Protein AF-0000000069994478 (afdb_homodimer)

Organism: NCBI:txid53407

Sequence (756 aa):
MLKRLWLRLGAFLGKSLLLLVGLGLLGWALATGWYAWRHSGPVPTVEQVPSDETARTQDIIQTAVRIVDQHREGTRYLRDAHAKAHGCVNAEVQVLEGLGSELRQGVFAEPGKTWQALIRLSNGNAYPQFDSIRDARGMAIKLLDVPGRQLLAGQQGRHEQDFVMFNHPNFFVSDVAEYQQNIAAQADGKKVLAFFPSWNPTGWQIRHLFIALATLAPAPKTPLQTTYFSVSPYKFGSANAKFRVAPDPQSCPEYELPKQNEDLPNFLRSALVQQLSTDRVPACFVLQIQRQNANRYMPIEDTSIEWKESDAPFETVAHIRIPAQDFDTLEQNIACDNQSFSPWHGLEAHRPIGGINRLRKAVYDAVSDYRHSRNAERMLKRLWLRLGAFLGKSLLLLVGLGLLGWALATGWYAWRHSGPVPTVEQVPSDETARTQDIIQTAVRIVDQHREGTRYLRDAHAKAHGCVNAEVQVLEGLGSELRQGVFAEPGKTWQALIRLSNGNAYPQFDSIRDARGMAIKLLDVPGRQLLAGQQGRHEQDFVMFNHPNFFVSDVAEYQQNIAAQADGKKVLAFFPSWNPTGWQIRHLFIALATLAPAPKTPLQTTYFSVSPYKFGSANAKFRVAPDPQSCPEYELPKQNEDLPNFLRSALVQQLSTDRVPACFVLQIQRQNANRYMPIEDTSIEWKESDAPFETVAHIRIPAQDFDTLEQNIACDNQSFSPWHGLEAHRPIGGINRLRKAVYDAVSDYRHSRNAER

InterPro domains:
  IPR011614 Catalase core domain [PF00199] (79-320)
  IPR020835 Catalase superfamily [SSF56634] (22-376)

Nearest PDB structures (foldseek):
  3e4y-assembly1_A  TM=7.390E-01  e=2.730E-16  Mycobacterium avium subsp. paratuberculosis
  2xq1-assembly1_N  TM=7.221E-01  e=1.059E-13  Ogataea angusta
  3dy5-assembly2_C  TM=6.351E-01  e=3.489E-14  Plexaura homomalla
  3e4y-assembly1_A  TM=7.173E-01  e=1.400E-15  Mycobacterium avium subsp. paratuberculosis
  3dy5-assembly2_C  TM=6.750E-01  e=2.834E-14  Plexaura homomalla

Solvent-accessible surface area (backbone atoms only — not comparable to full-atom values): 38820 Å² total; per-residue (Å²): 110,66,66,61,50,50,50,49,49,48,50,50,51,48,50,49,48,51,50,49,50,47,51,48,50,48,49,48,50,50,50,51,50,48,51,50,59,71,62,51,45,62,35,67,90,64,82,80,79,62,90,58,50,66,64,49,44,56,54,40,40,55,50,48,50,49,40,23,65,54,40,38,52,59,70,42,59,42,42,63,50,43,38,32,56,53,42,45,42,60,33,37,39,30,22,38,70,82,58,52,78,91,65,40,37,61,95,38,48,49,54,54,42,70,35,50,27,44,33,39,37,26,36,37,43,36,51,61,61,49,44,58,49,61,34,36,40,30,41,35,38,34,36,50,78,35,85,70,69,38,61,42,79,96,48,55,83,66,29,35,39,34,47,56,29,25,58,39,62,43,40,49,42,42,32,53,70,51,39,44,52,32,52,56,26,41,68,70,42,39,64,76,56,32,36,45,79,54,92,52,70,88,64,45,36,62,70,32,45,53,43,42,54,60,39,42,24,74,53,69,86,32,77,74,71,46,50,30,17,37,39,49,35,22,30,47,51,93,44,43,26,36,45,35,37,35,55,30,62,86,80,30,71,88,78,80,82,74,89,68,60,61,66,38,47,44,32,48,32,48,39,49,42,44,38,21,45,71,64,52,43,47,47,26,31,32,36,27,39,27,55,63,49,50,74,35,56,43,56,53,60,32,24,48,54,56,66,51,53,88,82,36,54,72,41,80,51,27,41,32,40,30,59,52,47,84,47,90,43,54,69,48,28,41,54,43,68,68,57,84,84,42,55,57,39,17,41,68,30,48,34,55,38,29,48,55,42,57,43,45,52,56,39,52,51,51,48,51,50,50,31,28,59,74,59,72,46,133,109,67,66,58,49,51,51,50,50,48,48,50,52,48,50,50,47,51,48,48,49,48,51,48,50,49,50,47,49,51,51,50,51,49,50,51,60,73,62,51,46,63,35,65,91,62,81,80,80,64,90,59,50,67,65,49,42,57,54,41,40,56,49,47,49,49,39,22,66,55,39,37,53,57,70,42,58,41,42,63,50,42,37,31,58,55,40,43,42,61,32,37,40,31,24,36,70,82,59,53,79,90,65,39,37,62,93,39,47,50,56,53,42,70,33,49,28,43,33,39,36,26,36,37,43,36,50,62,60,47,45,59,50,61,34,36,40,31,44,34,37,36,35,51,78,36,84,69,67,38,60,42,80,96,46,55,84,67,29,36,38,34,47,54,28,26,57,40,62,42,40,50,42,40,32,52,70,51,39,43,53,33,51,55,28,42,68,70,43,39,64,77,55,34,35,44,80,55,92,53,69,89,64,43,34,62,71,31,46,52,44,43,55,60,39,41,24,73,55,70,86,31,78,77,71,46,52,30,18,38,40,48,35,21,30,47,51,94,44,44,25,35,44,35,38,35,56,27,62,87,80,30,72,87,79,80,82,73,88,68,61,61,67,37,47,44,31,48,32,50,41,50,42,44,37,20,45,70,66,52,43,47,47,26,31,32,36,26,39,27,54,64,49,49,75,36,56,45,56,54,61,32,24,48,54,56,65,52,53,89,81,35,55,70,41,79,50,27,40,32,39,32,57,53,45,84,49,90,44,55,70,48,28,42,54,43,67,69,56,83,84,42,55,57,39,18,42,66,30,47,34,55,38,30,50,56,43,57,44,45,52,56,38,51,50,52,48,51,50,51,30,27,59,73,60,72,46,133

Foldseek 3Di:
DVVVVVVVVVVVVVVVVVVVVVVVVVVVVVVVVVVDVVQKWFADQDADDDPCLVVLLVLVLVLQQLLQVVQQDPQAGAHSWQRFWLFKFKKKKAFAQPDDCLQLFAVLVDHGDIFIKIKIKGWTHSHQWALQFFTKIKIKIKTQQADDAALDPVPRPRNIAMQIWIQAQFALFFFSVLVSQQSVCVSVVHDLCSQVSDPDCVSGSVLSSVSVVVNRHGHDQEPLQTKIWSLAWWAQAPWIKIKMKHWDCVVWDDDDQPRFDSVDRNRRSVSVCVAQPVVFTKTKIFMWIWTDDRRTSDYNATSRDGDDCVVTNIDTGIMMMGGRDDTPDPVNVVVVRLDQGANRTGDNNTHTGYRVNVSRVVNSVSSSVSRCVVSVHD/DVVVVVVVVVVVVVVVVVVVVVVVVVVVVVVVVVVDVVQKWFEDQDADDDPCLVVLLVLVLVLQQLLQVVQQDPQAGAHSWQRFWLFKFKKKKAFAQPDDCLQLFAVLVHHGDIFIKIKIKGWTHSHQWALQFFTKIKIKIKTAQADDAALDPVPRPRNIAMQIWIQAQFALFFFSVLVSQQSVCVSVVHDLCSQVSDPDCVSGSVLSSVSVVVNRHGHDQEPLQTKIWSLAWWAQAPWIKIKMKHWDCVVWDDDDQPRFDSVDRNRRSVSVCVA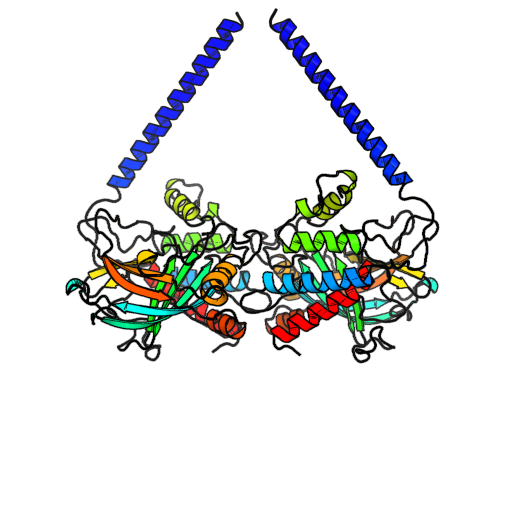QPVVFTKTKIFMWIWTDDSRTSDYNATSRDGDDCVVTNIDTGIMMMGGRDDTDDPVNVVVVSLDQGANRTGHNNTHTGYRVNVSRVVNSVSSSVSRCVVSVHD

Structure (mmCIF, N/CA/C/O backbone):
data_AF-0000000069994478-model_v1
#
loop_
_entity.id
_entity.type
_entity.pdbx_description
1 polymer Catalase
#
loop_
_atom_site.group_PDB
_atom_site.id
_atom_site.type_symbol
_atom_site.label_atom_id
_atom_site.label_alt_id
_atom_site.label_comp_id
_atom_site.label_asym_id
_atom_site.label_entity_id
_atom_site.label_seq_id
_atom_site.pdbx_PDB_ins_code
_atom_site.Cartn_x
_atom_site.Cartn_y
_atom_site.Cartn_z
_atom_site.occupancy
_atom_site.B_iso_or_equiv
_atom_site.auth_seq_id
_atom_site.auth_comp_id
_atom_site.auth_asym_id
_atom_site.auth_atom_id
_atom_site.pdbx_PDB_model_num
ATOM 1 N N . MET A 1 1 ? -6.109 31.125 -54.812 1 66 1 MET A N 1
ATOM 2 C CA . MET A 1 1 ? -7.406 30.891 -54.188 1 66 1 MET A CA 1
ATOM 3 C C . MET A 1 1 ? -7.25 30.094 -52.906 1 66 1 MET A C 1
ATOM 5 O O . MET A 1 1 ? -7.781 30.469 -51.844 1 66 1 MET A O 1
ATOM 9 N N . LEU A 1 2 ? -6.5 29.109 -52.875 1 77.12 2 LEU A N 1
ATOM 10 C CA . LEU A 1 2 ? -6.285 28.266 -51.688 1 77.12 2 LEU A CA 1
ATOM 11 C C . LEU A 1 2 ? -5.469 29 -50.625 1 77.12 2 LEU A C 1
ATOM 13 O O . LEU A 1 2 ? -5.738 28.875 -49.438 1 77.12 2 LEU A O 1
ATOM 17 N N . LYS A 1 3 ? -4.574 29.766 -51.031 1 71.31 3 LYS A N 1
ATOM 18 C CA . LYS A 1 3 ? -3.74 30.547 -50.156 1 71.31 3 LYS A CA 1
ATOM 19 C C . LYS A 1 3 ? -4.57 31.578 -49.375 1 71.31 3 LYS A C 1
ATOM 21 O O . LYS A 1 3 ? -4.379 31.781 -48.188 1 71.31 3 LYS A O 1
ATOM 26 N N . ARG A 1 4 ? -5.469 32.188 -50.125 1 75.81 4 ARG A N 1
ATOM 27 C CA . ARG A 1 4 ? -6.32 33.219 -49.531 1 75.81 4 ARG A CA 1
ATOM 28 C C . ARG A 1 4 ? -7.289 32.562 -48.531 1 75.81 4 ARG A C 1
ATOM 30 O O . ARG A 1 4 ? -7.551 33.156 -47.469 1 75.81 4 ARG A O 1
ATOM 37 N N . LEU A 1 5 ? -7.734 31.422 -48.875 1 80.31 5 LEU A N 1
ATOM 38 C CA . LEU A 1 5 ? -8.625 30.688 -48 1 80.31 5 LEU A CA 1
ATOM 39 C C . LEU A 1 5 ? -7.898 30.25 -46.719 1 80.31 5 LEU A C 1
ATOM 41 O O . LEU A 1 5 ? -8.438 30.344 -45.625 1 80.31 5 LEU A O 1
ATOM 45 N N . TRP A 1 6 ? -6.703 29.828 -46.938 1 80.69 6 TRP A N 1
ATOM 46 C CA . TRP A 1 6 ? -5.887 29.391 -45.812 1 80.69 6 TRP A CA 1
ATOM 47 C C . TRP A 1 6 ? -5.582 30.562 -44.875 1 80.69 6 TRP A C 1
ATOM 49 O O . TRP A 1 6 ? -5.641 30.406 -43.656 1 80.69 6 TRP A O 1
ATOM 59 N N . LEU A 1 7 ? -5.387 31.641 -45.375 1 79.62 7 LEU A N 1
ATOM 60 C CA . LEU A 1 7 ? -5.09 32.812 -44.594 1 79.62 7 LEU A CA 1
ATOM 61 C C . LEU A 1 7 ? -6.332 33.312 -43.844 1 79.62 7 LEU A C 1
ATOM 63 O O . LEU A 1 7 ? -6.238 33.719 -42.688 1 79.62 7 LEU A O 1
ATOM 67 N N . ARG A 1 8 ? -7.414 33.188 -44.438 1 85.06 8 ARG A N 1
ATOM 68 C CA . ARG A 1 8 ? -8.664 33.562 -43.812 1 85.06 8 ARG A CA 1
ATOM 69 C C . ARG A 1 8 ? -9.039 32.594 -42.688 1 85.06 8 ARG A C 1
ATOM 71 O O . ARG A 1 8 ? -9.531 33.031 -41.625 1 85.06 8 ARG A O 1
ATOM 78 N N . LEU A 1 9 ? -8.766 31.391 -42.875 1 86.38 9 LEU A N 1
ATOM 79 C CA . LEU A 1 9 ? -9.016 30.391 -41.875 1 86.38 9 LEU A CA 1
ATOM 80 C C . LEU A 1 9 ? -8.094 30.594 -40.656 1 86.38 9 LEU A C 1
ATOM 82 O O . LEU A 1 9 ? -8.523 30.484 -39.5 1 86.38 9 LEU A O 1
ATOM 86 N N . GLY A 1 10 ? -6.941 30.891 -40.938 1 82.75 10 GLY A N 1
ATOM 87 C CA . GLY A 1 10 ? -5.996 31.203 -39.875 1 82.75 10 GLY A CA 1
ATOM 88 C C . GLY A 1 10 ? -6.387 32.406 -39.062 1 82.75 10 GLY A C 1
ATOM 89 O O . GLY A 1 10 ? -6.305 32.406 -37.844 1 82.75 10 GLY A O 1
ATOM 90 N N . ALA A 1 11 ? -6.797 33.344 -39.812 1 84.56 11 ALA A N 1
ATOM 91 C CA . ALA A 1 11 ? -7.246 34.562 -39.156 1 84.56 11 ALA A CA 1
ATOM 92 C C . ALA A 1 11 ? -8.484 34.312 -38.312 1 84.56 11 ALA A C 1
ATOM 94 O O . ALA A 1 11 ? -8.609 34.812 -37.188 1 84.56 11 ALA A O 1
ATOM 95 N N . PHE A 1 12 ? -9.328 33.531 -38.812 1 89.06 12 PHE A N 1
ATOM 96 C CA . PHE A 1 12 ? -10.531 33.156 -38.094 1 89.06 12 PHE A CA 1
ATOM 97 C C . PHE A 1 12 ? -10.188 32.375 -36.844 1 89.06 12 PHE A C 1
ATOM 99 O O . PHE A 1 12 ? -10.695 32.656 -35.75 1 89.06 12 PHE A O 1
ATOM 106 N N . LEU A 1 13 ? -9.305 31.422 -36.906 1 89.06 13 LEU A N 1
ATOM 107 C CA . LEU A 1 13 ? -8.906 30.609 -35.781 1 89.06 13 LEU A CA 1
ATOM 108 C C . LEU A 1 13 ? -8.148 31.453 -34.75 1 89.06 13 LEU A C 1
ATOM 110 O O . LEU A 1 13 ? -8.344 31.281 -33.531 1 89.06 13 LEU A O 1
ATOM 114 N N . GLY A 1 14 ? -7.395 32.281 -35.281 1 88 14 GLY A N 1
ATOM 115 C CA . GLY A 1 14 ? -6.66 33.156 -34.375 1 88 14 GLY A CA 1
ATOM 116 C C . GLY A 1 14 ? -7.555 34.094 -33.625 1 88 14 GLY A C 1
ATOM 117 O O . GLY A 1 14 ? -7.402 34.25 -32.406 1 88 14 GLY A O 1
ATOM 118 N N . LYS A 1 15 ? -8.445 34.656 -34.312 1 89.62 15 LYS A N 1
ATOM 119 C CA . LYS A 1 15 ? -9.391 35.531 -33.688 1 89.62 15 LYS A CA 1
ATOM 120 C C . LYS A 1 15 ? -10.273 34.781 -32.688 1 89.62 15 LYS A C 1
ATOM 122 O O . LYS A 1 15 ? -10.586 35.312 -31.609 1 89.62 15 LYS A O 1
ATOM 127 N N . SER A 1 16 ? -10.641 33.688 -33.031 1 91.75 16 SER A N 1
ATOM 128 C CA . SER A 1 16 ? -11.453 32.875 -32.156 1 91.75 16 SER A CA 1
ATOM 129 C C . SER A 1 16 ? -10.688 32.5 -30.891 1 91.75 16 SER A C 1
ATOM 131 O O . SER A 1 16 ? -11.242 32.5 -29.781 1 91.75 16 SER A O 1
ATOM 133 N N . LEU A 1 17 ? -9.461 32.188 -31.125 1 90.81 17 LEU A N 1
ATOM 134 C CA . LEU A 1 17 ? -8.633 31.859 -29.984 1 90.81 17 LEU A CA 1
ATOM 135 C C . LEU A 1 17 ? -8.453 33.062 -29.062 1 90.81 17 LEU A C 1
ATOM 137 O O . LEU A 1 17 ? -8.516 32.938 -27.844 1 90.81 17 LEU A O 1
ATOM 141 N N . LEU A 1 18 ? -8.234 34.125 -29.688 1 90.56 18 LEU A N 1
ATOM 142 C CA . LEU A 1 18 ? -8.078 35.344 -28.906 1 90.56 18 LEU A CA 1
ATOM 143 C C . LEU A 1 18 ? -9.359 35.688 -28.156 1 90.56 18 LEU A C 1
ATOM 145 O O . LEU A 1 18 ? -9.312 36.125 -27 1 90.56 18 LEU A O 1
ATOM 149 N N . LEU A 1 19 ? -10.406 35.5 -28.828 1 91.38 19 LEU A N 1
ATOM 150 C CA . LEU A 1 19 ? -11.695 35.719 -28.172 1 91.38 19 LEU A CA 1
ATOM 151 C C . LEU A 1 19 ? -11.898 34.75 -27.016 1 91.38 19 LEU A C 1
ATOM 153 O O . LEU A 1 19 ? -12.391 35.156 -25.953 1 91.38 19 LEU A O 1
ATOM 157 N N . LEU A 1 20 ? -11.508 33.594 -27.203 1 91.81 20 LEU A N 1
ATOM 158 C CA . LEU A 1 20 ? -11.641 32.562 -26.156 1 91.81 20 LEU A CA 1
ATOM 159 C C . LEU A 1 20 ? -10.727 32.906 -24.984 1 91.81 20 LEU A C 1
ATOM 161 O O . LEU A 1 20 ? -11.133 32.781 -23.828 1 91.81 20 LEU A O 1
ATOM 165 N N . VAL A 1 21 ? -9.609 33.281 -25.281 1 91.31 21 VAL A N 1
ATOM 166 C CA . VAL A 1 21 ? -8.672 33.656 -24.219 1 91.31 21 VAL A CA 1
ATOM 167 C C . VAL A 1 21 ? -9.203 34.875 -23.484 1 91.31 21 VAL A C 1
ATOM 169 O O . VAL A 1 21 ? -9.125 34.969 -22.266 1 91.31 21 VAL A O 1
ATOM 172 N N . GLY A 1 22 ? -9.68 35.75 -24.234 1 91.12 22 GLY A N 1
ATOM 173 C CA . GLY A 1 22 ? -10.273 36.938 -23.625 1 91.12 22 GLY A CA 1
ATOM 174 C C . GLY A 1 22 ? -11.445 36.625 -22.719 1 91.12 22 GLY A C 1
ATOM 175 O O . GLY A 1 22 ? -11.539 37.125 -21.609 1 91.12 22 GLY A O 1
ATOM 176 N N . LEU A 1 23 ? -12.266 35.812 -23.219 1 91.56 23 LEU A N 1
ATOM 177 C CA . LEU A 1 23 ? -13.398 35.375 -22.422 1 91.56 23 LEU A CA 1
ATOM 178 C C . LEU A 1 23 ? -12.938 34.594 -21.188 1 91.56 23 LEU A C 1
ATOM 180 O O . LEU A 1 23 ? -13.523 34.719 -20.109 1 91.56 23 LEU A O 1
ATOM 184 N N . GLY A 1 24 ? -11.977 33.844 -21.375 1 90.12 24 GLY A N 1
ATOM 185 C CA . GLY A 1 24 ? -11.391 33.156 -20.25 1 90.12 24 GLY A CA 1
ATOM 186 C C . GLY A 1 24 ? -10.82 34.062 -19.188 1 90.12 24 GLY A C 1
ATOM 187 O O . GLY A 1 24 ? -11.055 33.875 -18 1 90.12 24 GLY A O 1
ATOM 188 N N . LEU A 1 25 ? -10.148 35 -19.672 1 91.25 25 LEU A N 1
ATOM 189 C CA . LEU A 1 25 ? -9.555 35.969 -18.75 1 91.25 25 LEU A CA 1
ATOM 190 C C . LEU A 1 25 ? -10.633 36.781 -18.047 1 91.25 25 LEU A C 1
ATOM 192 O O . LEU A 1 25 ? -10.508 37.094 -16.844 1 91.25 25 LEU A O 1
ATOM 196 N N . LEU A 1 26 ? -11.57 37.125 -18.766 1 91.44 26 LEU A N 1
ATOM 197 C CA . LEU A 1 26 ? -12.68 37.875 -18.172 1 91.44 26 LEU A CA 1
ATOM 198 C C . LEU A 1 26 ? -13.398 37 -17.141 1 91.44 26 LEU A C 1
ATOM 200 O O . LEU A 1 26 ? -13.758 37.5 -16.062 1 91.44 26 LEU A O 1
ATOM 204 N N . GLY A 1 27 ? -13.625 35.875 -17.531 1 89.69 27 GLY A N 1
ATOM 205 C CA . GLY A 1 27 ? -14.211 34.938 -16.578 1 89.69 27 GLY A CA 1
ATOM 206 C C . GLY A 1 27 ? -13.391 34.781 -15.32 1 89.69 27 GLY A C 1
ATOM 207 O O . GLY A 1 27 ? -13.93 34.75 -14.211 1 89.69 27 GLY A O 1
ATOM 208 N N . TRP A 1 28 ? -12.195 34.625 -15.547 1 89.56 28 TRP A N 1
ATOM 209 C CA . TRP A 1 28 ? -11.273 34.5 -14.422 1 89.56 28 TRP A CA 1
ATOM 210 C C . TRP A 1 28 ? -11.312 35.719 -13.539 1 89.56 28 TRP A C 1
ATOM 212 O O . TRP A 1 28 ? -11.367 35.625 -12.312 1 89.56 28 TRP A O 1
ATOM 222 N N . ALA A 1 29 ? -11.281 36.812 -14.086 1 90.94 29 ALA A N 1
ATOM 223 C CA . ALA A 1 29 ? -11.32 38.062 -13.344 1 90.94 29 ALA A CA 1
ATOM 224 C C . ALA A 1 29 ? -12.625 38.188 -12.562 1 90.94 29 ALA A C 1
ATOM 226 O O . ALA A 1 29 ? -12.625 38.625 -11.406 1 90.94 29 ALA A O 1
ATOM 227 N N . LEU A 1 30 ? -13.648 37.844 -13.156 1 91 30 LEU A N 1
ATOM 228 C CA . LEU A 1 30 ? -14.945 37.938 -12.492 1 91 30 LEU A CA 1
ATOM 229 C C . LEU A 1 30 ? -15.031 36.938 -11.336 1 91 30 LEU A C 1
ATOM 231 O O . LEU A 1 30 ? -15.562 37.281 -10.273 1 91 30 LEU A O 1
ATOM 235 N N . ALA A 1 31 ? -14.539 35.844 -11.602 1 87.5 31 ALA A N 1
ATOM 236 C CA . ALA A 1 31 ? -14.539 34.844 -10.547 1 87.5 31 ALA A CA 1
ATOM 237 C C . ALA A 1 31 ? -13.672 35.281 -9.367 1 87.5 31 ALA A C 1
ATOM 239 O O . ALA A 1 31 ? -14.055 35.094 -8.211 1 87.5 31 ALA A O 1
ATOM 240 N N . THR A 1 32 ? -12.57 35.781 -9.719 1 88.44 32 THR A N 1
ATOM 241 C CA . THR A 1 32 ? -11.656 36.25 -8.688 1 88.44 32 THR A CA 1
ATOM 242 C C . THR A 1 32 ? -12.281 37.375 -7.891 1 88.44 32 THR A C 1
ATOM 244 O O . THR A 1 32 ? -12.156 37.438 -6.668 1 88.44 32 THR A O 1
ATOM 247 N N . GLY A 1 33 ? -12.836 38.281 -8.57 1 89.12 33 GLY A N 1
ATOM 248 C CA . GLY A 1 33 ? -13.508 39.375 -7.902 1 89.12 33 GLY A CA 1
ATOM 249 C C . GLY A 1 33 ? -14.656 38.938 -7.016 1 89.12 33 GLY A C 1
ATOM 250 O O . GLY A 1 33 ? -14.812 39.406 -5.895 1 89.12 33 GLY A O 1
ATOM 251 N N . TRP A 1 34 ? -15.398 38.094 -7.543 1 89.5 34 TRP A N 1
ATOM 252 C CA . TRP A 1 34 ? -16.5 37.562 -6.77 1 89.5 34 TRP A CA 1
ATOM 253 C C . TRP A 1 34 ? -16 36.844 -5.512 1 89.5 34 TRP A C 1
ATOM 255 O O . TRP A 1 34 ? -16.547 37.031 -4.426 1 89.5 34 TRP A O 1
ATOM 265 N N . TYR A 1 35 ? -15.039 36.062 -5.637 1 87.5 35 TYR A N 1
ATOM 266 C CA . TYR A 1 35 ? -14.438 35.344 -4.508 1 87.5 35 TYR A CA 1
ATOM 267 C C . TYR A 1 35 ? -13.945 36.344 -3.455 1 87.5 35 TYR A C 1
ATOM 269 O O . TYR A 1 35 ? -14.188 36.156 -2.26 1 87.5 35 TYR A O 1
ATOM 277 N N . ALA A 1 36 ? -13.32 37.344 -3.891 1 88.5 36 ALA A N 1
ATOM 278 C CA . ALA A 1 36 ? -12.797 38.344 -2.973 1 88.5 36 ALA A CA 1
ATOM 279 C C . ALA A 1 36 ? -13.922 39.062 -2.238 1 88.5 36 ALA A C 1
ATOM 281 O O . ALA A 1 36 ? -13.797 39.375 -1.058 1 88.5 36 ALA A O 1
ATOM 282 N N . TRP A 1 37 ? -14.891 39.25 -2.98 1 89.88 37 TRP A N 1
ATOM 283 C CA . TRP A 1 37 ? -16.031 39.938 -2.395 1 89.88 37 TRP A CA 1
ATOM 284 C C . TRP A 1 37 ? -16.766 39.031 -1.399 1 89.88 37 TRP A C 1
ATOM 286 O O . TRP A 1 37 ? -17.094 39.469 -0.295 1 89.88 37 TRP A O 1
ATOM 296 N N . ARG A 1 38 ? -16.938 37.875 -1.759 1 89.62 38 ARG A N 1
ATOM 297 C CA . ARG A 1 38 ? -17.688 36.938 -0.936 1 89.62 38 ARG A CA 1
ATOM 298 C C . ARG A 1 38 ? -16.922 36.594 0.338 1 89.62 38 ARG A C 1
ATOM 300 O O . ARG A 1 38 ? -17.516 36.344 1.385 1 89.62 38 ARG A O 1
ATOM 307 N N . HIS A 1 39 ? -15.695 36.594 0.279 1 90.81 39 HIS A N 1
ATOM 308 C CA . HIS A 1 39 ? -14.852 36.219 1.404 1 90.81 39 HIS A CA 1
ATOM 309 C C . HIS A 1 39 ? -14.094 37.406 1.955 1 90.81 39 HIS A C 1
ATOM 311 O O . HIS A 1 39 ? -12.859 37.406 1.967 1 90.81 39 HIS A O 1
ATOM 317 N N . SER A 1 40 ? -14.875 38.344 2.338 1 91 40 SER A N 1
ATOM 318 C CA . SER A 1 40 ? -14.328 39.594 2.9 1 91 40 SER A CA 1
ATOM 319 C C . SER A 1 40 ? -15.141 40.031 4.105 1 91 40 SER A C 1
ATOM 321 O O . SER A 1 40 ? -16.25 39.562 4.34 1 91 40 SER A O 1
ATOM 323 N N . GLY A 1 41 ? -14.461 40.875 4.902 1 91.56 41 GLY A N 1
ATOM 324 C CA . GLY A 1 41 ? -15.156 41.5 6.008 1 91.56 41 GLY A CA 1
ATOM 325 C C . GLY A 1 41 ? -14.914 40.812 7.34 1 91.56 41 GLY A C 1
ATOM 326 O O . GLY A 1 41 ? -14.141 39.875 7.422 1 91.56 41 GLY A O 1
ATOM 327 N N . PRO A 1 42 ? -15.516 41.375 8.312 1 94.69 42 PRO A N 1
ATOM 328 C CA . PRO A 1 42 ? -15.32 40.844 9.664 1 94.69 42 PRO A CA 1
ATOM 329 C C . PRO A 1 42 ? -16 39.469 9.867 1 94.69 42 PRO A C 1
ATOM 331 O O . PRO A 1 42 ? -16.953 39.156 9.156 1 94.69 42 PRO A O 1
ATOM 334 N N . VAL A 1 43 ? -15.469 38.75 10.766 1 96.62 43 VAL A N 1
ATOM 335 C CA . VAL A 1 43 ? -15.984 37.406 11.039 1 96.62 43 VAL A CA 1
ATOM 336 C C . VAL A 1 43 ? -16.188 37.25 12.547 1 96.62 43 VAL A C 1
ATOM 338 O O . VAL A 1 43 ? -15.555 37.938 13.344 1 96.62 43 VAL A O 1
ATOM 341 N N . PRO A 1 44 ? -17.016 36.344 12.945 1 96.12 44 PRO A N 1
ATOM 342 C CA . PRO A 1 44 ? -17.219 36.094 14.375 1 96.12 44 PRO A CA 1
ATOM 343 C C . PRO A 1 44 ? -15.984 35.469 15.039 1 96.12 44 PRO A C 1
ATOM 345 O O . PRO A 1 44 ? -15.234 34.75 14.398 1 96.12 44 PRO A O 1
ATOM 348 N N . THR A 1 45 ? -15.898 35.75 16.391 1 97.38 45 THR A N 1
ATOM 349 C CA . THR A 1 45 ? -14.812 35.188 17.172 1 97.38 45 THR A CA 1
ATOM 350 C C . THR A 1 45 ? -15.312 34.062 18.062 1 97.38 45 THR A C 1
ATOM 352 O O . THR A 1 45 ? -14.547 33.469 18.828 1 97.38 45 THR A O 1
ATOM 355 N N . VAL A 1 46 ? -16.578 33.812 17.922 1 97.5 46 VAL A N 1
ATOM 356 C CA . VAL A 1 46 ? -17.188 32.719 18.703 1 97.5 46 VAL A CA 1
ATOM 357 C C . VAL A 1 46 ? -17.734 31.656 17.75 1 97.5 46 VAL A C 1
ATOM 359 O O . VAL A 1 46 ? -18.094 31.953 16.609 1 97.5 46 VAL A O 1
ATOM 362 N N . GLU A 1 47 ? -17.781 30.5 18.234 1 97.88 47 GLU A N 1
ATOM 363 C CA . GLU A 1 47 ? -18.234 29.375 17.406 1 97.88 47 GLU A CA 1
ATOM 364 C C . GLU A 1 47 ? -19.719 29.5 17.094 1 97.88 47 GLU A C 1
ATOM 366 O O . GLU A 1 47 ? -20.5 29.969 17.906 1 97.88 47 GLU A O 1
ATOM 371 N N . GLN A 1 48 ? -20.016 29.109 15.969 1 97 48 GLN A N 1
ATOM 372 C CA . GLN A 1 48 ? -21.406 28.969 15.516 1 97 48 GLN A CA 1
ATOM 373 C C . GLN A 1 48 ? -21.719 27.516 15.172 1 97 48 GLN A C 1
ATOM 375 O O . GLN A 1 48 ? -21.312 27 14.133 1 97 48 GLN A O 1
ATOM 380 N N . VAL A 1 49 ? -22.562 26.922 15.953 1 97.38 49 VAL A N 1
ATOM 381 C CA . VAL A 1 49 ? -22.812 25.484 15.812 1 97.38 49 VAL A CA 1
ATOM 382 C C . VAL A 1 49 ? -24.141 25.266 15.102 1 97.38 49 VAL A C 1
ATOM 384 O O . VAL A 1 49 ? -25.203 25.594 15.625 1 97.38 49 VAL A O 1
ATOM 387 N N . PRO A 1 50 ? -24.047 24.688 13.961 1 97.12 50 PRO A N 1
ATOM 388 C CA . PRO A 1 50 ? -25.297 24.344 13.289 1 97.12 50 PRO A CA 1
ATOM 389 C C . PRO A 1 50 ? -26.125 23.328 14.078 1 97.12 50 PRO A C 1
ATOM 391 O O . PRO A 1 50 ? -25.562 22.422 14.711 1 97.12 50 PRO A O 1
ATOM 394 N N . SER A 1 51 ? -27.453 23.391 13.883 1 96.81 51 SER A N 1
ATOM 395 C CA . SER A 1 51 ? -28.359 22.562 14.672 1 96.81 51 SER A CA 1
ATOM 396 C C . SER A 1 51 ? -28.266 21.094 14.266 1 96.81 51 SER A C 1
ATOM 398 O O . SER A 1 51 ? -28.531 20.203 15.078 1 96.81 51 SER A O 1
ATOM 400 N N . ASP A 1 52 ? -27.828 20.812 13.062 1 97 52 ASP A N 1
ATOM 401 C CA . ASP A 1 52 ? -27.828 19.438 12.578 1 97 52 ASP A CA 1
ATOM 402 C C . ASP A 1 52 ? -26.438 18.828 12.656 1 97 52 ASP A C 1
ATOM 404 O O . ASP A 1 52 ? -26.203 17.734 12.148 1 97 52 ASP A O 1
ATOM 408 N N . GLU A 1 53 ? -25.5 19.516 13.25 1 97.69 53 GLU A N 1
ATOM 409 C CA . GLU A 1 53 ? -24.109 19.062 13.25 1 97.69 53 GLU A CA 1
ATOM 410 C C . GLU A 1 53 ? -23.953 17.75 14.008 1 97.69 53 GLU A C 1
ATOM 412 O O . GLU A 1 53 ? -23.203 16.875 13.578 1 97.69 53 GLU A O 1
ATOM 417 N N . THR A 1 54 ? -24.688 17.578 15.078 1 96.31 54 THR A N 1
ATOM 418 C CA . THR A 1 54 ? -24.594 16.359 15.883 1 96.31 54 THR A CA 1
ATOM 419 C C . THR A 1 54 ? -25.062 15.148 15.094 1 96.31 54 THR A C 1
ATOM 421 O O . THR A 1 54 ? -24.406 14.102 15.117 1 96.31 54 THR A O 1
ATOM 424 N N . ALA A 1 55 ? -26.172 15.258 14.445 1 96.81 55 ALA A N 1
ATOM 425 C CA . ALA A 1 55 ? -26.688 14.156 13.648 1 96.81 55 ALA A CA 1
ATOM 426 C C . ALA A 1 55 ? -25.734 13.797 12.516 1 96.81 55 ALA A C 1
ATOM 428 O O . ALA A 1 55 ? -25.516 12.625 12.227 1 96.81 55 ALA A O 1
ATOM 429 N N . ARG A 1 56 ? -25.219 14.797 11.906 1 97.12 56 ARG A N 1
ATOM 430 C CA . ARG A 1 56 ? -24.266 14.562 10.82 1 97.12 56 ARG A CA 1
ATOM 431 C C . ARG A 1 56 ? -23.016 13.859 11.336 1 97.12 56 ARG A C 1
ATOM 433 O O . ARG A 1 56 ? -22.469 12.984 10.664 1 97.12 56 ARG A O 1
ATOM 440 N N . THR A 1 57 ? -22.578 14.266 12.461 1 97.69 57 THR A N 1
ATOM 441 C CA . THR A 1 57 ? -21.391 13.695 13.062 1 97.69 57 THR A CA 1
ATOM 442 C C . THR A 1 57 ? -21.562 12.195 13.312 1 97.69 57 THR A C 1
ATOM 444 O O . THR A 1 57 ? -20.656 11.406 13.055 1 97.69 57 THR A O 1
ATOM 447 N N . GLN A 1 58 ? -22.719 11.766 13.742 1 96.12 58 GLN A N 1
ATOM 448 C CA . GLN A 1 58 ? -22.984 10.352 13.992 1 96.12 58 GLN A CA 1
ATOM 449 C C . GLN A 1 58 ? -22.891 9.539 12.711 1 96.12 58 GLN A C 1
ATOM 451 O O . GLN A 1 58 ? -22.328 8.438 12.711 1 96.12 58 GLN A O 1
ATOM 456 N N . ASP A 1 59 ? -23.375 10.094 11.688 1 96.19 59 ASP A N 1
ATOM 457 C CA . ASP A 1 59 ? -23.281 9.43 10.391 1 96.19 59 ASP A CA 1
ATOM 458 C C . ASP A 1 59 ? -21.828 9.297 9.938 1 96.19 59 ASP A C 1
ATOM 460 O O . ASP A 1 59 ? -21.438 8.273 9.383 1 96.19 59 ASP A O 1
ATOM 464 N N . ILE A 1 60 ? -21.125 10.305 10.164 1 97.06 60 ILE A N 1
ATOM 465 C CA . ILE A 1 60 ? -19.734 10.359 9.734 1 97.06 60 ILE A CA 1
ATOM 466 C C . ILE A 1 60 ? -18.922 9.328 10.516 1 97.06 60 ILE A C 1
ATOM 468 O O . ILE A 1 60 ? -18.016 8.688 9.953 1 97.06 60 ILE A O 1
ATOM 472 N N . ILE A 1 61 ? -19.266 9.133 11.766 1 96.69 61 ILE A N 1
ATOM 473 C CA . ILE A 1 61 ? -18.562 8.148 12.586 1 96.69 61 ILE A CA 1
ATOM 474 C C . ILE A 1 61 ? -18.719 6.762 11.969 1 96.69 61 ILE A C 1
ATOM 476 O O . ILE A 1 61 ? -17.75 6.02 11.836 1 96.69 61 ILE A O 1
ATOM 480 N N . GLN A 1 62 ? -19.875 6.441 11.578 1 95.19 62 GLN A N 1
ATOM 481 C CA . GLN A 1 62 ? -20.141 5.141 10.969 1 95.19 62 GLN A CA 1
ATOM 482 C C . GLN A 1 62 ? -19.344 4.977 9.672 1 95.19 62 GLN A C 1
ATOM 484 O O . GLN A 1 62 ? -18.797 3.904 9.406 1 95.19 62 GLN A O 1
ATOM 489 N N . THR A 1 63 ? -19.312 5.996 8.961 1 94.88 63 THR A N 1
ATOM 490 C CA . THR A 1 63 ? -18.578 5.965 7.707 1 94.88 63 THR A CA 1
ATOM 491 C C . THR A 1 63 ? -17.078 5.797 7.965 1 94.88 63 THR A C 1
ATOM 493 O O . THR A 1 63 ? -16.406 5.055 7.258 1 94.88 63 THR A O 1
ATOM 496 N N . ALA A 1 64 ? -16.562 6.496 8.961 1 95.25 64 ALA A N 1
ATOM 497 C CA . ALA A 1 64 ? -15.148 6.406 9.305 1 95.25 64 ALA A CA 1
ATOM 498 C C . ALA A 1 64 ? -14.773 4.984 9.711 1 95.25 64 ALA A C 1
ATOM 500 O O . ALA A 1 64 ? -13.727 4.473 9.305 1 95.25 64 ALA A O 1
ATOM 501 N N . VAL A 1 65 ? -15.586 4.34 10.453 1 94.44 65 VAL A N 1
ATOM 502 C CA . VAL A 1 65 ? -15.352 2.965 10.883 1 94.44 65 VAL A CA 1
ATOM 503 C C . VAL A 1 65 ? -15.367 2.029 9.68 1 94.44 65 VAL A C 1
ATOM 505 O O . VAL A 1 65 ? -14.555 1.106 9.586 1 94.44 65 VAL A O 1
ATOM 508 N N . ARG A 1 66 ? -16.25 2.307 8.789 1 93.44 66 ARG A N 1
ATOM 509 C CA . ARG A 1 66 ? -16.312 1.533 7.555 1 93.44 66 ARG A CA 1
ATOM 510 C C . ARG A 1 66 ? -15.016 1.669 6.762 1 93.44 66 ARG A C 1
ATOM 512 O O . ARG A 1 66 ? -14.516 0.691 6.195 1 93.44 66 ARG A O 1
ATOM 519 N N . ILE A 1 67 ? -14.5 2.83 6.73 1 93.31 67 ILE A N 1
ATOM 520 C CA . ILE A 1 67 ? -13.25 3.082 6.027 1 93.31 67 ILE A CA 1
ATOM 521 C C . ILE A 1 67 ? -12.125 2.273 6.676 1 93.31 67 ILE A C 1
ATOM 523 O O . ILE A 1 67 ? -11.312 1.659 5.98 1 93.31 67 ILE A O 1
ATOM 527 N N . VAL A 1 68 ? -12.125 2.244 7.984 1 95.44 68 VAL A N 1
ATOM 528 C CA . VAL A 1 68 ? -11.117 1.467 8.703 1 95.44 68 VAL A CA 1
ATOM 529 C C . VAL A 1 68 ? -11.234 -0.006 8.32 1 95.44 68 VAL A C 1
ATOM 531 O O . VAL A 1 68 ? -10.227 -0.659 8.031 1 95.44 68 VAL A O 1
ATOM 534 N N . ASP A 1 69 ? -12.406 -0.475 8.195 1 94.12 69 ASP A N 1
ATOM 535 C CA . ASP A 1 69 ? -12.648 -1.874 7.859 1 94.12 69 ASP A CA 1
ATOM 536 C C . ASP A 1 69 ? -12.227 -2.17 6.422 1 94.12 69 ASP A C 1
ATOM 538 O O . ASP A 1 69 ? -11.641 -3.217 6.141 1 94.12 69 ASP A O 1
ATOM 542 N N . GLN A 1 70 ? -12.531 -1.264 5.594 1 93.81 70 GLN A N 1
ATOM 543 C CA . GLN A 1 70 ? -12.336 -1.483 4.164 1 93.81 70 GLN A CA 1
ATOM 544 C C . GLN A 1 70 ? -10.867 -1.318 3.781 1 93.81 70 GLN A C 1
ATOM 546 O O . GLN A 1 70 ? -10.422 -1.841 2.758 1 93.81 70 GLN A O 1
ATOM 551 N N . HIS A 1 71 ? -10.125 -0.572 4.609 1 95.38 71 HIS A N 1
ATOM 552 C CA . HIS A 1 71 ? -8.75 -0.239 4.258 1 95.38 71 HIS A CA 1
ATOM 553 C C . HIS A 1 71 ? -7.758 -0.913 5.203 1 95.38 71 HIS A C 1
ATOM 555 O O . HIS A 1 71 ? -6.613 -0.469 5.328 1 95.38 71 HIS A O 1
ATOM 561 N N . ARG A 1 72 ? -8.195 -1.937 5.832 1 95.31 72 ARG A N 1
ATOM 562 C CA . ARG A 1 72 ? -7.309 -2.639 6.754 1 95.31 72 ARG A CA 1
ATOM 563 C C . ARG A 1 72 ? -6.277 -3.471 5.996 1 95.31 72 ARG A C 1
ATOM 565 O O . ARG A 1 72 ? -6.48 -3.805 4.828 1 95.31 72 ARG A O 1
ATOM 572 N N . GLU A 1 73 ? -5.207 -3.752 6.676 1 94.5 73 GLU A N 1
ATOM 573 C CA . GLU A 1 73 ? -4.305 -4.82 6.258 1 94.5 73 GLU A CA 1
ATOM 574 C C . GLU A 1 73 ? -4.797 -6.18 6.742 1 94.5 73 GLU A C 1
ATOM 576 O O . GLU A 1 73 ? -5.691 -6.258 7.586 1 94.5 73 GLU A O 1
ATOM 581 N N . GLY A 1 74 ? -4.215 -7.156 6.168 1 92.62 74 GLY A N 1
ATOM 582 C CA . GLY A 1 74 ? -4.57 -8.484 6.645 1 92.62 74 GLY A CA 1
ATOM 583 C C . GLY A 1 74 ? -4.266 -8.695 8.117 1 92.62 74 GLY A C 1
ATOM 584 O O . GLY A 1 74 ? -5.047 -9.328 8.836 1 92.62 74 GLY A O 1
ATOM 585 N N . THR A 1 75 ? -3.213 -8.039 8.547 1 94.44 75 THR A N 1
ATOM 586 C CA . THR A 1 75 ? -2.697 -8.398 9.867 1 94.44 75 THR A CA 1
ATOM 587 C C . THR A 1 75 ? -2.91 -7.254 10.859 1 94.44 75 THR A C 1
ATOM 589 O O . THR A 1 75 ? -2.494 -7.344 12.016 1 94.44 75 THR A O 1
ATOM 592 N N . ARG A 1 76 ? -3.551 -6.172 10.453 1 95.62 76 ARG A N 1
ATOM 593 C CA . ARG A 1 76 ? -3.705 -5.043 11.367 1 95.62 76 ARG A CA 1
ATOM 594 C C . ARG A 1 76 ? -4.758 -4.066 10.852 1 95.62 76 ARG A C 1
ATOM 596 O O . ARG A 1 76 ? -4.832 -3.793 9.656 1 95.62 76 ARG A O 1
ATOM 603 N N . TYR A 1 77 ? -5.578 -3.564 11.797 1 96.56 77 TYR A N 1
ATOM 604 C CA . TYR A 1 77 ? -6.457 -2.438 11.5 1 96.56 77 TYR A CA 1
ATOM 605 C C . TYR A 1 77 ? -5.703 -1.117 11.594 1 96.56 77 TYR A C 1
ATOM 607 O O . TYR A 1 77 ? -4.934 -0.898 12.531 1 96.56 77 TYR A O 1
ATOM 615 N N . LEU A 1 78 ? -5.891 -0.31 10.594 1 96.12 78 LEU A N 1
ATOM 616 C CA . LEU A 1 78 ? -5.117 0.921 10.469 1 96.12 78 LEU A CA 1
ATOM 617 C C . LEU A 1 78 ? -5.98 2.141 10.773 1 96.12 78 LEU A C 1
ATOM 619 O O . LEU A 1 78 ? -7.195 2.016 10.969 1 96.12 78 LEU A O 1
ATOM 623 N N . ARG A 1 79 ? -5.352 3.275 10.828 1 95.56 79 ARG A N 1
ATOM 624 C CA . ARG A 1 79 ? -6.055 4.547 10.969 1 95.56 79 ARG A CA 1
ATOM 625 C C . ARG A 1 79 ? -6.785 4.91 9.68 1 95.56 79 ARG A C 1
ATOM 627 O O . ARG A 1 79 ? -6.359 4.531 8.594 1 95.56 79 ARG A O 1
ATOM 634 N N . ASP A 1 80 ? -7.898 5.703 9.805 1 93.62 80 ASP A N 1
ATOM 635 C CA . ASP A 1 80 ? -8.703 6.094 8.648 1 93.62 80 ASP A CA 1
ATOM 636 C C . ASP A 1 80 ? -8 7.184 7.844 1 93.62 80 ASP A C 1
ATOM 638 O O . ASP A 1 80 ? -8.383 7.461 6.703 1 93.62 80 ASP A O 1
ATOM 642 N N . ALA A 1 81 ? -7.105 7.766 8.469 1 94.19 81 ALA A N 1
ATOM 643 C CA . ALA A 1 81 ? -6.215 8.742 7.844 1 94.19 81 ALA A CA 1
ATOM 644 C C . ALA A 1 81 ? -4.805 8.648 8.43 1 94.19 81 ALA A C 1
ATOM 646 O O . ALA A 1 81 ? -4.633 8.258 9.586 1 94.19 81 ALA A O 1
ATOM 647 N N . HIS A 1 82 ? -3.842 8.977 7.562 1 97.12 82 HIS A N 1
ATOM 648 C CA . HIS A 1 82 ? -2.451 8.93 7.996 1 97.12 82 HIS A CA 1
ATOM 649 C C . HIS A 1 82 ? -2.062 7.531 8.453 1 97.12 82 HIS A C 1
ATOM 651 O O . HIS A 1 82 ? -1.448 7.367 9.508 1 97.12 82 HIS A O 1
ATOM 657 N N . ALA A 1 83 ? -2.447 6.551 7.656 1 96.69 83 ALA A N 1
ATOM 658 C CA . ALA A 1 83 ? -2.26 5.152 8.031 1 96.69 83 ALA A CA 1
ATOM 659 C C . ALA A 1 83 ? -0.785 4.766 7.996 1 96.69 83 ALA A C 1
ATOM 661 O O . ALA A 1 83 ? -0.347 3.891 8.742 1 96.69 83 ALA A O 1
ATOM 662 N N . LYS A 1 84 ? -0.04 5.383 7.129 1 97.19 84 LYS A N 1
ATOM 663 C CA . LYS A 1 84 ? 1.368 5.031 6.965 1 97.19 84 LYS A CA 1
ATOM 664 C C . LYS A 1 84 ? 2.27 6.016 7.707 1 97.19 84 LYS A C 1
ATOM 666 O O . LYS A 1 84 ? 2.543 7.109 7.211 1 97.19 84 LYS A O 1
ATOM 671 N N . ALA A 1 85 ? 2.811 5.586 8.805 1 98.31 85 ALA A N 1
ATOM 672 C CA . ALA A 1 85 ? 3.805 6.371 9.531 1 98.31 85 ALA A CA 1
ATOM 673 C C . ALA A 1 85 ? 5.207 6.137 8.969 1 98.31 85 ALA A C 1
ATOM 675 O O . ALA A 1 85 ? 5.586 5 8.688 1 98.31 85 ALA A O 1
ATOM 676 N N . HIS A 1 86 ? 5.914 7.18 8.789 1 98.25 86 HIS A N 1
ATOM 677 C CA . HIS A 1 86 ? 7.324 7.055 8.445 1 98.25 86 HIS A CA 1
ATOM 678 C C . HIS A 1 86 ? 8.172 6.766 9.68 1 98.25 86 HIS A C 1
ATOM 680 O O . HIS A 1 86 ? 9.273 6.223 9.57 1 98.25 86 HIS A O 1
ATOM 686 N N . GLY A 1 87 ? 7.625 7.16 10.805 1 97 87 GLY A N 1
ATOM 687 C CA . GLY A 1 87 ? 8.234 6.906 12.102 1 97 87 GLY A CA 1
ATOM 688 C C . GLY A 1 87 ? 7.805 7.895 13.172 1 97 87 GLY A C 1
ATOM 689 O O . GLY A 1 87 ? 7.23 8.938 12.859 1 97 87 GLY A O 1
ATOM 690 N N . CYS A 1 88 ? 7.977 7.48 14.438 1 98.69 88 CYS A N 1
ATOM 691 C CA . CYS A 1 88 ? 7.871 8.375 15.586 1 98.69 88 CYS A CA 1
ATOM 692 C C . CYS A 1 88 ? 9.25 8.695 16.156 1 98.69 88 CYS A C 1
ATOM 694 O O . CYS A 1 88 ? 10.07 7.801 16.359 1 98.69 88 CYS A O 1
ATOM 696 N N . VAL A 1 89 ? 9.484 9.961 16.297 1 98.88 89 VAL A N 1
ATOM 697 C CA . VAL A 1 89 ? 10.789 10.391 16.781 1 98.88 89 VAL A CA 1
ATOM 698 C C . VAL A 1 89 ? 10.617 11.25 18.031 1 98.88 89 VAL A C 1
ATOM 700 O O . VAL A 1 89 ? 9.617 11.945 18.172 1 98.88 89 VAL A O 1
ATOM 703 N N . ASN A 1 90 ? 11.594 11.18 18.875 1 98.81 90 ASN A N 1
ATOM 704 C CA . ASN A 1 90 ? 11.633 12.062 20.031 1 98.81 90 ASN A CA 1
ATOM 705 C C . ASN A 1 90 ? 12.094 13.469 19.656 1 98.81 90 ASN A C 1
ATOM 707 O O . ASN A 1 90 ? 12.93 13.633 18.766 1 98.81 90 ASN A O 1
ATOM 711 N N . ALA A 1 91 ? 11.523 14.414 20.375 1 98.94 91 ALA A N 1
ATOM 712 C CA . ALA A 1 91 ? 11.883 15.805 20.094 1 98.94 91 ALA A CA 1
ATOM 713 C C . ALA A 1 91 ? 11.836 16.641 21.375 1 98.94 91 ALA A C 1
ATOM 715 O O . ALA A 1 91 ? 11.398 16.172 22.422 1 98.94 91 ALA A O 1
ATOM 716 N N . GLU A 1 92 ? 12.43 17.812 21.203 1 98.88 92 GLU A N 1
ATOM 717 C CA . GLU A 1 92 ? 12.344 18.875 22.219 1 98.88 92 GLU A CA 1
ATOM 718 C C . GLU A 1 92 ? 11.688 20.125 21.641 1 98.88 92 GLU A C 1
ATOM 720 O O . GLU A 1 92 ? 12.039 20.578 20.562 1 98.88 92 GLU A O 1
ATOM 725 N N . VAL A 1 93 ? 10.742 20.562 22.406 1 98.94 93 VAL A N 1
ATOM 726 C CA . VAL A 1 93 ? 10.078 21.812 22.047 1 98.94 93 VAL A CA 1
ATOM 727 C C . VAL A 1 93 ? 10.367 22.891 23.094 1 98.94 93 VAL A C 1
ATOM 729 O O . VAL A 1 93 ? 9.859 22.828 24.219 1 98.94 93 VAL A O 1
ATOM 732 N N . GLN A 1 94 ? 11.094 23.859 22.656 1 98.81 94 GLN A N 1
ATOM 733 C CA . GLN A 1 94 ? 11.531 24.891 23.594 1 98.81 94 GLN A CA 1
ATOM 734 C C . GLN A 1 94 ? 10.797 26.219 23.344 1 98.81 94 GLN A C 1
ATOM 736 O O . GLN A 1 94 ? 10.93 26.797 22.266 1 98.81 94 GLN A O 1
ATOM 741 N N . VAL A 1 95 ? 10.086 26.656 24.375 1 98.88 95 VAL A N 1
ATOM 742 C CA . VAL A 1 95 ? 9.414 27.953 24.297 1 98.88 95 VAL A CA 1
ATOM 743 C C . VAL A 1 95 ? 10.453 29.062 24.219 1 98.88 95 VAL A C 1
ATOM 745 O O . VAL A 1 95 ? 11.445 29.047 24.953 1 98.88 95 VAL A O 1
ATOM 748 N N . LEU A 1 96 ? 10.188 30 23.375 1 98.31 96 LEU A N 1
ATOM 749 C CA . LEU A 1 96 ? 11.125 31.094 23.219 1 98.31 96 LEU A CA 1
ATOM 750 C C . LEU A 1 96 ? 11.32 31.859 24.516 1 98.31 96 LEU A C 1
ATOM 752 O O . LEU A 1 96 ? 10.344 32.125 25.234 1 98.31 96 LEU A O 1
ATOM 756 N N . GLU A 1 97 ? 12.555 32.312 24.922 1 96.94 97 GLU A N 1
ATOM 757 C CA . GLU A 1 97 ? 12.875 33.062 26.141 1 96.94 97 GLU A CA 1
ATOM 758 C C . GLU A 1 97 ? 12.273 34.438 26.109 1 96.94 97 GLU A C 1
ATOM 760 O O . GLU A 1 97 ? 11.82 34.969 27.156 1 96.94 97 GLU A O 1
ATOM 765 N N . GLY A 1 98 ? 12.188 35.125 25.047 1 95 98 GLY A N 1
ATOM 766 C CA . GLY A 1 98 ? 11.695 36.5 24.938 1 95 98 GLY A CA 1
ATOM 767 C C . GLY A 1 98 ? 10.297 36.594 24.359 1 95 98 GLY A C 1
ATOM 768 O O . GLY A 1 98 ? 9.969 37.531 23.641 1 95 98 GLY A O 1
ATOM 769 N N . LEU A 1 99 ? 9.547 35.594 24.766 1 97 99 LEU A N 1
ATOM 770 C CA . LEU A 1 99 ? 8.203 35.562 24.203 1 97 99 LEU A CA 1
ATOM 771 C C . LEU A 1 99 ? 7.332 36.656 24.797 1 97 99 LEU A C 1
ATOM 773 O O . LEU A 1 99 ? 7.301 36.844 26.016 1 97 99 LEU A O 1
ATOM 777 N N . GLY A 1 100 ? 6.695 37.375 23.984 1 96.06 100 GLY A N 1
ATOM 778 C CA . GLY A 1 100 ? 5.805 38.438 24.422 1 96.06 100 GLY A CA 1
ATOM 779 C C . GLY A 1 100 ? 4.66 37.938 25.281 1 96.06 100 GLY A C 1
ATOM 780 O O . GLY A 1 100 ? 4.211 36.812 25.125 1 96.06 100 GLY A O 1
ATOM 781 N N . SER A 1 101 ? 4.125 38.781 26.109 1 95.5 101 SER A N 1
ATOM 782 C CA . SER A 1 101 ? 3.102 38.406 27.078 1 95.5 101 SER A CA 1
ATOM 783 C C . SER A 1 101 ? 1.834 37.906 26.391 1 95.5 101 SER A C 1
ATOM 785 O O . SER A 1 101 ? 1.174 37 26.859 1 95.5 101 SER A O 1
ATOM 787 N N . GLU A 1 102 ? 1.543 38.375 25.219 1 95.12 102 GLU A N 1
ATOM 788 C CA . GLU A 1 102 ? 0.322 38.031 24.5 1 95.12 102 GLU A CA 1
ATOM 789 C C . GLU A 1 102 ? 0.4 36.625 23.953 1 95.12 102 GLU A C 1
ATOM 791 O O . GLU A 1 102 ? -0.628 35.969 23.688 1 95.12 102 GLU A O 1
ATOM 796 N N . LEU A 1 103 ? 1.625 36.156 23.859 1 97.88 103 LEU A N 1
ATOM 797 C CA . LEU A 1 103 ? 1.821 34.844 23.266 1 97.88 103 LEU A CA 1
ATOM 798 C C . LEU A 1 103 ? 2.037 33.781 24.344 1 97.88 103 LEU A C 1
ATOM 800 O O . LEU A 1 103 ? 2.166 32.594 24.031 1 97.88 103 LEU A O 1
ATOM 804 N N . ARG A 1 104 ? 2.025 34.188 25.562 1 98.25 104 ARG A N 1
ATOM 805 C CA . ARG A 1 104 ? 2.262 33.281 26.672 1 98.25 104 ARG A CA 1
ATOM 806 C C . ARG A 1 104 ? 0.964 32.594 27.109 1 98.25 104 ARG A C 1
ATOM 808 O O . ARG A 1 104 ? 0.394 32.938 28.141 1 98.25 104 ARG A O 1
ATOM 815 N N . GLN A 1 105 ? 0.548 31.578 26.391 1 97.94 105 GLN A N 1
ATOM 816 C CA . GLN A 1 105 ? -0.706 30.875 26.641 1 97.94 105 GLN A CA 1
ATOM 817 C C . GLN A 1 105 ? -0.481 29.359 26.75 1 97.94 105 GLN A C 1
ATOM 819 O O . GLN A 1 105 ? 0.223 28.781 25.922 1 97.94 105 GLN A O 1
ATOM 824 N N . GLY A 1 106 ? -1.098 28.703 27.734 1 98.06 106 GLY A N 1
ATOM 825 C CA . GLY A 1 106 ? -1.047 27.266 27.844 1 98.06 106 GLY A CA 1
ATOM 826 C C . GLY A 1 106 ? 0.366 26.719 27.969 1 98.06 106 GLY A C 1
ATOM 827 O O . GLY A 1 106 ? 1.122 27.141 28.844 1 98.06 106 GLY A O 1
ATOM 828 N N . VAL A 1 107 ? 0.756 25.906 27.031 1 98.75 107 VAL A N 1
ATOM 829 C CA . VAL A 1 107 ? 2.057 25.25 27.109 1 98.75 107 VAL A CA 1
ATOM 830 C C . VAL A 1 107 ? 3.16 26.234 26.766 1 98.75 107 VAL A C 1
ATOM 832 O O . VAL A 1 107 ? 4.344 25.953 26.938 1 98.75 107 VAL A O 1
ATOM 835 N N . PHE A 1 108 ? 2.789 27.438 26.328 1 98.69 108 PHE A N 1
ATOM 836 C CA . PHE A 1 108 ? 3.766 28.469 26 1 98.69 108 PHE A CA 1
ATOM 837 C C . PHE A 1 108 ? 3.836 29.516 27.094 1 98.69 108 PHE A C 1
ATOM 839 O O . PHE A 1 108 ? 4.445 30.578 26.906 1 98.69 108 PHE A O 1
ATOM 846 N N . ALA A 1 109 ? 3.227 29.297 28.172 1 97.94 109 ALA A N 1
ATOM 847 C CA . ALA A 1 109 ? 3.068 30.297 29.234 1 97.94 109 ALA A CA 1
ATOM 848 C C . ALA A 1 109 ? 4.41 30.641 29.875 1 97.94 109 ALA A C 1
ATOM 850 O O . ALA A 1 109 ? 4.609 31.75 30.359 1 97.94 109 ALA A O 1
ATOM 851 N N . GLU A 1 110 ? 5.32 29.688 29.938 1 97.88 110 GLU A N 1
ATOM 852 C CA . GLU A 1 110 ? 6.605 29.891 30.594 1 97.88 110 GLU A CA 1
ATOM 853 C C . GLU A 1 110 ? 7.742 29.984 29.578 1 97.88 110 GLU A C 1
ATOM 855 O O . GLU A 1 110 ? 8.281 28.969 29.141 1 97.88 110 GLU A O 1
ATOM 860 N N . PRO A 1 111 ? 8.18 31.25 29.359 1 98 111 PRO A N 1
ATOM 861 C CA . PRO A 1 111 ? 9.32 31.391 28.453 1 98 111 PRO A CA 1
ATOM 862 C C . PRO A 1 111 ? 10.531 30.562 28.875 1 98 111 PRO A C 1
ATOM 864 O O . PRO A 1 111 ? 10.836 30.484 30.078 1 98 111 PRO A O 1
ATOM 867 N N . GLY A 1 112 ? 11.141 29.875 27.906 1 97.81 112 GLY A N 1
ATOM 868 C CA . GLY A 1 112 ? 12.344 29.094 28.203 1 97.81 112 GLY A CA 1
ATOM 869 C C . GLY A 1 112 ? 12.047 27.656 28.562 1 97.81 112 GLY A C 1
ATOM 870 O O . GLY A 1 112 ? 12.945 26.812 28.562 1 97.81 112 GLY A O 1
ATOM 871 N N . LYS A 1 113 ? 10.82 27.375 28.812 1 98.44 113 LYS A N 1
ATOM 872 C CA . LYS A 1 113 ? 10.438 26.016 29.141 1 98.44 113 LYS A CA 1
ATOM 873 C C . LYS A 1 113 ? 10.711 25.062 27.984 1 98.44 113 LYS A C 1
ATOM 875 O O . LYS A 1 113 ? 10.461 25.406 26.828 1 98.44 113 LYS A O 1
ATOM 880 N N . THR A 1 114 ? 11.273 23.859 28.328 1 98.75 114 THR A N 1
ATOM 881 C CA . THR A 1 114 ? 11.477 22.828 27.312 1 98.75 114 THR A CA 1
ATOM 882 C C . THR A 1 114 ? 10.562 21.625 27.562 1 98.75 114 THR A C 1
ATOM 884 O O . THR A 1 114 ? 10.578 21.047 28.641 1 98.75 114 THR A O 1
ATOM 887 N N . TRP A 1 115 ? 9.758 21.281 26.594 1 98.88 115 TRP A N 1
ATOM 888 C CA . TRP A 1 115 ? 8.914 20.094 26.625 1 98.88 115 TRP A CA 1
ATOM 889 C C . TRP A 1 115 ? 9.57 18.938 25.891 1 98.88 115 TRP A C 1
ATOM 891 O O . TRP A 1 115 ? 10.094 19.109 24.781 1 98.88 115 TRP A O 1
ATOM 901 N N . GLN A 1 116 ? 9.586 17.75 26.516 1 98.81 116 GLN A N 1
ATOM 902 C CA . GLN A 1 116 ? 9.828 16.547 25.734 1 98.81 116 GLN A CA 1
ATOM 903 C C . GLN A 1 116 ? 8.617 16.188 24.875 1 98.81 116 GLN A C 1
ATOM 905 O O . GLN A 1 116 ? 7.477 16.375 25.281 1 98.81 116 GLN A O 1
ATOM 910 N N . ALA A 1 117 ? 8.953 15.711 23.672 1 98.94 117 ALA A N 1
ATOM 911 C CA . ALA A 1 117 ? 7.84 15.492 22.75 1 98.94 117 ALA A CA 1
ATOM 912 C C . ALA A 1 117 ? 8.078 14.25 21.891 1 98.94 117 ALA A C 1
ATOM 914 O O . ALA A 1 117 ? 9.211 13.789 21.766 1 98.94 117 ALA A O 1
ATOM 915 N N . LEU A 1 118 ? 7.004 13.688 21.453 1 98.88 118 LEU A N 1
ATOM 916 C CA . LEU A 1 118 ? 6.961 12.656 20.422 1 98.88 118 LEU A CA 1
ATOM 917 C C . LEU A 1 118 ? 6.332 13.195 19.141 1 98.88 118 LEU A C 1
ATOM 919 O O . LEU A 1 118 ? 5.289 13.852 19.188 1 98.88 118 LEU A O 1
ATOM 923 N N . ILE A 1 119 ? 7.008 12.969 18.016 1 98.94 119 ILE A N 1
ATOM 924 C CA . ILE A 1 119 ? 6.5 13.445 16.734 1 98.94 119 ILE A CA 1
ATOM 925 C C . ILE A 1 119 ? 6.285 12.266 15.781 1 98.94 119 ILE A C 1
ATOM 927 O O . ILE A 1 119 ? 7.184 11.438 15.602 1 98.94 119 ILE A O 1
ATOM 931 N N . ARG A 1 120 ? 5.113 12.172 15.219 1 98.88 120 ARG A N 1
ATOM 932 C CA . ARG A 1 120 ? 4.852 11.219 14.148 1 98.88 120 ARG A CA 1
ATOM 933 C C . ARG A 1 120 ? 4.805 11.914 12.789 1 98.88 120 ARG A C 1
ATOM 935 O O . ARG A 1 120 ? 4.082 12.898 12.617 1 98.88 120 ARG A O 1
ATOM 942 N N . LEU A 1 121 ? 5.566 11.422 11.867 1 98.88 121 LEU A N 1
ATOM 943 C CA . LEU A 1 121 ? 5.516 11.836 10.469 1 98.88 121 LEU A CA 1
ATOM 944 C C . LEU A 1 121 ? 4.855 10.766 9.602 1 98.88 121 LEU A C 1
ATOM 946 O O . LEU A 1 121 ? 5.129 9.578 9.773 1 98.88 121 LEU A O 1
ATOM 950 N N . SER A 1 122 ? 3.918 11.203 8.68 1 98.62 122 SER A N 1
ATOM 951 C CA . SER A 1 122 ? 3.109 10.18 8.023 1 98.62 122 SER A CA 1
ATOM 952 C C . SER A 1 122 ? 2.635 10.641 6.652 1 98.62 122 SER A C 1
ATOM 954 O O . SER A 1 122 ? 2.742 11.828 6.32 1 98.62 122 SER A O 1
ATOM 956 N N . ASN A 1 123 ? 2.188 9.664 5.855 1 98.06 123 ASN A N 1
ATOM 957 C CA . ASN A 1 123 ? 1.372 9.945 4.68 1 98.06 123 ASN A CA 1
ATOM 958 C C . ASN A 1 123 ? -0.095 10.148 5.047 1 98.06 123 ASN A C 1
ATOM 960 O O . ASN A 1 123 ? -0.561 9.625 6.062 1 98.06 123 ASN A O 1
ATOM 964 N N . GLY A 1 124 ? -0.837 10.82 4.195 1 97.19 124 GLY A N 1
ATOM 965 C CA . GLY A 1 124 ? -2.195 11.219 4.535 1 97.19 124 GLY A CA 1
ATOM 966 C C . GLY A 1 124 ? -3.225 10.148 4.219 1 97.19 124 GLY A C 1
ATOM 967 O O . GLY A 1 124 ? -4.281 10.094 4.852 1 97.19 124 GLY A O 1
ATOM 968 N N . ASN A 1 125 ? -2.949 9.25 3.342 1 94.38 125 ASN A N 1
ATOM 969 C CA . ASN A 1 125 ? -3.922 8.289 2.828 1 94.38 125 ASN A CA 1
ATOM 970 C C . ASN A 1 125 ? -4.305 7.258 3.885 1 94.38 125 ASN A C 1
ATOM 972 O O . ASN A 1 125 ? -3.529 6.988 4.805 1 94.38 125 ASN A O 1
ATOM 976 N N . ALA A 1 126 ? -5.543 6.734 3.689 1 94.25 126 ALA A N 1
ATOM 977 C CA . ALA A 1 126 ? -6.074 5.73 4.609 1 94.25 126 ALA A CA 1
ATOM 978 C C . ALA A 1 126 ? -5.453 4.363 4.348 1 94.25 126 ALA A C 1
ATOM 980 O O . ALA A 1 126 ? -5.59 3.443 5.16 1 94.25 126 ALA A O 1
ATOM 981 N N . TYR A 1 127 ? -4.77 4.223 3.262 1 94.62 127 TYR A N 1
ATOM 982 C CA . TYR A 1 127 ? -4.094 2.98 2.908 1 94.62 127 TYR A CA 1
ATOM 983 C C . TYR A 1 127 ? -2.625 3.23 2.588 1 94.62 127 TYR A C 1
ATOM 985 O O . TYR A 1 127 ? -2.295 4.164 1.853 1 94.62 127 TYR A O 1
ATOM 993 N N . PRO A 1 128 ? -1.714 2.322 3.15 1 95.44 128 PRO A N 1
ATOM 994 C CA . PRO A 1 128 ? -0.292 2.51 2.852 1 95.44 128 PRO A CA 1
ATOM 995 C C . PRO A 1 128 ? 0.028 2.33 1.37 1 95.44 128 PRO A C 1
ATOM 997 O O . PRO A 1 128 ? -0.411 1.356 0.753 1 95.44 128 PRO A O 1
ATOM 1000 N N . GLN A 1 129 ? 0.705 3.328 0.817 1 93.31 129 GLN A N 1
ATOM 1001 C CA . GLN A 1 129 ? 1.122 3.309 -0.581 1 93.31 129 GLN A CA 1
ATOM 1002 C C . GLN A 1 129 ? 2.582 3.732 -0.725 1 93.31 129 GLN A C 1
ATOM 1004 O O . GLN A 1 129 ? 3.217 4.129 0.253 1 93.31 129 GLN A O 1
ATOM 1009 N N . PHE A 1 130 ? 3.102 3.572 -1.982 1 94.94 130 PHE A N 1
ATOM 1010 C CA . PHE A 1 130 ? 4.434 4.09 -2.26 1 94.94 130 PHE A CA 1
ATOM 1011 C C . PHE A 1 130 ? 4.512 5.582 -1.946 1 94.94 130 PHE A C 1
ATOM 1013 O O . PHE A 1 130 ? 3.594 6.336 -2.271 1 94.94 130 PHE A O 1
ATOM 1020 N N . ASP A 1 131 ? 5.617 6.004 -1.366 1 97.44 131 ASP A N 1
ATOM 1021 C CA . ASP A 1 131 ? 5.777 7.391 -0.937 1 97.44 131 ASP A CA 1
ATOM 1022 C C . ASP A 1 131 ? 5.742 8.344 -2.129 1 97.44 131 ASP A C 1
ATOM 1024 O O . ASP A 1 131 ? 5.379 9.516 -1.985 1 97.44 131 ASP A O 1
ATOM 1028 N N . SER A 1 132 ? 6.051 7.84 -3.26 1 96.56 132 SER A N 1
ATOM 1029 C CA . SER A 1 132 ? 6.152 8.695 -4.438 1 96.56 132 SER A CA 1
ATOM 1030 C C . SER A 1 132 ? 4.773 9.07 -4.969 1 96.56 132 SER A C 1
ATOM 1032 O O . SER A 1 132 ? 4.645 9.984 -5.789 1 96.56 132 SER A O 1
ATOM 1034 N N . ILE A 1 133 ? 3.793 8.352 -4.559 1 95.19 133 ILE A N 1
ATOM 1035 C CA . ILE A 1 133 ? 2.43 8.664 -4.973 1 95.19 133 ILE A CA 1
ATOM 1036 C C . ILE A 1 133 ? 1.979 9.969 -4.328 1 95.19 133 ILE A C 1
ATOM 1038 O O . ILE A 1 133 ? 2.246 10.211 -3.146 1 95.19 133 ILE A O 1
ATOM 1042 N N . ARG A 1 134 ? 1.311 10.789 -5.133 1 96.38 134 ARG A N 1
ATOM 1043 C CA . ARG A 1 134 ? 0.807 12.055 -4.617 1 96.38 134 ARG A CA 1
ATOM 1044 C C . ARG A 1 134 ? -0.081 11.836 -3.396 1 96.38 134 ARG A C 1
ATOM 1046 O O . ARG A 1 134 ? -0.939 10.953 -3.398 1 96.38 134 ARG A O 1
ATOM 1053 N N . ASP A 1 135 ? 0.176 12.648 -2.391 1 97.19 135 ASP A N 1
ATOM 1054 C CA . ASP A 1 135 ? -0.496 12.461 -1.107 1 97.19 135 ASP A CA 1
ATOM 1055 C C . ASP A 1 135 ? -0.316 13.688 -0.216 1 97.19 135 ASP A C 1
ATOM 1057 O O . ASP A 1 135 ? 0.501 14.562 -0.512 1 97.19 135 ASP A O 1
ATOM 1061 N N . ALA A 1 136 ? -1.193 13.766 0.804 1 97.69 136 ALA A N 1
ATOM 1062 C CA . ALA A 1 136 ? -0.905 14.672 1.909 1 97.69 136 ALA A CA 1
ATOM 1063 C C . ALA A 1 136 ? 0.152 14.086 2.84 1 97.69 136 ALA A C 1
ATOM 1065 O O . ALA A 1 136 ? 0.345 12.867 2.883 1 97.69 136 ALA A O 1
ATOM 1066 N N . ARG A 1 137 ? 0.882 14.961 3.482 1 98.62 137 ARG A N 1
ATOM 1067 C CA . ARG A 1 137 ? 1.872 14.555 4.477 1 98.62 137 ARG A CA 1
ATOM 1068 C C . ARG A 1 137 ? 1.555 15.156 5.84 1 98.62 137 ARG A C 1
ATOM 1070 O O . ARG A 1 137 ? 1.237 16.344 5.941 1 98.62 137 ARG A O 1
ATOM 1077 N N . GLY A 1 138 ? 1.664 14.344 6.875 1 98.5 138 GLY A N 1
ATOM 1078 C CA . GLY A 1 138 ? 1.229 14.789 8.188 1 98.5 138 GLY A CA 1
ATOM 1079 C C . GLY A 1 138 ? 2.359 14.859 9.195 1 98.5 138 GLY A C 1
ATOM 1080 O O . GLY A 1 138 ? 3.34 14.125 9.094 1 98.5 138 GLY A O 1
ATOM 1081 N N . MET A 1 139 ? 2.221 15.734 10.148 1 98.88 139 MET A N 1
ATOM 1082 C CA . MET A 1 139 ? 3.018 15.812 11.367 1 98.88 139 MET A CA 1
ATOM 1083 C C . MET A 1 139 ? 2.119 15.922 12.602 1 98.88 139 MET A C 1
ATOM 1085 O O . MET A 1 139 ? 1.259 16.797 12.664 1 98.88 139 MET A O 1
ATOM 1089 N N . ALA A 1 140 ? 2.273 15.047 13.492 1 98.88 140 ALA A N 1
ATOM 1090 C CA . ALA A 1 140 ? 1.617 15.117 14.789 1 98.88 140 ALA A CA 1
ATOM 1091 C C . ALA A 1 140 ? 2.641 15.234 15.922 1 98.88 140 ALA A C 1
ATOM 1093 O O . ALA A 1 140 ? 3.602 14.461 15.969 1 98.88 140 ALA A O 1
ATOM 1094 N N . ILE A 1 141 ? 2.465 16.188 16.781 1 98.94 141 ILE A N 1
ATOM 1095 C CA . ILE A 1 141 ? 3.357 16.422 17.906 1 98.94 141 ILE A CA 1
ATOM 1096 C C . ILE A 1 141 ? 2.609 16.172 19.219 1 98.94 141 ILE A C 1
ATOM 1098 O O . ILE A 1 141 ? 1.487 16.656 19.391 1 98.94 141 ILE A O 1
ATOM 1102 N N . LYS A 1 142 ? 3.195 15.438 20.062 1 98.88 142 LYS A N 1
ATOM 1103 C CA . LYS A 1 142 ? 2.695 15.195 21.406 1 98.88 142 LYS A CA 1
ATOM 1104 C C . LYS A 1 142 ? 3.674 15.719 22.453 1 98.88 142 LYS A C 1
ATOM 1106 O O . LYS A 1 142 ? 4.762 15.164 22.625 1 98.88 142 LYS A O 1
ATOM 1111 N N . LEU A 1 143 ? 3.352 16.812 23.125 1 98.94 143 LEU A N 1
ATOM 1112 C CA . LEU A 1 143 ? 4.117 17.219 24.297 1 98.94 143 LEU A CA 1
ATOM 1113 C C . LEU A 1 143 ? 3.811 16.328 25.484 1 98.94 143 LEU A C 1
ATOM 1115 O O . LEU A 1 143 ? 2.646 16.016 25.766 1 98.94 143 LEU A O 1
ATOM 1119 N N . LEU A 1 144 ? 4.836 15.961 26.172 1 98.62 144 LEU A N 1
ATOM 1120 C CA . LEU A 1 144 ? 4.699 15 27.266 1 98.62 144 LEU A CA 1
ATOM 1121 C C . LEU A 1 144 ? 4.703 15.703 28.625 1 98.62 144 LEU A C 1
ATOM 1123 O O . LEU A 1 144 ? 5.293 16.781 28.766 1 98.62 144 LEU A O 1
ATOM 1127 N N . ASP A 1 145 ? 3.992 15.125 29.562 1 98.06 145 ASP A N 1
ATOM 1128 C CA . ASP A 1 145 ? 3.965 15.531 30.969 1 98.06 145 ASP A CA 1
ATOM 1129 C C . ASP A 1 145 ? 3.523 16.984 31.109 1 98.06 145 ASP A C 1
ATOM 1131 O O . ASP A 1 145 ? 4.168 17.766 31.812 1 98.06 145 ASP A O 1
ATOM 1135 N N . VAL A 1 146 ? 2.547 17.312 30.422 1 98.31 146 VAL A N 1
ATOM 1136 C CA . VAL A 1 146 ? 1.979 18.656 30.484 1 98.31 146 VAL A CA 1
ATOM 1137 C C . VAL A 1 146 ? 1.028 18.766 31.672 1 98.31 146 VAL A C 1
ATOM 1139 O O . VAL A 1 146 ? 0.009 18.062 31.734 1 98.31 146 VAL A O 1
ATOM 1142 N N . PRO A 1 147 ? 1.3 19.562 32.625 1 96.69 147 PRO A N 1
ATOM 1143 C CA . PRO A 1 147 ? 0.394 19.703 33.781 1 96.69 147 PRO A CA 1
ATOM 1144 C C . PRO A 1 147 ? -0.896 20.438 33.406 1 96.69 147 PRO A C 1
ATOM 1146 O O . PRO A 1 147 ? -0.924 21.203 32.438 1 96.69 147 PRO A O 1
ATOM 1149 N N . GLY A 1 148 ? -1.942 20.156 34.219 1 94.94 148 GLY A N 1
ATOM 1150 C CA . GLY A 1 148 ? -3.217 20.844 34.062 1 94.94 148 GLY A CA 1
ATOM 1151 C C . GLY A 1 148 ? -4.355 19.891 33.719 1 94.94 148 GLY A C 1
ATOM 1152 O O . GLY A 1 148 ? -4.129 18.719 33.406 1 94.94 148 GLY A O 1
ATOM 1153 N N . ARG A 1 149 ? -5.566 20.469 33.75 1 95.38 149 ARG A N 1
ATOM 1154 C CA . ARG A 1 149 ? -6.762 19.688 33.438 1 95.38 149 ARG A CA 1
ATOM 1155 C C . ARG A 1 149 ? -6.883 19.469 31.938 1 95.38 149 ARG A C 1
ATOM 1157 O O . ARG A 1 149 ? -6.746 20.406 31.141 1 95.38 149 ARG A O 1
ATOM 1164 N N . GLN A 1 150 ? -7.129 18.266 31.609 1 96.75 150 GLN A N 1
ATOM 1165 C CA . GLN A 1 150 ? -7.266 17.906 30.203 1 96.75 150 GLN A CA 1
ATOM 1166 C C . GLN A 1 150 ? -8.68 18.172 29.703 1 96.75 150 GLN A C 1
ATOM 1168 O O . GLN A 1 150 ? -9.633 18.188 30.484 1 96.75 150 GLN A O 1
ATOM 1173 N N . LEU A 1 151 ? -8.781 18.344 28.438 1 97.5 151 LEU A N 1
ATOM 1174 C CA . LEU A 1 151 ? -10.039 18.734 27.812 1 97.5 151 LEU A CA 1
ATOM 1175 C C . LEU A 1 151 ? -11.078 17.625 27.938 1 97.5 151 LEU A C 1
ATOM 1177 O O . LEU A 1 151 ? -12.258 17.906 28.172 1 97.5 151 LEU A O 1
ATOM 1181 N N . LEU A 1 152 ? -10.641 16.422 27.719 1 94.62 152 LEU A N 1
ATOM 1182 C CA . LEU A 1 152 ? -11.578 15.305 27.766 1 94.62 152 LEU A CA 1
ATOM 1183 C C . LEU A 1 152 ? -11.719 14.773 29.188 1 94.62 152 LEU A C 1
ATOM 1185 O O . LEU A 1 152 ? -10.75 14.273 29.766 1 94.62 152 LEU A O 1
ATOM 1189 N N . ALA A 1 153 ? -12.859 14.75 29.703 1 90.5 153 ALA A N 1
ATOM 1190 C CA . ALA A 1 153 ? -13.133 14.438 31.109 1 90.5 153 ALA A CA 1
ATOM 1191 C C . ALA A 1 153 ? -12.75 12.992 31.422 1 90.5 153 ALA A C 1
ATOM 1193 O O . ALA A 1 153 ? -12.281 12.703 32.531 1 90.5 153 ALA A O 1
ATOM 1194 N N . GLY A 1 154 ? -12.945 12.07 30.578 1 89.5 154 GLY A N 1
ATOM 1195 C CA . GLY A 1 154 ? -12.648 10.664 30.812 1 89.5 154 GLY A CA 1
ATOM 1196 C C . GLY A 1 154 ? -11.18 10.328 30.625 1 89.5 154 GLY A C 1
ATOM 1197 O O . GLY A 1 154 ? -10.781 9.172 30.797 1 89.5 154 GLY A O 1
ATOM 1198 N N . GLN A 1 155 ? -10.367 11.453 30.375 1 92.38 155 GLN A N 1
ATOM 1199 C CA . GLN A 1 155 ? -8.961 11.203 30.062 1 92.38 155 GLN A CA 1
ATOM 1200 C C . GLN A 1 155 ? -8.055 12.18 30.797 1 92.38 155 GLN A C 1
ATOM 1202 O O . GLN A 1 155 ? -7.145 12.758 30.203 1 92.38 155 GLN A O 1
ATOM 1207 N N . GLN A 1 156 ? -8.289 12.375 32.031 1 91.31 156 GLN A N 1
ATOM 1208 C CA . GLN A 1 156 ? -7.578 13.375 32.812 1 91.31 156 GLN A CA 1
ATOM 1209 C C . GLN A 1 156 ? -6.152 12.93 33.094 1 91.31 156 GLN A C 1
ATOM 1211 O O . GLN A 1 156 ? -5.297 13.75 33.438 1 91.31 156 GLN A O 1
ATOM 1216 N N . GLY A 1 157 ? -5.844 11.641 32.969 1 91.94 157 GLY A N 1
ATOM 1217 C CA . GLY A 1 157 ? -4.52 11.109 33.25 1 91.94 157 GLY A CA 1
ATOM 1218 C C . GLY A 1 157 ? -3.551 11.258 32.094 1 91.94 157 GLY A C 1
ATOM 1219 O O . GLY A 1 157 ? -2.359 10.977 32.219 1 91.94 157 GLY A O 1
ATOM 1220 N N . ARG A 1 158 ? -3.865 11.758 30.938 1 91.88 158 ARG A N 1
ATOM 1221 C CA . ARG A 1 158 ? -3.039 11.836 29.734 1 91.88 158 ARG A CA 1
ATOM 1222 C C . ARG A 1 158 ? -1.897 12.828 29.922 1 91.88 158 ARG A C 1
ATOM 1224 O O . ARG A 1 158 ? -0.775 12.586 29.469 1 91.88 158 ARG A O 1
ATOM 1231 N N . HIS A 1 159 ? -2.076 14.062 30.484 1 96.75 159 HIS A N 1
ATOM 1232 C CA . HIS A 1 159 ? -1.082 15.109 30.688 1 96.75 159 HIS A CA 1
ATOM 1233 C C . HIS A 1 159 ? -0.306 15.391 29.406 1 96.75 159 HIS A C 1
ATOM 1235 O O . HIS A 1 159 ? 0.926 15.352 29.406 1 96.75 159 HIS A O 1
ATOM 1241 N N . GLU A 1 160 ? -0.972 15.633 28.344 1 98.25 160 GLU A N 1
ATOM 1242 C CA . GLU A 1 160 ? -0.357 15.859 27.031 1 98.25 160 GLU A CA 1
ATOM 1243 C C . GLU A 1 160 ? -0.964 17.078 26.328 1 98.25 160 GLU A C 1
ATOM 1245 O O . GLU A 1 160 ? -2.002 17.594 26.766 1 98.25 160 GLU A O 1
ATOM 1250 N N . GLN A 1 161 ? -0.298 17.578 25.375 1 98.75 161 GLN A N 1
ATOM 1251 C CA . GLN A 1 161 ? -0.792 18.531 24.375 1 98.75 161 GLN A CA 1
ATOM 1252 C C . GLN A 1 161 ? -0.412 18.094 22.969 1 98.75 161 GLN A C 1
ATOM 1254 O O . GLN A 1 161 ? 0.772 18 22.641 1 98.75 161 GLN A O 1
ATOM 1259 N N . ASP A 1 162 ? -1.419 17.875 22.188 1 98.81 162 ASP A N 1
ATOM 1260 C CA . ASP A 1 162 ? -1.167 17.422 20.828 1 98.81 162 ASP A CA 1
ATOM 1261 C C . ASP A 1 162 ? -1.348 18.562 19.828 1 98.81 162 ASP A C 1
ATOM 1263 O O . ASP A 1 162 ? -2.215 19.422 20 1 98.81 162 ASP A O 1
ATOM 1267 N N . PHE A 1 163 ? -0.538 18.578 18.844 1 98.81 163 PHE A N 1
ATOM 1268 C CA . PHE A 1 163 ? -0.686 19.359 17.625 1 98.81 163 PHE A CA 1
ATOM 1269 C C . PHE A 1 163 ? -0.73 18.469 16.391 1 98.81 163 PHE A C 1
ATOM 1271 O O . PHE A 1 163 ? 0.244 17.781 16.094 1 98.81 163 PHE A O 1
ATOM 1278 N N . VAL A 1 164 ? -1.809 18.453 15.727 1 98.56 164 VAL A N 1
ATOM 1279 C CA . VAL A 1 164 ? -2.004 17.594 14.555 1 98.56 164 VAL A CA 1
ATOM 1280 C C . VAL A 1 164 ? -2.1 18.453 13.297 1 98.56 164 VAL A C 1
ATOM 1282 O O . VAL A 1 164 ? -2.949 19.344 13.211 1 98.56 164 VAL A O 1
ATOM 1285 N N . MET A 1 165 ? -1.246 18.141 12.289 1 98.69 165 MET A N 1
ATOM 1286 C CA . MET A 1 165 ? -1.102 19.031 11.156 1 98.69 165 MET A CA 1
ATOM 1287 C C . MET A 1 165 ? -0.841 18.266 9.867 1 98.69 165 MET A C 1
ATOM 1289 O O . MET A 1 165 ? -0.568 17.062 9.914 1 98.69 165 MET A O 1
ATOM 1293 N N . PHE A 1 166 ? -0.99 18.922 8.734 1 97.88 166 PHE A N 1
ATOM 1294 C CA . PHE A 1 166 ? -0.54 18.359 7.469 1 97.88 166 PHE A CA 1
ATOM 1295 C C . PHE A 1 166 ? -0.014 19.453 6.547 1 97.88 166 PHE A C 1
ATOM 1297 O O . PHE A 1 166 ? -0.009 20.625 6.914 1 97.88 166 PHE A O 1
ATOM 1304 N N . ASN A 1 167 ? 0.419 19.094 5.383 1 98.12 167 ASN A N 1
ATOM 1305 C CA . ASN A 1 167 ? 1.328 19.953 4.633 1 98.12 167 ASN A CA 1
ATOM 1306 C C . ASN A 1 167 ? 0.576 20.828 3.627 1 98.12 167 ASN A C 1
ATOM 1308 O O . ASN A 1 167 ? 1.029 21.016 2.496 1 98.12 167 ASN A O 1
ATOM 1312 N N . HIS A 1 168 ? -0.556 21.312 4.016 1 97.25 168 HIS A N 1
ATOM 1313 C CA . HIS A 1 168 ? -1.316 22.297 3.238 1 97.25 168 HIS A CA 1
ATOM 1314 C C . HIS A 1 168 ? -2.059 23.266 4.148 1 97.25 168 HIS A C 1
ATOM 1316 O O . HIS A 1 168 ? -2.584 22.875 5.191 1 97.25 168 HIS A O 1
ATOM 1322 N N . PRO A 1 169 ? -2.238 24.5 3.721 1 97 169 PRO A N 1
ATOM 1323 C CA . PRO A 1 169 ? -2.713 25.531 4.648 1 97 169 PRO A CA 1
ATOM 1324 C C . PRO A 1 169 ? -4.23 25.531 4.801 1 97 169 PRO A C 1
ATOM 1326 O O . PRO A 1 169 ? -4.762 26.156 5.715 1 97 169 PRO A O 1
ATOM 1329 N N . ASN A 1 170 ? -4.898 24.938 3.906 1 96.38 170 ASN A N 1
ATOM 1330 C CA . ASN A 1 170 ? -6.352 24.844 4.023 1 96.38 170 ASN A CA 1
ATOM 1331 C C . ASN A 1 170 ? -6.855 23.453 3.674 1 96.38 170 ASN A C 1
ATOM 1333 O O . ASN A 1 170 ? -6.105 22.625 3.148 1 96.38 170 ASN A O 1
ATOM 1337 N N . PHE A 1 171 ? -8.07 23.219 4.062 1 96.5 171 PHE A N 1
ATOM 1338 C CA . PHE A 1 171 ? -8.703 21.922 3.898 1 96.5 171 PHE A CA 1
ATOM 1339 C C . PHE A 1 171 ? -9.656 21.922 2.713 1 96.5 171 PHE A C 1
ATOM 1341 O O . PHE A 1 171 ? -10.133 22.984 2.293 1 96.5 171 PHE A O 1
ATOM 1348 N N . PHE A 1 172 ? -9.977 20.844 2.229 1 95.12 172 PHE A N 1
ATOM 1349 C CA . PHE A 1 172 ? -10.766 20.75 1.009 1 95.12 172 PHE A CA 1
ATOM 1350 C C . PHE A 1 172 ? -12.258 20.75 1.331 1 95.12 172 PHE A C 1
ATOM 1352 O O . PHE A 1 172 ? -13.094 20.672 0.427 1 95.12 172 PHE A O 1
ATOM 1359 N N . VAL A 1 173 ? -12.602 20.781 2.578 1 95.44 173 VAL A N 1
ATOM 1360 C CA . VAL A 1 173 ? -13.984 20.953 2.996 1 95.44 173 VAL A CA 1
ATOM 1361 C C . VAL A 1 173 ? -14.102 22.125 3.961 1 95.44 173 VAL A C 1
ATOM 1363 O O . VAL A 1 173 ? -13.18 22.391 4.738 1 95.44 173 VAL A O 1
ATOM 1366 N N . SER A 1 174 ? -15.297 22.719 3.949 1 95.19 174 SER A N 1
ATOM 1367 C CA . SER A 1 174 ? -15.484 23.906 4.77 1 95.19 174 SER A CA 1
ATOM 1368 C C . SER A 1 174 ? -15.969 23.531 6.168 1 95.19 174 SER A C 1
ATOM 1370 O O . SER A 1 174 ? -15.547 24.141 7.156 1 95.19 174 SER A O 1
ATOM 1372 N N . ASP A 1 175 ? -16.938 22.594 6.168 1 96.44 175 ASP A N 1
ATOM 1373 C CA . ASP A 1 175 ? -17.656 22.312 7.41 1 96.44 175 ASP A CA 1
ATOM 1374 C C . ASP A 1 175 ? -18.109 20.859 7.473 1 96.44 175 ASP A C 1
ATOM 1376 O O . ASP A 1 175 ? -17.734 20.047 6.629 1 96.44 175 ASP A O 1
ATOM 1380 N N . VAL A 1 176 ? -18.828 20.578 8.461 1 97.69 176 VAL A N 1
ATOM 1381 C CA . VAL A 1 176 ? -19.203 19.203 8.742 1 97.69 176 VAL A CA 1
ATOM 1382 C C . VAL A 1 176 ? -20.125 18.672 7.652 1 97.69 176 VAL A C 1
ATOM 1384 O O . VAL A 1 176 ? -20.047 17.516 7.254 1 97.69 176 VAL A O 1
ATOM 1387 N N . ALA A 1 177 ? -21 19.5 7.211 1 95 177 ALA A N 1
ATOM 1388 C CA . ALA A 1 177 ? -21.938 19.094 6.16 1 95 177 ALA A CA 1
ATOM 1389 C C . ALA A 1 177 ? -21.188 18.672 4.898 1 95 177 ALA A C 1
ATOM 1391 O O . ALA A 1 177 ? -21.484 17.625 4.312 1 95 177 ALA A O 1
ATOM 1392 N N . GLU A 1 178 ? -20.266 19.484 4.512 1 93.62 178 GLU A N 1
ATOM 1393 C CA . GLU A 1 178 ? -19.453 19.156 3.336 1 93.62 178 GLU A CA 1
ATOM 1394 C C . GLU A 1 178 ? -18.594 17.922 3.584 1 93.62 178 GLU A C 1
ATOM 1396 O O . GLU A 1 178 ? -18.406 17.109 2.682 1 93.62 178 GLU A O 1
ATOM 1401 N N . TYR A 1 179 ? -18.109 17.812 4.766 1 95.88 179 TYR A N 1
ATOM 1402 C CA . TYR A 1 179 ? -17.312 16.641 5.102 1 95.88 179 TYR A CA 1
ATOM 1403 C C . TYR A 1 179 ? -18.141 15.359 4.969 1 95.88 179 TYR A C 1
ATOM 1405 O O . TYR A 1 179 ? -17.656 14.359 4.438 1 95.88 179 TYR A O 1
ATOM 1413 N N . GLN A 1 180 ? -19.297 15.422 5.473 1 95.19 180 GLN A N 1
ATOM 1414 C CA . GLN A 1 180 ? -20.172 14.258 5.402 1 95.19 180 GLN A CA 1
ATOM 1415 C C . GLN A 1 180 ? -20.375 13.805 3.959 1 95.19 180 GLN A C 1
ATOM 1417 O O . GLN A 1 180 ? -20.281 12.609 3.66 1 95.19 180 GLN A O 1
ATOM 1422 N N . GLN A 1 181 ? -20.609 14.773 3.154 1 91 181 GLN A N 1
ATOM 1423 C CA . GLN A 1 181 ? -20.828 14.477 1.742 1 91 181 GLN A CA 1
ATOM 1424 C C . GLN A 1 181 ? -19.578 13.883 1.109 1 91 181 GLN A C 1
ATOM 1426 O O . GLN A 1 181 ? -19.641 12.883 0.388 1 91 181 GLN A O 1
ATOM 1431 N N . ASN A 1 182 ? -18.5 14.445 1.371 1 91 182 ASN A N 1
ATOM 1432 C CA . ASN A 1 182 ? -17.234 14.039 0.772 1 91 182 ASN A CA 1
ATOM 1433 C C . ASN A 1 182 ? -16.812 12.656 1.256 1 91 182 ASN A C 1
ATOM 1435 O O . ASN A 1 182 ? -16.438 11.805 0.452 1 91 182 ASN A O 1
ATOM 1439 N N . ILE A 1 183 ? -16.859 12.43 2.531 1 91.5 183 ILE A N 1
ATOM 1440 C CA . ILE A 1 183 ? -16.375 11.188 3.113 1 91.5 183 ILE A CA 1
ATOM 1441 C C . ILE A 1 183 ? -17.266 10.023 2.672 1 91.5 183 ILE A C 1
ATOM 1443 O O . ILE A 1 183 ? -16.781 8.898 2.494 1 91.5 183 ILE A O 1
ATOM 1447 N N . ALA A 1 184 ? -18.531 10.258 2.525 1 89.56 184 ALA A N 1
ATOM 1448 C CA . ALA A 1 184 ? -19.438 9.227 2.016 1 89.56 184 ALA A CA 1
ATOM 1449 C C . ALA A 1 184 ? -19.031 8.797 0.608 1 89.56 184 ALA A C 1
ATOM 1451 O O . ALA A 1 184 ? -19.016 7.602 0.301 1 89.56 184 ALA A O 1
ATOM 1452 N N . ALA A 1 185 ? -18.703 9.773 -0.144 1 87.5 185 ALA A N 1
ATOM 1453 C CA . ALA A 1 185 ? -18.25 9.477 -1.499 1 87.5 185 ALA A CA 1
ATOM 1454 C C . ALA A 1 185 ? -16.922 8.719 -1.478 1 87.5 185 ALA A C 1
ATOM 1456 O O . ALA A 1 185 ? -16.734 7.77 -2.244 1 87.5 185 ALA A O 1
ATOM 1457 N N . GLN A 1 186 ? -16.078 9.078 -0.614 1 83.56 186 GLN A N 1
ATOM 1458 C CA . GLN A 1 186 ? -14.781 8.43 -0.5 1 83.56 186 GLN A CA 1
ATOM 1459 C C . GLN A 1 186 ? -14.93 6.98 -0.039 1 83.56 186 GLN A C 1
ATOM 1461 O O . GLN A 1 186 ? -14.18 6.105 -0.479 1 83.56 186 GLN A O 1
ATOM 1466 N N . ALA A 1 187 ? -15.836 6.781 0.813 1 86.69 187 ALA A N 1
ATOM 1467 C CA . ALA A 1 187 ? -16.094 5.426 1.297 1 86.69 187 ALA A CA 1
ATOM 1468 C C . ALA A 1 187 ? -16.547 4.516 0.159 1 86.69 187 ALA A C 1
ATOM 1470 O O . ALA A 1 187 ? -16.344 3.301 0.209 1 86.69 187 ALA A O 1
ATOM 1471 N N . ASP A 1 188 ? -17.047 5.188 -0.866 1 86.75 188 ASP A N 1
ATOM 1472 C CA . ASP A 1 188 ? -17.484 4.434 -2.037 1 86.75 188 ASP A CA 1
ATOM 1473 C C . ASP A 1 188 ? -16.375 4.375 -3.092 1 86.75 188 ASP A C 1
ATOM 1475 O O . ASP A 1 188 ? -16.594 3.854 -4.188 1 86.75 188 ASP A O 1
ATOM 1479 N N . GLY A 1 189 ? -15.344 4.914 -2.754 1 85.19 189 GLY A N 1
ATOM 1480 C CA . GLY A 1 189 ? -14.195 4.852 -3.65 1 85.19 189 GLY A CA 1
ATOM 1481 C C . GLY A 1 189 ? -14.18 5.98 -4.664 1 85.19 189 GLY A C 1
ATOM 1482 O O . GLY A 1 189 ? -13.344 5.988 -5.574 1 85.19 189 GLY A O 1
ATOM 1483 N N . LYS A 1 190 ? -15.102 6.938 -4.516 1 85.75 190 LYS A N 1
ATOM 1484 C CA . LYS A 1 190 ? -15.156 8.078 -5.426 1 85.75 190 LYS A CA 1
ATOM 1485 C C . LYS A 1 190 ? -14.125 9.133 -5.051 1 85.75 190 LYS A C 1
ATOM 1487 O O . LYS A 1 190 ? -13.891 9.391 -3.867 1 85.75 190 LYS A O 1
ATOM 1492 N N . LYS A 1 191 ? -13.492 9.766 -6.055 1 86.94 191 LYS A N 1
ATOM 1493 C CA . LYS A 1 191 ? -12.5 10.805 -5.809 1 86.94 191 LYS A CA 1
ATOM 1494 C C . LYS A 1 191 ? -12.992 12.164 -6.305 1 86.94 191 LYS A C 1
ATOM 1496 O O . LYS A 1 191 ? -13.656 12.891 -5.57 1 86.94 191 LYS A O 1
ATOM 1501 N N . VAL A 1 192 ? -12.859 12.391 -7.516 1 82.69 192 VAL A N 1
ATOM 1502 C CA . VAL A 1 192 ? -13.242 13.664 -8.117 1 82.69 192 VAL A CA 1
ATOM 1503 C C . VAL A 1 192 ? -14.75 13.859 -8 1 82.69 192 VAL A C 1
ATOM 1505 O O . VAL A 1 192 ? -15.227 14.969 -7.75 1 82.69 192 VAL A O 1
ATOM 1508 N N . LEU A 1 193 ? -15.461 12.812 -8.039 1 84.62 193 LEU A N 1
ATOM 1509 C CA . LEU A 1 193 ? -16.922 12.875 -8.07 1 84.62 193 LEU A CA 1
ATOM 1510 C C . LEU A 1 193 ? -17.469 13.289 -6.711 1 84.62 193 LEU A C 1
ATOM 1512 O O . LEU A 1 193 ? -18.625 13.695 -6.605 1 84.62 193 LEU A O 1
ATOM 1516 N N . ALA A 1 194 ? -16.625 13.156 -5.719 1 84.81 194 ALA A N 1
ATOM 1517 C CA . ALA A 1 194 ? -17.062 13.578 -4.387 1 84.81 194 ALA A CA 1
ATOM 1518 C C . ALA A 1 194 ? -17.344 15.078 -4.355 1 84.81 194 ALA A C 1
ATOM 1520 O O . ALA A 1 194 ? -18.078 15.555 -3.48 1 84.81 194 ALA A O 1
ATOM 1521 N N . PHE A 1 195 ? -16.891 15.844 -5.367 1 90.06 195 PHE A N 1
ATOM 1522 C CA . PHE A 1 195 ? -17.031 17.297 -5.387 1 90.06 195 PHE A CA 1
ATOM 1523 C C . PHE A 1 195 ? -18.156 17.703 -6.332 1 90.06 195 PHE A C 1
ATOM 1525 O O . PHE A 1 195 ? -18.422 18.906 -6.492 1 90.06 195 PHE A O 1
ATOM 1532 N N . PHE A 1 196 ? -18.766 16.703 -6.949 1 89.94 196 PHE A N 1
ATOM 1533 C CA . PHE A 1 196 ? -19.922 16.891 -7.82 1 89.94 196 PHE A CA 1
ATOM 1534 C C . PHE A 1 196 ? -21.094 16.031 -7.367 1 89.94 196 PHE A C 1
ATOM 1536 O O . PHE A 1 196 ? -21.484 15.086 -8.055 1 89.94 196 PHE A O 1
ATOM 1543 N N . PRO A 1 197 ? -21.719 16.391 -6.34 1 81.88 197 PRO A N 1
ATOM 1544 C CA . PRO A 1 197 ? -22.703 15.523 -5.68 1 81.88 197 PRO A CA 1
ATOM 1545 C C . PRO A 1 197 ? -23.969 15.32 -6.512 1 81.88 197 PRO A C 1
ATOM 1547 O O . PRO A 1 197 ? -24.688 14.336 -6.32 1 81.88 197 PRO A O 1
ATOM 1550 N N . SER A 1 198 ? -24.297 16.359 -7.359 1 82.75 198 SER A N 1
ATOM 1551 C CA . SER A 1 198 ? -25.469 16.219 -8.227 1 82.75 198 SER A CA 1
ATOM 1552 C C . SER A 1 198 ? -25.219 16.875 -9.586 1 82.75 198 SER A C 1
ATOM 1554 O O . SER A 1 198 ? -24.172 17.469 -9.812 1 82.75 198 SER A O 1
ATOM 1556 N N . TRP A 1 199 ? -26.172 16.734 -10.375 1 88.25 199 TRP A N 1
ATOM 1557 C CA . TRP A 1 199 ? -26.094 17.328 -11.695 1 88.25 199 TRP A CA 1
ATOM 1558 C C . TRP A 1 199 ? -26.328 18.828 -11.633 1 88.25 199 TRP A C 1
ATOM 1560 O O . TRP A 1 199 ? -26.078 19.562 -12.602 1 88.25 199 TRP A O 1
ATOM 1570 N N . ASN A 1 200 ? -26.734 19.25 -10.469 1 88.56 200 ASN A N 1
ATOM 1571 C CA . ASN A 1 200 ? -26.953 20.688 -10.266 1 88.56 200 ASN A CA 1
ATOM 1572 C C . ASN A 1 200 ? -25.656 21.422 -10.016 1 88.56 200 ASN A C 1
ATOM 1574 O O . ASN A 1 200 ? -25.016 21.234 -8.984 1 88.56 200 ASN A O 1
ATOM 1578 N N . PRO A 1 201 ? -25.25 22.297 -10.82 1 86.56 201 PRO A N 1
ATOM 1579 C CA . PRO A 1 201 ? -23.938 22.969 -10.742 1 86.56 201 PRO A CA 1
ATOM 1580 C C . PRO A 1 201 ? -23.828 23.875 -9.523 1 86.56 201 PRO A C 1
ATOM 1582 O O . PRO A 1 201 ? -22.719 24.219 -9.102 1 86.56 201 PRO A O 1
ATOM 1585 N N . THR A 1 202 ? -24.938 24.266 -8.992 1 83.06 202 THR A N 1
ATOM 1586 C CA . THR A 1 202 ? -24.906 25.141 -7.836 1 83.06 202 THR A CA 1
ATOM 1587 C C . THR A 1 202 ? -24.297 24.438 -6.629 1 83.06 202 THR A C 1
ATOM 1589 O O . THR A 1 202 ? -23.797 25.094 -5.715 1 83.06 202 THR A O 1
ATOM 1592 N N . GLY A 1 203 ? -24.25 23.188 -6.695 1 83.62 203 GLY A N 1
ATOM 1593 C CA . GLY A 1 203 ? -23.703 22.406 -5.586 1 83.62 203 GLY A CA 1
ATOM 1594 C C . GLY A 1 203 ? -22.281 21.938 -5.82 1 83.62 203 GLY A C 1
ATOM 1595 O O . GLY A 1 203 ? -21.688 21.297 -4.953 1 83.62 203 GLY A O 1
ATOM 1596 N N . TRP A 1 204 ? -21.844 22.328 -6.98 1 87.5 204 TRP A N 1
ATOM 1597 C CA . TRP A 1 204 ? -20.5 21.891 -7.309 1 87.5 204 TRP A CA 1
ATOM 1598 C C . TRP A 1 204 ? -19.469 22.625 -6.453 1 87.5 204 TRP A C 1
ATOM 1600 O O . TRP A 1 204 ? -19.578 23.828 -6.238 1 87.5 204 TRP A O 1
ATOM 1610 N N . GLN A 1 205 ? -18.562 21.812 -5.961 1 89.12 205 GLN A N 1
ATOM 1611 C CA . GLN A 1 205 ? -17.516 22.375 -5.109 1 89.12 205 GLN A CA 1
ATOM 1612 C C . GLN A 1 205 ? -16.172 22.422 -5.844 1 89.12 205 GLN A C 1
ATOM 1614 O O . GLN A 1 205 ? -15.203 21.797 -5.414 1 89.12 205 GLN A O 1
ATOM 1619 N N . ILE A 1 206 ? -16.125 23.266 -6.816 1 88.06 206 ILE A N 1
ATOM 1620 C CA . ILE A 1 206 ? -14.992 23.328 -7.727 1 88.06 206 ILE A CA 1
ATOM 1621 C C . ILE A 1 206 ? -13.758 23.828 -6.984 1 88.06 206 ILE A C 1
ATOM 1623 O O . ILE A 1 206 ? -12.672 23.266 -7.129 1 88.06 206 ILE A O 1
ATOM 1627 N N . ARG A 1 207 ? -13.93 24.844 -6.23 1 89.81 207 ARG A N 1
ATOM 1628 C CA . ARG A 1 207 ? -12.812 25.375 -5.461 1 89.81 207 ARG A CA 1
ATOM 1629 C C . ARG A 1 207 ? -12.234 24.328 -4.527 1 89.81 207 ARG A C 1
ATOM 1631 O O . ARG A 1 207 ? -11.016 24.188 -4.418 1 89.81 207 ARG A O 1
ATOM 1638 N N . HIS A 1 208 ? -13.078 23.609 -3.938 1 92.81 208 HIS A N 1
ATOM 1639 C CA . HIS A 1 208 ? -12.664 22.578 -3.004 1 92.81 208 HIS A CA 1
ATOM 1640 C C . HIS A 1 208 ? -11.93 21.453 -3.721 1 92.81 208 HIS A C 1
ATOM 1642 O O . HIS A 1 208 ? -10.969 20.891 -3.184 1 92.81 208 HIS A O 1
ATOM 1648 N N . LEU A 1 209 ? -12.398 21.156 -4.914 1 92.5 209 LEU A N 1
ATOM 1649 C CA . LEU A 1 209 ? -11.695 20.172 -5.727 1 92.5 209 LEU A CA 1
ATOM 1650 C C . LEU A 1 209 ? -10.25 20.609 -5.969 1 92.5 209 LEU A C 1
ATOM 1652 O O . LEU A 1 209 ? -9.328 19.781 -5.859 1 92.5 209 LEU A O 1
ATOM 1656 N N . PHE A 1 210 ? -10.062 21.828 -6.254 1 92 210 PHE A N 1
ATOM 1657 C CA . PHE A 1 210 ? -8.719 22.312 -6.527 1 92 210 PHE A CA 1
ATOM 1658 C C . PHE A 1 210 ? -7.859 22.266 -5.27 1 92 210 PHE A C 1
ATOM 1660 O O . PHE A 1 210 ? -6.656 22.016 -5.34 1 92 210 PHE A O 1
ATOM 1667 N N . ILE A 1 211 ? -8.414 22.547 -4.137 1 94 211 ILE A N 1
ATOM 1668 C CA . ILE A 1 211 ? -7.684 22.438 -2.877 1 94 211 ILE A CA 1
ATOM 1669 C C . ILE A 1 211 ? -7.273 20.984 -2.643 1 94 211 ILE A C 1
ATOM 1671 O O . ILE A 1 211 ? -6.133 20.703 -2.262 1 94 211 ILE A O 1
ATOM 1675 N N . ALA A 1 212 ? -8.211 20.109 -2.92 1 93.69 212 ALA A N 1
ATOM 1676 C CA . ALA A 1 212 ? -7.922 18.688 -2.756 1 93.69 212 ALA A CA 1
ATOM 1677 C C . ALA A 1 212 ? -6.766 18.25 -3.65 1 93.69 212 ALA A C 1
ATOM 1679 O O . ALA A 1 212 ? -5.859 17.547 -3.205 1 93.69 212 ALA A O 1
ATOM 1680 N N . LEU A 1 213 ? -6.836 18.688 -4.871 1 93.12 213 LEU A N 1
ATOM 1681 C CA . LEU A 1 213 ? -5.785 18.344 -5.82 1 93.12 213 LEU A CA 1
ATOM 1682 C C . LEU A 1 213 ? -4.445 18.922 -5.391 1 93.12 213 LEU A C 1
ATOM 1684 O O . LEU A 1 213 ? -3.404 18.281 -5.539 1 93.12 213 LEU A O 1
ATOM 1688 N N . ALA A 1 214 ? -4.488 20.047 -4.855 1 93.5 214 ALA A N 1
ATOM 1689 C CA . ALA A 1 214 ? -3.268 20.688 -4.375 1 93.5 214 ALA A CA 1
ATOM 1690 C C . ALA A 1 214 ? -2.729 19.984 -3.137 1 93.5 214 ALA A C 1
ATOM 1692 O O . ALA A 1 214 ? -1.516 19.938 -2.918 1 93.5 214 ALA A O 1
ATOM 1693 N N . THR A 1 215 ? -3.615 19.531 -2.352 1 93.81 215 THR A N 1
ATOM 1694 C CA . THR A 1 215 ? -3.244 18.797 -1.14 1 93.81 215 THR A CA 1
ATOM 1695 C C . THR A 1 215 ? -2.541 17.5 -1.484 1 93.81 215 THR A C 1
ATOM 1697 O O . THR A 1 215 ? -1.588 17.094 -0.81 1 93.81 215 THR A O 1
ATOM 1700 N N . LEU A 1 216 ? -3.074 16.859 -2.539 1 93.88 216 LEU A N 1
ATOM 1701 C CA . LEU A 1 216 ? -2.395 15.68 -3.059 1 93.88 216 LEU A CA 1
ATOM 1702 C C . LEU A 1 216 ? -1.145 16.078 -3.84 1 93.88 216 LEU A C 1
ATOM 1704 O O . LEU A 1 216 ? -1.15 16.062 -5.074 1 93.88 216 LEU A O 1
ATOM 1708 N N . ALA A 1 217 ? -0.117 16.328 -3.115 1 93.56 217 ALA A N 1
ATOM 1709 C CA . ALA A 1 217 ? 1.106 16.906 -3.652 1 93.56 217 ALA A CA 1
ATOM 1710 C C . ALA A 1 217 ? 2.166 15.844 -3.906 1 93.56 217 ALA A C 1
ATOM 1712 O O . ALA A 1 217 ? 2.074 14.734 -3.377 1 93.56 217 ALA A O 1
ATOM 1713 N N . PRO A 1 218 ? 3.131 16.219 -4.848 1 95.88 218 PRO A N 1
ATOM 1714 C CA . PRO A 1 218 ? 4.289 15.328 -4.934 1 95.88 218 PRO A CA 1
ATOM 1715 C C . PRO A 1 218 ? 5.004 15.156 -3.596 1 95.88 218 PRO A C 1
ATOM 1717 O O . PRO A 1 218 ? 4.984 16.062 -2.762 1 95.88 218 PRO A O 1
ATOM 1720 N N . ALA A 1 219 ? 5.582 14.055 -3.436 1 97.06 219 ALA A N 1
ATOM 1721 C CA . ALA A 1 219 ? 6.285 13.781 -2.188 1 97.06 219 ALA A CA 1
ATOM 1722 C C . ALA A 1 219 ? 7.441 14.758 -1.984 1 97.06 219 ALA A C 1
ATOM 1724 O O . ALA A 1 219 ? 8.141 15.109 -2.938 1 97.06 219 ALA A O 1
ATOM 1725 N N . PRO A 1 220 ? 7.633 15.234 -0.758 1 97.19 220 PRO A N 1
ATOM 1726 C CA . PRO A 1 220 ? 8.844 16 -0.451 1 97.19 220 PRO A CA 1
ATOM 1727 C C . PRO A 1 220 ? 10.102 15.133 -0.452 1 97.19 220 PRO A C 1
ATOM 1729 O O . PRO A 1 220 ? 10.008 13.906 -0.461 1 97.19 220 PRO A O 1
ATOM 1732 N N . LYS A 1 221 ? 11.281 15.82 -0.485 1 96.5 221 LYS A N 1
ATOM 1733 C CA . LYS A 1 221 ? 12.531 15.078 -0.368 1 96.5 221 LYS A CA 1
ATOM 1734 C C . LYS A 1 221 ? 12.633 14.375 0.98 1 96.5 221 LYS A C 1
ATOM 1736 O O . LYS A 1 221 ? 13.172 13.266 1.07 1 96.5 221 LYS A O 1
ATOM 1741 N N . THR A 1 222 ? 12.203 14.992 1.963 1 98 222 THR A N 1
ATOM 1742 C CA . THR A 1 222 ? 12.156 14.492 3.33 1 98 222 THR A CA 1
ATOM 1743 C C . THR A 1 222 ? 11.031 15.156 4.117 1 98 222 THR A C 1
ATOM 1745 O O . THR A 1 222 ? 10.695 16.312 3.865 1 98 222 THR A O 1
ATOM 1748 N N . PRO A 1 223 ? 10.461 14.391 5.09 1 98.25 223 PRO A N 1
ATOM 1749 C CA . PRO A 1 223 ? 9.453 15.023 5.949 1 98.25 223 PRO A CA 1
ATOM 1750 C C . PRO A 1 223 ? 10.039 16.141 6.809 1 98.25 223 PRO A C 1
ATOM 1752 O O . PRO A 1 223 ? 9.289 16.953 7.355 1 98.25 223 PRO A O 1
ATOM 1755 N N . LEU A 1 224 ? 11.336 16.25 6.875 1 98.44 224 LEU A N 1
ATOM 1756 C CA . LEU A 1 224 ? 11.992 17.188 7.789 1 98.44 224 LEU A CA 1
ATOM 1757 C C . LEU A 1 224 ? 12.219 18.531 7.117 1 98.44 224 LEU A C 1
ATOM 1759 O O . LEU A 1 224 ? 12.75 19.453 7.734 1 98.44 224 LEU A O 1
ATOM 1763 N N . GLN A 1 225 ? 11.758 18.656 5.902 1 96.38 225 GLN A N 1
ATOM 1764 C CA . GLN A 1 225 ? 11.891 19.922 5.168 1 96.38 225 GLN A CA 1
ATOM 1765 C C . GLN A 1 225 ? 10.539 20.391 4.645 1 96.38 225 GLN A C 1
ATOM 1767 O O . GLN A 1 225 ? 10.477 21.094 3.629 1 96.38 225 GLN A O 1
ATOM 1772 N N . THR A 1 226 ? 9.555 20.016 5.316 1 97.12 226 THR A N 1
ATOM 1773 C CA . THR A 1 226 ? 8.18 20.328 4.922 1 97.12 226 THR A CA 1
ATOM 1774 C C . THR A 1 226 ? 7.504 21.203 5.973 1 97.12 226 THR A C 1
ATOM 1776 O O . THR A 1 226 ? 7.812 21.094 7.164 1 97.12 226 THR A O 1
ATOM 1779 N N . THR A 1 227 ? 6.617 22.078 5.496 1 98.44 227 THR A N 1
ATOM 1780 C CA . THR A 1 227 ? 5.816 22.891 6.406 1 98.44 227 THR A CA 1
ATOM 1781 C C . THR A 1 227 ? 4.469 22.219 6.676 1 98.44 227 THR A C 1
ATOM 1783 O O . THR A 1 227 ? 3.85 21.672 5.762 1 98.44 227 THR A O 1
ATOM 1786 N N . TYR A 1 228 ? 4.035 22.312 7.883 1 98.81 228 TYR A N 1
ATOM 1787 C CA . TYR A 1 228 ? 2.791 21.672 8.312 1 98.81 228 TYR A CA 1
ATOM 1788 C C . TYR A 1 228 ? 1.856 22.688 8.953 1 98.81 228 TYR A C 1
ATOM 1790 O O . TYR A 1 228 ? 2.303 23.578 9.688 1 98.81 228 TYR A O 1
ATOM 1798 N N . PHE A 1 229 ? 0.557 22.516 8.758 1 98.81 229 PHE A N 1
ATOM 1799 C CA . PHE A 1 229 ? -0.442 23.484 9.195 1 98.81 229 PHE A CA 1
ATOM 1800 C C . PHE A 1 229 ? -1.559 22.797 9.977 1 98.81 229 PHE A C 1
ATOM 1802 O O . PHE A 1 229 ? -1.979 21.688 9.617 1 98.81 229 PHE A O 1
ATOM 1809 N N . SER A 1 230 ? -2.078 23.484 10.945 1 98.5 230 SER A N 1
ATOM 1810 C CA . SER A 1 230 ? -3.232 22.969 11.672 1 98.5 230 SER A CA 1
ATOM 1811 C C . SER A 1 230 ? -4.5 23.047 10.828 1 98.5 230 SER A C 1
ATOM 1813 O O . SER A 1 230 ? -5.445 22.281 11.031 1 98.5 230 SER A O 1
ATOM 1815 N N . VAL A 1 231 ? -4.496 24.016 9.945 1 97.5 231 VAL A N 1
ATOM 1816 C CA . VAL A 1 231 ? -5.617 24.266 9.047 1 97.5 231 VAL A CA 1
ATOM 1817 C C . VAL A 1 231 ? -6.828 24.734 9.852 1 97.5 231 VAL A C 1
ATOM 1819 O O . VA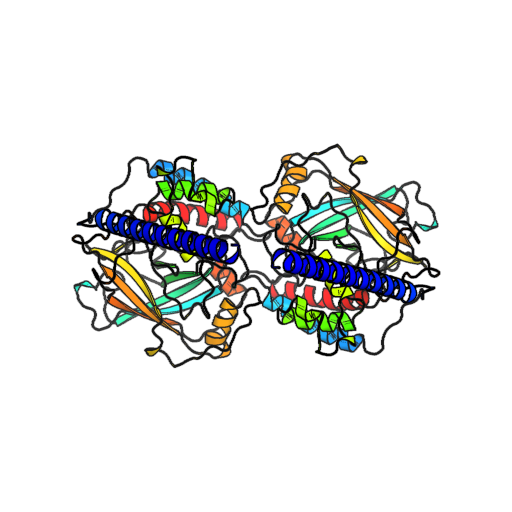L A 1 231 ? -7.387 25.797 9.586 1 97.5 231 VAL A O 1
ATOM 1822 N N . SER A 1 232 ? -7.273 23.969 10.836 1 98.19 232 SER A N 1
ATOM 1823 C CA . SER A 1 232 ? -8.367 24.359 11.727 1 98.19 232 SER A CA 1
ATOM 1824 C C . SER A 1 232 ? -7.867 25.266 12.859 1 98.19 232 SER A C 1
ATOM 1826 O O . SER A 1 232 ? -6.688 25.219 13.211 1 98.19 232 SER A O 1
ATOM 1828 N N . PRO A 1 233 ? -8.789 26.031 13.383 1 98.62 233 PRO A N 1
ATOM 1829 C CA . PRO A 1 233 ? -8.383 26.969 14.43 1 98.62 233 PRO A CA 1
ATOM 1830 C C . PRO A 1 233 ? -8.516 26.391 15.836 1 98.62 233 PRO A C 1
ATOM 1832 O O . PRO A 1 233 ? -9.234 25.406 16.031 1 98.62 233 PRO A O 1
ATOM 1835 N N . TYR A 1 234 ? -7.906 27.047 16.766 1 98.81 234 TYR A N 1
ATOM 1836 C CA . TYR A 1 234 ? -7.852 26.703 18.172 1 98.81 234 TYR A CA 1
ATOM 1837 C C . TYR A 1 234 ? -7.953 27.938 19.047 1 98.81 234 TYR A C 1
ATOM 1839 O O . TYR A 1 234 ? -7.727 29.062 18.578 1 98.81 234 TYR A O 1
ATOM 1847 N N . LYS A 1 235 ? -8.305 27.625 20.266 1 98.62 235 LYS A N 1
ATOM 1848 C CA . LYS A 1 235 ? -8.133 28.672 21.266 1 98.62 235 LYS A CA 1
ATOM 1849 C C . LYS A 1 235 ? -6.652 28.938 21.531 1 98.62 235 LYS A C 1
ATOM 1851 O O . LYS A 1 235 ? -5.836 28.016 21.5 1 98.62 235 LYS A O 1
ATOM 1856 N N . PHE A 1 236 ? -6.375 30.141 21.828 1 98.44 236 PHE A N 1
ATOM 1857 C CA . PHE A 1 236 ? -5.086 30.625 22.312 1 98.44 236 PHE A CA 1
ATOM 1858 C C . PHE A 1 236 ? -5.266 31.625 23.453 1 98.44 236 PHE A C 1
ATOM 1860 O O . PHE A 1 236 ? -5.133 32.812 23.25 1 98.44 236 PHE A O 1
ATOM 1867 N N . GLY A 1 237 ? -5.484 31.031 24.609 1 96.19 237 GLY A N 1
ATOM 1868 C CA . GLY A 1 237 ? -6.035 31.859 25.672 1 96.19 237 GLY A CA 1
ATOM 1869 C C . GLY A 1 237 ? -7.418 32.406 25.344 1 96.19 237 GLY A C 1
ATOM 1870 O O . GLY A 1 237 ? -8.344 31.641 25.094 1 96.19 237 GLY A O 1
ATOM 1871 N N . SER A 1 238 ? -7.559 33.656 25.328 1 95.56 238 SER A N 1
ATOM 1872 C CA . SER A 1 238 ? -8.836 34.281 25 1 95.56 238 SER A CA 1
ATOM 1873 C C . SER A 1 238 ? -8.977 34.5 23.5 1 95.56 238 SER A C 1
ATOM 1875 O O . SER A 1 238 ? -10.078 34.719 23 1 95.56 238 SER A O 1
ATOM 1877 N N . ALA A 1 239 ? -7.875 34.375 22.828 1 97.25 239 ALA A N 1
ATOM 1878 C CA . ALA A 1 239 ? -7.875 34.562 21.391 1 97.25 239 ALA A CA 1
ATOM 1879 C C . ALA A 1 239 ? -8.055 33.219 20.656 1 97.25 239 ALA A C 1
ATOM 1881 O O . ALA A 1 239 ? -8.148 32.188 21.281 1 97.25 239 ALA A O 1
ATOM 1882 N N . ASN A 1 240 ? -8.289 33.375 19.391 1 98.62 240 ASN A N 1
ATOM 1883 C CA . ASN A 1 240 ? -8.258 32.219 18.5 1 98.62 240 ASN A CA 1
ATOM 1884 C C . ASN A 1 240 ? -7.008 32.25 17.609 1 98.62 240 ASN A C 1
ATOM 1886 O O . ASN A 1 240 ? -6.477 33.312 17.297 1 98.62 240 ASN A O 1
ATOM 1890 N N . ALA A 1 241 ? -6.539 31.047 17.219 1 98.69 241 ALA A N 1
ATOM 1891 C CA . ALA A 1 241 ? -5.32 31 16.422 1 98.69 241 ALA A CA 1
ATOM 1892 C C . ALA A 1 241 ? -5.246 29.719 15.594 1 98.69 241 ALA A C 1
ATOM 1894 O O . ALA A 1 241 ? -5.973 28.766 15.859 1 98.69 241 ALA A O 1
ATOM 1895 N N . LYS A 1 242 ? -4.449 29.75 14.578 1 98.69 242 LYS A N 1
ATOM 1896 C CA . LYS A 1 242 ? -3.969 28.578 13.859 1 98.69 242 LYS A CA 1
ATOM 1897 C C . LYS A 1 242 ? -2.475 28.359 14.086 1 98.69 242 LYS A C 1
ATOM 1899 O O . LYS A 1 242 ? -1.76 29.297 14.461 1 98.69 242 LYS A O 1
ATOM 1904 N N . PHE A 1 243 ? -2.029 27.109 13.93 1 98.31 243 PHE A N 1
ATOM 1905 C CA . PHE A 1 243 ? -0.631 26.75 14.141 1 98.31 243 PHE A CA 1
ATOM 1906 C C . PHE A 1 243 ? 0.046 26.391 12.828 1 98.31 243 PHE A C 1
ATOM 1908 O O . PHE A 1 243 ? -0.615 25.953 11.883 1 98.31 243 PHE A O 1
ATOM 1915 N N . ARG A 1 244 ? 1.356 26.578 12.812 1 98.81 244 ARG A N 1
ATOM 1916 C CA . ARG A 1 244 ? 2.223 26.125 11.727 1 98.81 244 ARG A CA 1
ATOM 1917 C C . ARG A 1 244 ? 3.576 25.672 12.258 1 98.81 244 ARG A C 1
ATOM 1919 O O . ARG A 1 244 ? 4.105 26.25 13.211 1 98.81 244 ARG A O 1
ATOM 1926 N N . VAL A 1 245 ? 4.039 24.609 11.719 1 98.94 245 VAL A N 1
ATOM 1927 C CA . VAL A 1 245 ? 5.418 24.188 11.938 1 98.94 245 VAL A CA 1
ATOM 1928 C C . VAL A 1 245 ? 6.211 24.297 10.641 1 98.94 245 VAL A C 1
ATOM 1930 O O . VAL A 1 245 ? 5.809 23.766 9.609 1 98.94 245 VAL A O 1
ATOM 1933 N N . ALA A 1 246 ? 7.297 25.016 10.734 1 98.81 246 ALA A N 1
ATOM 1934 C CA . ALA A 1 246 ? 8.117 25.25 9.555 1 98.81 246 ALA A CA 1
ATOM 1935 C C . ALA A 1 246 ? 9.578 24.875 9.82 1 98.81 246 ALA A C 1
ATOM 1937 O O . ALA A 1 246 ? 10.086 25.078 10.922 1 98.81 246 ALA A O 1
ATOM 1938 N N . PRO A 1 247 ? 10.227 24.344 8.742 1 98.38 247 PRO A N 1
ATOM 1939 C CA . PRO A 1 247 ? 11.656 24.062 8.914 1 98.38 247 PRO A CA 1
ATOM 1940 C C . PRO A 1 247 ? 12.469 25.297 9.289 1 98.38 247 PRO A C 1
ATOM 1942 O O . PRO A 1 247 ? 12.172 26.391 8.812 1 98.38 247 PRO A O 1
ATOM 1945 N N . ASP A 1 248 ? 13.422 25.078 10.102 1 97.81 248 ASP A N 1
ATOM 1946 C CA . ASP A 1 248 ? 14.352 26.125 10.516 1 97.81 248 ASP A CA 1
ATOM 1947 C C . ASP A 1 248 ? 15.797 25.656 10.383 1 97.81 248 ASP A C 1
ATOM 1949 O O . ASP A 1 248 ? 16.516 25.547 11.383 1 97.81 248 ASP A O 1
ATOM 1953 N N . PRO A 1 249 ? 16.266 25.547 9.203 1 92.25 249 PRO A N 1
ATOM 1954 C CA . PRO A 1 249 ? 17.578 24.938 9 1 92.25 249 PRO A CA 1
ATOM 1955 C C . PRO A 1 249 ? 18.703 25.781 9.602 1 92.25 249 PRO A C 1
ATOM 1957 O O . PRO A 1 249 ? 19.781 25.25 9.883 1 92.25 249 PRO A O 1
ATOM 1960 N N . GLN A 1 250 ? 18.516 27.016 9.867 1 94.56 250 GLN A N 1
ATOM 1961 C CA . GLN A 1 250 ? 19.562 27.875 10.406 1 94.56 250 GLN A CA 1
ATOM 1962 C C . GLN A 1 250 ? 19.828 27.562 11.875 1 94.56 250 GLN A C 1
ATOM 1964 O O . GLN A 1 250 ? 20.891 27.906 12.406 1 94.56 250 GLN A O 1
ATOM 1969 N N . SER A 1 251 ? 18.891 26.891 12.5 1 96 251 SER A N 1
ATOM 1970 C CA . SER A 1 251 ? 19.031 26.578 13.922 1 96 251 SER A CA 1
ATOM 1971 C C . SER A 1 251 ? 19.688 25.219 14.125 1 96 251 SER A C 1
ATOM 1973 O O . SER A 1 251 ? 19.859 24.781 15.266 1 96 251 SER A O 1
ATOM 1975 N N . CYS A 1 252 ? 20 24.5 13.039 1 95.69 252 CYS A N 1
ATOM 1976 C CA . CYS A 1 252 ? 20.688 23.219 13.062 1 95.69 252 CYS A CA 1
ATOM 1977 C C . CYS A 1 252 ? 21.875 23.219 12.109 1 95.69 252 CYS A C 1
ATOM 1979 O O . CYS A 1 252 ? 22 24.094 11.258 1 95.69 252 CYS A O 1
ATOM 1981 N N . PRO A 1 253 ? 22.734 22.25 12.32 1 96.19 253 PRO A N 1
ATOM 1982 C CA . PRO A 1 253 ? 23.844 22.141 11.367 1 96.19 253 PRO A CA 1
ATOM 1983 C C . PRO A 1 253 ? 23.359 21.938 9.93 1 96.19 253 PRO A C 1
ATOM 1985 O O . PRO A 1 253 ? 22.344 21.281 9.695 1 96.19 253 PRO A O 1
ATOM 1988 N N . GLU A 1 254 ? 24.156 22.516 9.094 1 95.94 254 GLU A N 1
ATOM 1989 C CA . GLU A 1 254 ? 23.844 22.344 7.68 1 95.94 254 GLU A CA 1
ATOM 1990 C C . GLU A 1 254 ? 23.875 20.875 7.285 1 95.94 254 GLU A C 1
ATOM 1992 O O . GLU A 1 254 ? 24.766 20.125 7.711 1 95.94 254 GLU A O 1
ATOM 1997 N N . TYR A 1 255 ? 22.891 20.5 6.57 1 96.81 255 TYR A N 1
ATOM 1998 C CA . TYR A 1 255 ? 22.781 19.109 6.145 1 96.81 255 TYR A CA 1
ATOM 1999 C C . TYR A 1 255 ? 22.156 19 4.758 1 96.81 255 TYR A C 1
ATOM 2001 O O . TYR A 1 255 ? 21.109 19.609 4.5 1 96.81 255 TYR A O 1
ATOM 2009 N N . GLU A 1 256 ? 22.859 18.266 3.873 1 96.25 256 GLU A N 1
ATOM 2010 C CA . GLU A 1 256 ? 22.312 17.922 2.557 1 96.25 256 GLU A CA 1
ATOM 2011 C C . GLU A 1 256 ? 21.984 16.438 2.459 1 96.25 256 GLU A C 1
ATOM 2013 O O . GLU A 1 256 ? 22.875 15.594 2.5 1 96.25 256 GLU A O 1
ATOM 2018 N N . LEU A 1 257 ? 20.766 16.141 2.309 1 97.12 257 LEU A N 1
ATOM 2019 C CA . LEU A 1 257 ? 20.312 14.758 2.225 1 97.12 257 LEU A CA 1
ATOM 2020 C C . LEU A 1 257 ? 20.766 14.109 0.922 1 97.12 257 LEU A C 1
ATOM 2022 O O . LEU A 1 257 ? 20.5 14.633 -0.163 1 97.12 257 LEU A O 1
ATOM 2026 N N . PRO A 1 258 ? 21.453 13 1.043 1 97.12 258 PRO A N 1
ATOM 2027 C CA . PRO A 1 258 ? 21.75 12.258 -0.188 1 97.12 258 PRO A CA 1
ATOM 2028 C C . PRO A 1 258 ? 20.484 11.852 -0.948 1 97.12 258 PRO A C 1
ATOM 2030 O O . PRO A 1 258 ? 19.438 11.625 -0.338 1 97.12 258 PRO A O 1
ATOM 2033 N N . LYS A 1 259 ? 20.672 11.789 -2.254 1 95.44 259 LYS A N 1
ATOM 2034 C CA . LYS A 1 259 ? 19.531 11.391 -3.082 1 95.44 259 LYS A CA 1
ATOM 2035 C C . LYS A 1 259 ? 18.984 10.039 -2.648 1 95.44 259 LYS A C 1
ATOM 2037 O O . LYS A 1 259 ? 19.734 9.078 -2.482 1 95.44 259 LYS A O 1
ATOM 2042 N N . GLN A 1 260 ? 17.719 10.039 -2.391 1 95.81 260 GLN A N 1
ATOM 2043 C CA . GLN A 1 260 ? 17.031 8.812 -2.029 1 95.81 260 GLN A CA 1
ATOM 2044 C C . GLN A 1 260 ? 16.453 8.117 -3.262 1 95.81 260 GLN A C 1
ATOM 2046 O O . GLN A 1 260 ? 16.172 8.766 -4.27 1 95.81 260 GLN A O 1
ATOM 2051 N N . ASN A 1 261 ? 16.312 6.832 -3.189 1 95.06 261 ASN A N 1
ATOM 2052 C CA . ASN A 1 261 ? 15.648 6.094 -4.258 1 95.06 261 ASN A CA 1
ATOM 2053 C C . ASN A 1 261 ? 14.133 6.195 -4.145 1 95.06 261 ASN A C 1
ATOM 2055 O O . ASN A 1 261 ? 13.508 5.43 -3.406 1 95.06 261 ASN A O 1
ATOM 2059 N N . GLU A 1 262 ? 13.539 7.004 -4.949 1 95.94 262 GLU A N 1
ATOM 2060 C CA . GLU A 1 262 ? 12.117 7.316 -4.844 1 95.94 262 GLU A CA 1
ATOM 2061 C C . GLU A 1 262 ? 11.266 6.223 -5.48 1 95.94 262 GLU A C 1
ATOM 2063 O O . GLU A 1 262 ? 10.039 6.25 -5.383 1 95.94 262 GLU A O 1
ATOM 2068 N N . ASP A 1 263 ? 11.906 5.281 -6.09 1 93.38 263 ASP A N 1
ATOM 2069 C CA . ASP A 1 263 ? 11.18 4.172 -6.695 1 93.38 263 ASP A CA 1
ATOM 2070 C C . ASP A 1 263 ? 10.82 3.113 -5.652 1 93.38 263 ASP A C 1
ATOM 2072 O O . ASP A 1 263 ? 10.016 2.223 -5.91 1 93.38 263 ASP A O 1
ATOM 2076 N N . LEU A 1 264 ? 11.383 3.229 -4.52 1 94.38 264 LEU A N 1
ATOM 2077 C CA . LEU A 1 264 ? 11.086 2.309 -3.428 1 94.38 264 LEU A CA 1
ATOM 2078 C C . LEU A 1 264 ? 9.914 2.818 -2.59 1 94.38 264 LEU A C 1
ATOM 2080 O O . LEU A 1 264 ? 9.672 4.027 -2.533 1 94.38 264 LEU A O 1
ATOM 2084 N N . PRO A 1 265 ? 9.242 1.916 -1.89 1 95.88 265 PRO A N 1
ATOM 2085 C CA . PRO A 1 265 ? 7.977 2.295 -1.259 1 95.88 265 PRO A CA 1
ATOM 2086 C C . PRO A 1 265 ? 8.172 3.168 -0.022 1 95.88 265 PRO A C 1
ATOM 2088 O O . PRO A 1 265 ? 7.242 3.861 0.401 1 95.88 265 PRO A O 1
ATOM 2091 N N . ASN A 1 266 ? 9.383 3.197 0.591 1 97.38 266 ASN A N 1
ATOM 2092 C CA . ASN A 1 266 ? 9.547 3.803 1.908 1 97.38 266 ASN A CA 1
ATOM 2093 C C . ASN A 1 266 ? 10.672 4.836 1.91 1 97.38 266 ASN A C 1
ATOM 2095 O O . ASN A 1 266 ? 11.438 4.926 2.873 1 97.38 266 ASN A O 1
ATOM 2099 N N . PHE A 1 267 ? 10.836 5.559 0.891 1 97.81 267 PHE A N 1
ATOM 2100 C CA . PHE A 1 267 ? 12.023 6.406 0.81 1 97.81 267 PHE A CA 1
ATOM 2101 C C . PHE A 1 267 ? 11.93 7.562 1.797 1 97.81 267 PHE A C 1
ATOM 2103 O O . PHE A 1 267 ? 12.953 8.117 2.205 1 97.81 267 PHE A O 1
ATOM 2110 N N . LEU A 1 268 ? 10.742 7.969 2.203 1 98.62 268 LEU A N 1
ATOM 2111 C CA . LEU A 1 268 ? 10.633 9.023 3.207 1 98.62 268 LEU A CA 1
ATOM 2112 C C . LEU A 1 268 ? 11.125 8.531 4.566 1 98.62 268 LEU A C 1
ATOM 2114 O O . LEU A 1 268 ? 11.789 9.273 5.293 1 98.62 268 LEU A O 1
ATOM 2118 N N . ARG A 1 269 ? 10.789 7.324 4.941 1 98.38 269 ARG A N 1
ATOM 2119 C CA . ARG A 1 269 ? 11.383 6.723 6.133 1 98.38 269 ARG A CA 1
ATOM 2120 C C . ARG A 1 269 ? 12.898 6.625 6.008 1 98.38 269 ARG A C 1
ATOM 2122 O O . ARG A 1 269 ? 13.625 6.926 6.953 1 98.38 269 ARG A O 1
ATOM 2129 N N . SER A 1 270 ? 13.336 6.164 4.805 1 97.69 270 SER A N 1
ATOM 2130 C CA . SER A 1 270 ? 14.766 6.043 4.551 1 97.69 270 SER A CA 1
ATOM 2131 C C . SER A 1 270 ? 15.477 7.383 4.715 1 97.69 270 SER A C 1
ATOM 2133 O O . SER A 1 270 ? 16.594 7.441 5.223 1 97.69 270 SER A O 1
ATOM 2135 N N . ALA A 1 271 ? 14.82 8.414 4.281 1 98.5 271 ALA A N 1
ATOM 2136 C CA . ALA A 1 271 ? 15.375 9.758 4.422 1 98.5 271 ALA A CA 1
ATOM 2137 C C . ALA A 1 271 ? 15.531 10.133 5.891 1 98.5 271 ALA A C 1
ATOM 2139 O O . ALA A 1 271 ? 16.547 10.711 6.289 1 98.5 271 ALA A O 1
ATOM 2140 N N . LEU A 1 272 ? 14.562 9.844 6.684 1 98.69 272 LEU A N 1
ATOM 2141 C CA . LEU A 1 272 ? 14.633 10.102 8.117 1 98.69 272 LEU A CA 1
ATOM 2142 C C . LEU A 1 272 ? 15.781 9.328 8.758 1 98.69 272 LEU A C 1
ATOM 2144 O O . LEU A 1 272 ? 16.562 9.898 9.523 1 98.69 272 LEU A O 1
ATOM 2148 N N . VAL A 1 273 ? 15.859 8.062 8.422 1 98.5 273 VAL A N 1
ATOM 2149 C CA . VAL A 1 273 ? 16.891 7.199 8.984 1 98.5 273 VAL A CA 1
ATOM 2150 C C . VAL A 1 273 ? 18.266 7.711 8.57 1 98.5 273 VAL A C 1
ATOM 2152 O O . VAL A 1 273 ? 19.188 7.754 9.391 1 98.5 273 VAL A O 1
ATOM 2155 N N . GLN A 1 274 ? 18.375 8.07 7.293 1 98.56 274 GLN A N 1
ATOM 2156 C CA . GLN A 1 274 ? 19.656 8.562 6.777 1 98.56 274 GLN A CA 1
ATOM 2157 C C . GLN A 1 274 ? 20.125 9.773 7.574 1 98.56 274 GLN A C 1
ATOM 2159 O O . GLN A 1 274 ? 21.281 9.812 8.023 1 98.56 274 GLN A O 1
ATOM 2164 N N . GLN A 1 275 ? 19.281 10.703 7.82 1 98.56 275 GLN A N 1
ATOM 2165 C CA . GLN A 1 275 ? 19.688 11.938 8.492 1 98.56 275 GLN A CA 1
ATOM 2166 C C . GLN A 1 275 ? 19.859 11.711 9.992 1 98.56 275 GLN A C 1
ATOM 2168 O O . GLN A 1 275 ? 20.906 12.023 10.562 1 98.56 275 GLN A O 1
ATOM 2173 N N . LEU A 1 276 ? 18.922 11.133 10.664 1 98.81 276 LEU A N 1
ATOM 2174 C CA . LEU A 1 276 ? 18.859 11.133 12.117 1 98.81 276 LEU A CA 1
ATOM 2175 C C . LEU A 1 276 ? 19.672 9.977 12.695 1 98.81 276 LEU A C 1
ATOM 2177 O O . LEU A 1 276 ? 20.219 10.086 13.789 1 98.81 276 LEU A O 1
ATOM 2181 N N . SER A 1 277 ? 19.703 8.867 12.008 1 98.69 277 SER A N 1
ATOM 2182 C CA . SER A 1 277 ? 20.312 7.664 12.57 1 98.69 277 SER A CA 1
ATOM 2183 C C . SER A 1 277 ? 21.688 7.406 11.961 1 98.69 277 SER A C 1
ATOM 2185 O O . SER A 1 277 ? 22.656 7.152 12.68 1 98.69 277 SER A O 1
ATOM 2187 N N . THR A 1 278 ? 21.734 7.438 10.641 1 98.5 278 THR A N 1
ATOM 2188 C CA . THR A 1 278 ? 22.984 7.098 9.969 1 98.5 278 THR A CA 1
ATOM 2189 C C . THR A 1 278 ? 23.984 8.258 10.047 1 98.5 278 THR A C 1
ATOM 2191 O O . THR A 1 278 ? 25.109 8.086 10.516 1 98.5 278 THR A O 1
ATOM 2194 N N . ASP A 1 279 ? 23.531 9.445 9.625 1 98.62 279 ASP A N 1
ATOM 2195 C CA . ASP A 1 279 ? 24.422 10.602 9.586 1 98.62 279 ASP A CA 1
ATOM 2196 C C . ASP A 1 279 ? 24.422 11.336 10.93 1 98.62 279 ASP A C 1
ATOM 2198 O O . ASP A 1 279 ? 25.281 12.172 11.18 1 98.62 279 ASP A O 1
ATOM 2202 N N . ARG A 1 280 ? 23.5 11.109 11.75 1 98.5 280 ARG A N 1
ATOM 2203 C CA . ARG A 1 280 ? 23.391 11.648 13.102 1 98.5 280 ARG A CA 1
ATOM 2204 C C . ARG A 1 280 ? 23.359 13.172 13.078 1 98.5 280 ARG A C 1
ATOM 2206 O O . ARG A 1 280 ? 24.109 13.828 13.812 1 98.5 280 ARG A O 1
ATOM 2213 N N . VAL A 1 281 ? 22.484 13.695 12.258 1 98.56 281 VAL A N 1
ATOM 2214 C CA . VAL A 1 281 ? 22.281 15.141 12.156 1 98.56 281 VAL A CA 1
ATOM 2215 C C . VAL A 1 281 ? 20.875 15.508 12.586 1 98.56 281 VAL A C 1
ATOM 2217 O O . VAL A 1 281 ? 19.891 14.953 12.078 1 98.56 281 VAL A O 1
ATOM 2220 N N . PRO A 1 282 ? 20.75 16.422 13.555 1 98.69 282 PRO A N 1
ATOM 2221 C CA . PRO A 1 282 ? 19.422 16.844 14.023 1 98.69 282 PRO A CA 1
ATOM 2222 C C . PRO A 1 282 ? 18.656 17.672 12.992 1 98.69 282 PRO A C 1
ATOM 2224 O O . PRO A 1 282 ? 19.266 18.141 12.016 1 98.69 282 PRO A O 1
ATOM 2227 N N . ALA A 1 283 ? 17.406 17.766 13.195 1 98.69 283 ALA A N 1
ATOM 2228 C CA . ALA A 1 283 ? 16.547 18.656 12.422 1 98.69 283 ALA A CA 1
ATOM 2229 C C . ALA A 1 283 ? 15.875 19.688 13.312 1 98.69 283 ALA A C 1
ATOM 2231 O O . ALA A 1 283 ? 15.562 19.422 14.469 1 98.69 283 ALA A O 1
ATOM 2232 N N . CYS A 1 284 ? 15.664 20.859 12.734 1 98.75 284 CYS A N 1
ATOM 2233 C CA . CYS A 1 284 ? 15.109 21.953 13.523 1 98.75 284 CYS A CA 1
ATOM 2234 C C . CYS A 1 284 ? 13.914 22.578 12.812 1 98.75 284 CYS A C 1
ATOM 2236 O O . CYS A 1 284 ? 13.922 22.734 11.594 1 98.75 284 CYS A O 1
ATOM 2238 N N . PHE A 1 285 ? 12.93 22.844 13.594 1 98.88 285 PHE A N 1
ATOM 2239 C CA . PHE A 1 285 ? 11.711 23.516 13.164 1 98.88 285 PHE A CA 1
ATOM 2240 C C . PHE A 1 285 ? 11.383 24.688 14.094 1 98.88 285 PHE A C 1
ATOM 2242 O O . PHE A 1 285 ? 11.992 24.828 15.156 1 98.88 285 PHE A O 1
ATOM 2249 N N . VAL A 1 286 ? 10.469 25.516 13.609 1 98.81 286 VAL A N 1
ATOM 2250 C CA . VAL A 1 286 ? 9.812 26.5 14.477 1 98.81 286 VAL A CA 1
ATOM 2251 C C . VAL A 1 286 ? 8.32 26.188 14.555 1 98.81 286 VAL A C 1
ATOM 2253 O O . VAL A 1 286 ? 7.723 25.734 13.578 1 98.81 286 VAL A O 1
ATOM 2256 N N . LEU A 1 287 ? 7.789 26.344 15.727 1 98.88 287 LEU A N 1
ATOM 2257 C CA . LEU A 1 287 ? 6.344 26.344 15.93 1 98.88 287 LEU A CA 1
ATOM 2258 C C . LEU A 1 287 ? 5.812 27.781 15.984 1 98.88 287 LEU A C 1
ATOM 2260 O O . LEU A 1 287 ? 6.305 28.594 16.766 1 98.88 287 LEU A O 1
ATOM 2264 N N . GLN A 1 288 ? 4.785 28.016 15.141 1 98.88 288 GLN A N 1
ATOM 2265 C CA . GLN A 1 288 ? 4.305 29.375 14.984 1 98.88 288 GLN A CA 1
ATOM 2266 C C . GLN A 1 288 ? 2.793 29.453 15.164 1 98.88 288 GLN A C 1
ATOM 2268 O O . GLN A 1 288 ? 2.09 28.453 14.992 1 98.88 288 GLN A O 1
ATOM 2273 N N . ILE A 1 289 ? 2.365 30.656 15.523 1 98.25 289 ILE A N 1
ATOM 2274 C CA . ILE A 1 289 ? 0.957 30.938 15.781 1 98.25 289 ILE A CA 1
ATOM 2275 C C . ILE A 1 289 ? 0.488 32.094 14.891 1 98.25 289 ILE A C 1
ATOM 2277 O O . ILE A 1 289 ? 1.213 33.062 14.703 1 98.25 289 ILE A O 1
ATOM 2281 N N . GLN A 1 290 ? -0.653 31.906 14.359 1 98.69 290 GLN A N 1
ATOM 2282 C CA . GLN A 1 290 ? -1.357 32.9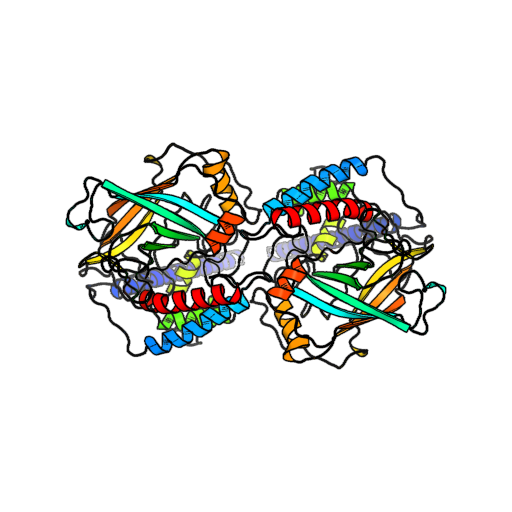69 13.672 1 98.69 290 GLN A CA 1
ATOM 2283 C C . GLN A 1 290 ? -2.66 33.344 14.383 1 98.69 290 GLN A C 1
ATOM 2285 O O . GLN A 1 290 ? -3.623 32.562 14.344 1 98.69 290 GLN A O 1
ATOM 2290 N N . ARG A 1 291 ? -2.748 34.5 15.023 1 98.25 291 ARG A N 1
ATOM 2291 C CA . ARG A 1 291 ? -3.926 34.875 15.789 1 98.25 291 ARG A CA 1
ATOM 2292 C C . ARG A 1 291 ? -5 35.469 14.883 1 98.25 291 ARG A C 1
ATOM 2294 O O . ARG A 1 291 ? -4.691 36.188 13.93 1 98.25 291 ARG A O 1
ATOM 2301 N N . GLN A 1 292 ? -6.168 35.188 15.234 1 98.5 292 GLN A N 1
ATOM 2302 C CA . GLN A 1 292 ? -7.305 35.656 14.453 1 98.5 292 GLN A CA 1
ATOM 2303 C C . GLN A 1 292 ? -7.445 37.188 14.562 1 98.5 292 GLN A C 1
ATOM 2305 O O . GLN A 1 292 ? -7.391 37.719 15.656 1 98.5 292 GLN A O 1
ATOM 2310 N N . ASN A 1 293 ? -7.512 37.812 13.406 1 97.56 293 ASN A N 1
ATOM 2311 C CA . ASN A 1 293 ? -8.008 39.156 13.328 1 97.56 293 ASN A CA 1
ATOM 2312 C C . ASN A 1 293 ? -9.477 39.219 12.906 1 97.56 293 ASN A C 1
ATOM 2314 O O . ASN A 1 293 ? -9.797 39 11.734 1 97.56 293 ASN A O 1
ATOM 2318 N N . ALA A 1 294 ? -10.289 39.531 13.82 1 95.25 294 ALA A N 1
ATOM 2319 C CA . ALA A 1 294 ? -11.734 39.469 13.602 1 95.25 294 ALA A CA 1
ATOM 2320 C C . ALA A 1 294 ? -12.195 40.469 12.578 1 95.25 294 ALA A C 1
ATOM 2322 O O . ALA A 1 294 ? -13.297 40.375 12.039 1 95.25 294 ALA A O 1
ATOM 2323 N N . ASN A 1 295 ? -11.414 41.469 12.328 1 96.62 295 ASN A N 1
ATOM 2324 C CA . ASN A 1 295 ? -11.758 42.5 11.352 1 96.62 295 ASN A CA 1
ATOM 2325 C C . ASN A 1 295 ? -11.375 42.062 9.93 1 96.62 295 ASN A C 1
ATOM 2327 O O . ASN A 1 295 ? -11.656 42.781 8.969 1 96.62 295 ASN A O 1
ATOM 2331 N N . ARG A 1 296 ? -10.758 41 9.828 1 96.56 296 ARG A N 1
ATOM 2332 C CA . ARG A 1 296 ? -10.398 40.406 8.547 1 96.56 296 ARG A CA 1
ATOM 2333 C C . ARG A 1 296 ? -11.141 39.094 8.336 1 96.56 296 ARG A C 1
ATOM 2335 O O . ARG A 1 296 ? -11.719 38.531 9.273 1 96.56 296 ARG A O 1
ATOM 2342 N N . TYR A 1 297 ? -11.125 38.594 7.117 1 96.69 297 TYR A N 1
ATOM 2343 C CA . TYR A 1 297 ? -11.883 37.375 6.824 1 96.69 297 TYR A CA 1
ATOM 2344 C C . TYR A 1 297 ? -11.109 36.125 7.234 1 96.69 297 TYR A C 1
ATOM 2346 O O . TYR A 1 297 ? -10.555 35.438 6.387 1 96.69 297 TYR A O 1
ATOM 2354 N N . MET A 1 298 ? -11.164 35.844 8.453 1 97.88 298 MET A N 1
ATOM 2355 C CA . MET A 1 298 ? -10.523 34.688 9.07 1 97.88 298 MET A CA 1
ATOM 2356 C C . MET A 1 298 ? -11.547 33.844 9.828 1 97.88 298 MET A C 1
ATOM 2358 O O . MET A 1 298 ? -11.5 33.781 11.062 1 97.88 298 MET A O 1
ATOM 2362 N N . PRO A 1 299 ? -12.375 33.156 9.078 1 97.62 299 PRO A N 1
ATOM 2363 C CA . PRO A 1 299 ? -13.5 32.469 9.695 1 97.62 299 PRO A CA 1
ATOM 2364 C C . PRO A 1 299 ? -13.07 31.234 10.508 1 97.62 299 PRO A C 1
ATOM 2366 O O . PRO A 1 299 ? -12.125 30.547 10.117 1 97.62 299 PRO A O 1
ATOM 2369 N N . ILE A 1 300 ? -13.852 30.969 11.539 1 97.25 300 ILE A N 1
ATOM 2370 C CA . ILE A 1 300 ? -13.641 29.828 12.406 1 97.25 300 ILE A CA 1
ATOM 2371 C C . ILE A 1 300 ? -14.312 28.594 11.805 1 97.25 300 ILE A C 1
ATOM 2373 O O . ILE A 1 300 ? -13.789 27.484 11.898 1 97.25 300 ILE A O 1
ATOM 2377 N N . GLU A 1 301 ? -15.383 28.812 11.102 1 97.94 301 GLU A N 1
ATOM 2378 C CA . GLU A 1 301 ? -16.266 27.703 10.742 1 97.94 301 GLU A CA 1
ATOM 2379 C C . GLU A 1 301 ? -16 27.234 9.32 1 97.94 301 GLU A C 1
ATOM 2381 O O . GLU A 1 301 ? -16.75 26.422 8.781 1 97.94 301 GLU A O 1
ATOM 2386 N N . ASP A 1 302 ? -14.961 27.719 8.656 1 97.62 302 ASP A N 1
ATOM 2387 C CA . ASP A 1 302 ? -14.656 27.328 7.281 1 97.62 302 ASP A CA 1
ATOM 2388 C C . ASP A 1 302 ? -13.164 27.047 7.113 1 97.62 302 ASP A C 1
ATOM 2390 O O . ASP A 1 302 ? -12.375 27.953 6.832 1 97.62 302 ASP A O 1
ATOM 2394 N N . THR A 1 303 ? -12.812 25.797 7.102 1 98 303 THR A N 1
ATOM 2395 C CA . THR A 1 303 ? -11.414 25.391 7.059 1 98 303 THR A CA 1
ATOM 2396 C C . THR A 1 303 ? -10.867 25.484 5.637 1 98 303 THR A C 1
ATOM 2398 O O . THR A 1 303 ? -9.656 25.375 5.426 1 98 303 THR A O 1
ATOM 2401 N N . SER A 1 304 ? -11.727 25.719 4.648 1 97 304 SER A N 1
ATOM 2402 C CA . SER A 1 304 ? -11.25 25.844 3.275 1 97 304 SER A CA 1
ATOM 2403 C C . SER A 1 304 ? -10.602 27.203 3.037 1 97 304 SER A C 1
ATOM 2405 O O . SER A 1 304 ? -9.945 27.406 2.014 1 97 304 SER A O 1
ATOM 2407 N N . ILE A 1 305 ? -10.789 28.078 3.969 1 96.81 305 ILE A N 1
ATOM 2408 C CA . ILE A 1 305 ? -10.25 29.422 3.832 1 96.81 305 ILE A CA 1
ATOM 2409 C C . ILE A 1 305 ? -8.898 29.516 4.531 1 96.81 305 ILE A C 1
ATOM 2411 O O . ILE A 1 305 ? -8.789 29.25 5.734 1 96.81 305 ILE A O 1
ATOM 2415 N N . GLU A 1 306 ? -7.906 29.828 3.803 1 96.69 306 GLU A N 1
ATOM 2416 C CA . GLU A 1 306 ? -6.598 30.141 4.371 1 96.69 306 GLU A CA 1
ATOM 2417 C C . GLU A 1 306 ? -6.59 31.547 4.992 1 96.69 306 GLU A C 1
ATOM 2419 O O . GLU A 1 306 ? -7.012 32.5 4.355 1 96.69 306 GLU A O 1
ATOM 2424 N N . TRP A 1 307 ? -6.203 31.594 6.27 1 97.81 307 TRP A N 1
ATOM 2425 C CA . TRP A 1 307 ? -5.969 32.906 6.852 1 97.81 307 TRP A CA 1
ATOM 2426 C C . TRP A 1 307 ? -4.742 33.562 6.23 1 97.81 307 TRP A C 1
ATOM 2428 O O . TRP A 1 307 ? -3.619 33.094 6.414 1 97.81 307 TRP A O 1
ATOM 2438 N N . LYS A 1 308 ? -4.953 34.656 5.613 1 95.94 308 LYS A N 1
ATOM 2439 C CA . LYS A 1 308 ? -3.873 35.281 4.863 1 95.94 308 LYS A CA 1
ATOM 2440 C C . LYS A 1 308 ? -2.793 35.812 5.801 1 95.94 308 LYS A C 1
ATOM 2442 O O . LYS A 1 308 ? -3.096 36.5 6.777 1 95.94 308 LYS A O 1
ATOM 2447 N N . GLU A 1 309 ? -1.583 35.531 5.43 1 96.5 309 GLU A N 1
ATOM 2448 C CA . GLU A 1 309 ? -0.467 36 6.25 1 96.5 309 GLU A CA 1
ATOM 2449 C C . GLU A 1 309 ? -0.322 37.531 6.184 1 96.5 309 GLU A C 1
ATOM 2451 O O . GLU A 1 309 ? 0.184 38.156 7.117 1 96.5 309 GLU A O 1
ATOM 2456 N N . SER A 1 310 ? -0.764 38.094 5.152 1 95.88 310 SER A N 1
ATOM 2457 C CA . SER A 1 310 ? -0.726 39.562 5.02 1 95.88 310 SER A CA 1
ATOM 2458 C C . SER A 1 310 ? -1.65 40.219 6.027 1 95.88 310 SER A C 1
ATOM 2460 O O . SER A 1 310 ? -1.403 41.344 6.449 1 95.88 310 SER A O 1
ATOM 2462 N N . ASP A 1 311 ? -2.668 39.531 6.379 1 96 311 ASP A N 1
ATOM 2463 C CA . ASP A 1 311 ? -3.623 40.094 7.344 1 96 311 ASP A CA 1
ATOM 2464 C C . ASP A 1 311 ? -3.164 39.812 8.773 1 96 311 ASP A C 1
ATOM 2466 O O . ASP A 1 311 ? -3.377 40.656 9.664 1 96 311 ASP A O 1
ATOM 2470 N N . ALA A 1 312 ? -2.627 38.656 8.977 1 97.38 312 ALA A N 1
ATOM 2471 C CA . ALA A 1 312 ? -2.119 38.25 10.281 1 97.38 312 ALA A CA 1
ATOM 2472 C C . ALA A 1 312 ? -0.901 37.344 10.133 1 97.38 312 ALA A C 1
ATOM 2474 O O . ALA A 1 312 ? -1.038 36.156 9.859 1 97.38 312 ALA A O 1
ATOM 2475 N N . PRO A 1 313 ? 0.249 37.844 10.391 1 97.62 313 PRO A N 1
ATOM 2476 C CA . PRO A 1 313 ? 1.461 37.031 10.203 1 97.62 313 PRO A CA 1
ATOM 2477 C C . PRO A 1 313 ? 1.628 35.969 11.273 1 97.62 313 PRO A C 1
ATOM 2479 O O . PRO A 1 313 ? 1.127 36.125 12.391 1 97.62 313 PRO A O 1
ATOM 2482 N N . PHE A 1 314 ? 2.352 34.938 10.914 1 98.31 314 PHE A N 1
ATOM 2483 C CA . PHE A 1 314 ? 2.738 33.938 11.891 1 98.31 314 PHE A CA 1
ATOM 2484 C C . PHE A 1 314 ? 3.828 34.469 12.82 1 98.31 314 PHE A C 1
ATOM 2486 O O . PHE A 1 314 ? 4.738 35.156 12.375 1 98.31 314 PHE A O 1
ATOM 2493 N N . GLU A 1 315 ? 3.676 34.125 14.07 1 98.31 315 GLU A N 1
ATOM 2494 C CA . GLU A 1 315 ? 4.664 34.469 15.086 1 98.31 315 GLU A CA 1
ATOM 2495 C C . GLU A 1 315 ? 5.266 33.25 15.734 1 98.31 315 GLU A C 1
ATOM 2497 O O . GLU A 1 315 ? 4.539 32.344 16.203 1 98.31 315 GLU A O 1
ATOM 2502 N N . THR A 1 316 ? 6.594 33.219 15.812 1 98.5 316 THR A N 1
ATOM 2503 C CA . THR A 1 316 ? 7.262 32.062 16.375 1 98.5 316 THR A CA 1
ATOM 2504 C C . THR A 1 316 ? 7.098 32.031 17.891 1 98.5 316 THR A C 1
ATOM 2506 O O . THR A 1 316 ? 7.344 33.031 18.578 1 98.5 316 THR A O 1
ATOM 2509 N N . VAL A 1 317 ? 6.742 30.875 18.406 1 98.81 317 VAL A N 1
ATOM 2510 C CA . VAL A 1 317 ? 6.535 30.781 19.844 1 98.81 317 VAL A CA 1
ATOM 2511 C C . VAL A 1 317 ? 7.484 29.75 20.438 1 98.81 317 VAL A C 1
ATOM 2513 O O . VAL A 1 317 ? 7.746 29.75 21.641 1 98.81 317 VAL A O 1
ATOM 2516 N N . ALA A 1 318 ? 7.984 28.859 19.594 1 98.88 318 ALA A N 1
ATOM 2517 C CA . ALA A 1 318 ? 8.875 27.828 20.094 1 98.88 318 ALA A CA 1
ATOM 2518 C C . ALA A 1 318 ? 9.797 27.312 19 1 98.88 318 ALA A C 1
ATOM 2520 O O . ALA A 1 318 ? 9.5 27.453 17.812 1 98.88 318 ALA A O 1
ATOM 2521 N N . HIS A 1 319 ? 10.922 26.734 19.453 1 98.69 319 HIS A N 1
ATOM 2522 C CA . HIS A 1 319 ? 11.82 25.969 18.594 1 98.69 319 HIS A CA 1
ATOM 2523 C C . HIS A 1 319 ? 11.648 24.469 18.828 1 98.69 319 HIS A C 1
ATOM 2525 O O . HIS A 1 319 ? 11.484 24.016 19.969 1 98.69 319 HIS A O 1
ATOM 2531 N N . ILE A 1 320 ? 11.656 23.75 17.75 1 98.94 320 ILE A N 1
ATOM 2532 C CA . ILE A 1 320 ? 11.602 22.297 17.828 1 98.94 320 ILE A CA 1
ATOM 2533 C C . ILE A 1 320 ? 12.93 21.703 17.359 1 98.94 320 ILE A C 1
ATOM 2535 O O . ILE A 1 320 ? 13.43 22.031 16.281 1 98.94 320 ILE A O 1
ATOM 2539 N N . ARG A 1 321 ? 13.438 20.875 18.188 1 98.88 321 ARG A N 1
ATOM 2540 C CA . ARG A 1 321 ? 14.648 20.156 17.828 1 98.88 321 ARG A CA 1
ATOM 2541 C C . ARG A 1 321 ? 14.43 18.656 17.875 1 98.88 321 ARG A C 1
ATOM 2543 O O . ARG A 1 321 ? 13.984 18.109 18.891 1 98.88 321 ARG A O 1
ATOM 2550 N N . ILE A 1 322 ? 14.688 18.016 16.75 1 98.88 322 ILE A N 1
ATOM 2551 C CA . ILE A 1 322 ? 14.711 16.562 16.656 1 98.88 322 ILE A CA 1
ATOM 2552 C C . ILE A 1 322 ? 16.156 16.062 16.656 1 98.88 322 ILE A C 1
ATOM 2554 O O . ILE A 1 322 ? 16.859 16.172 15.648 1 98.88 322 ILE A O 1
ATOM 2558 N N . PRO A 1 323 ? 16.578 15.555 17.75 1 98.81 323 PRO A N 1
ATOM 2559 C CA . PRO A 1 323 ? 17.984 15.156 17.844 1 98.81 323 PRO A CA 1
ATOM 2560 C C . PRO A 1 323 ? 18.281 13.875 17.062 1 98.81 323 PRO A C 1
ATOM 2562 O O . PRO A 1 323 ? 17.344 13.164 16.656 1 98.81 323 PRO A O 1
ATOM 2565 N N . ALA A 1 324 ? 19.594 13.656 16.859 1 98.69 324 ALA A N 1
ATOM 2566 C CA . ALA A 1 324 ? 20.016 12.359 16.328 1 98.69 324 ALA A CA 1
ATOM 2567 C C . ALA A 1 324 ? 19.516 11.219 17.203 1 98.69 324 ALA A C 1
ATOM 2569 O O . ALA A 1 324 ? 19.562 11.312 18.438 1 98.69 324 ALA A O 1
ATOM 2570 N N . GLN A 1 325 ? 19.016 10.188 16.547 1 98.75 325 GLN A N 1
ATOM 2571 C CA . GLN A 1 325 ? 18.453 9.078 17.297 1 98.75 325 GLN A CA 1
ATOM 2572 C C . GLN A 1 325 ? 18.203 7.867 16.406 1 98.75 325 GLN A C 1
ATOM 2574 O O . GLN A 1 325 ? 18.125 8 15.18 1 98.75 325 GLN A O 1
ATOM 2579 N N . ASP A 1 326 ? 18.172 6.723 17 1 98.38 326 ASP A N 1
ATOM 2580 C CA . ASP A 1 326 ? 17.656 5.52 16.359 1 98.38 326 ASP A CA 1
ATOM 2581 C C . ASP A 1 326 ? 16.172 5.32 16.688 1 98.38 326 ASP A C 1
ATOM 2583 O O . ASP A 1 326 ? 15.773 5.426 17.844 1 98.38 326 ASP A O 1
ATOM 2587 N N . PHE A 1 327 ? 15.359 5.164 15.633 1 98.06 327 PHE A N 1
ATOM 2588 C CA . PHE A 1 327 ? 13.922 5.145 15.898 1 98.06 327 PHE A CA 1
ATOM 2589 C C . PHE A 1 327 ? 13.234 4.066 15.078 1 98.06 327 PHE A C 1
ATOM 2591 O O . PHE A 1 327 ? 12.023 3.855 15.203 1 98.06 327 PHE A O 1
ATOM 2598 N N . ASP A 1 328 ? 13.945 3.377 14.18 1 97.31 328 ASP A N 1
ATOM 2599 C CA . ASP A 1 328 ? 13.312 2.545 13.156 1 97.31 328 ASP A CA 1
ATOM 2600 C C . ASP A 1 328 ? 13.445 1.062 13.5 1 97.31 328 ASP A C 1
ATOM 2602 O O . ASP A 1 328 ? 13.898 0.266 12.68 1 97.31 328 ASP A O 1
ATOM 2606 N N . THR A 1 329 ? 13.062 0.682 14.703 1 95.62 329 THR A N 1
ATOM 2607 C CA . THR A 1 329 ? 12.93 -0.727 15.062 1 95.62 329 THR A CA 1
ATOM 2608 C C . THR A 1 329 ? 11.469 -1.164 14.992 1 95.62 329 THR A C 1
ATOM 2610 O O . THR A 1 329 ? 10.562 -0.331 15.047 1 95.62 329 THR A O 1
ATOM 2613 N N . LEU A 1 330 ? 11.25 -2.424 14.859 1 94.94 330 LEU A N 1
ATOM 2614 C CA . LEU A 1 330 ? 9.891 -2.959 14.789 1 94.94 330 LEU A CA 1
ATOM 2615 C C . LEU A 1 330 ? 9.102 -2.586 16.047 1 94.94 330 LEU A C 1
ATOM 2617 O O . LEU A 1 330 ? 7.945 -2.168 15.953 1 94.94 330 LEU A O 1
ATOM 2621 N N . GLU A 1 331 ? 9.727 -2.742 17.156 1 95.12 331 GLU A N 1
ATOM 2622 C CA . GLU A 1 331 ? 9.086 -2.438 18.438 1 95.12 331 GLU A CA 1
ATOM 2623 C C . GLU A 1 331 ? 8.672 -0.97 18.5 1 95.12 331 GLU A C 1
ATOM 2625 O O . GLU A 1 331 ? 7.555 -0.65 18.922 1 95.12 331 GLU A O 1
ATOM 2630 N N . GLN A 1 332 ? 9.539 -0.099 18.094 1 96.94 332 GLN A N 1
ATOM 2631 C CA . GLN A 1 332 ? 9.258 1.333 18.125 1 96.94 332 GLN A CA 1
ATOM 2632 C C . GLN A 1 332 ? 8.172 1.699 17.109 1 96.94 332 GLN A C 1
ATOM 2634 O O . GLN A 1 332 ? 7.352 2.586 17.375 1 96.94 332 GLN A O 1
ATOM 2639 N N . ASN A 1 333 ? 8.203 1.033 16.016 1 96.94 333 ASN A N 1
ATOM 2640 C CA . ASN A 1 333 ? 7.195 1.319 15 1 96.94 333 ASN A CA 1
ATOM 2641 C C . ASN A 1 333 ? 5.816 0.814 15.414 1 96.94 333 ASN A C 1
ATOM 2643 O O . ASN A 1 333 ? 4.801 1.431 15.086 1 96.94 333 ASN A O 1
ATOM 2647 N N . ILE A 1 334 ? 5.73 -0.309 16.094 1 95.69 334 ILE A N 1
ATOM 2648 C CA . ILE A 1 334 ? 4.469 -0.789 16.641 1 95.69 334 ILE A CA 1
ATOM 2649 C C . ILE A 1 334 ? 3.963 0.185 17.703 1 95.69 334 ILE A C 1
ATOM 2651 O O . ILE A 1 334 ? 2.781 0.536 17.719 1 95.69 334 ILE A O 1
ATOM 2655 N N . ALA A 1 335 ? 4.852 0.635 18.578 1 96.94 335 ALA A N 1
ATOM 2656 C CA . ALA A 1 335 ? 4.484 1.632 19.578 1 96.94 335 ALA A CA 1
ATOM 2657 C C . ALA A 1 335 ? 3.973 2.91 18.922 1 96.94 335 ALA A C 1
ATOM 2659 O O . ALA A 1 335 ? 3.014 3.52 19.391 1 96.94 335 ALA A O 1
ATOM 2660 N N . CYS A 1 336 ? 4.633 3.305 17.844 1 97.56 336 CYS A N 1
ATOM 2661 C CA . CYS A 1 336 ? 4.219 4.48 17.094 1 97.56 336 CYS A CA 1
ATOM 2662 C C . CYS A 1 336 ? 2.803 4.309 16.562 1 97.56 336 CYS A C 1
ATOM 2664 O O . CYS A 1 336 ? 1.974 5.211 16.688 1 97.56 336 CYS A O 1
ATOM 2666 N N . ASP A 1 337 ? 2.568 3.168 15.969 1 96.25 337 ASP A N 1
ATOM 2667 C CA . ASP A 1 337 ? 1.256 2.898 15.391 1 96.25 337 ASP A CA 1
ATOM 2668 C C . ASP A 1 337 ? 0.172 2.887 16.469 1 96.25 337 ASP A C 1
ATOM 2670 O O . ASP A 1 337 ? -0.977 3.246 16.203 1 96.25 337 ASP A O 1
ATOM 2674 N N . ASN A 1 338 ? 0.506 2.553 17.641 1 96.06 338 ASN A N 1
ATOM 2675 C CA . ASN A 1 338 ? -0.449 2.439 18.734 1 96.06 338 ASN A CA 1
ATOM 2676 C C . ASN A 1 338 ? -0.735 3.797 19.375 1 96.06 338 ASN A C 1
ATOM 2678 O O . ASN A 1 338 ? -1.655 3.926 20.188 1 96.06 338 ASN A O 1
ATOM 2682 N N . GLN A 1 339 ? 0.012 4.781 18.984 1 96.19 339 GLN A N 1
ATOM 2683 C CA . GLN A 1 339 ? -0.232 6.117 19.531 1 96.19 339 GLN A CA 1
ATOM 2684 C C . GLN A 1 339 ? -1.544 6.691 19 1 96.19 339 GLN A C 1
ATOM 2686 O O . GLN A 1 339 ? -1.932 6.426 17.859 1 96.19 339 GLN A O 1
ATOM 2691 N N . SER A 1 340 ? -2.166 7.422 19.875 1 95.81 340 SER A N 1
ATOM 2692 C CA . SER A 1 340 ? -3.316 8.227 19.484 1 95.81 340 SER A CA 1
ATOM 2693 C C . SER A 1 340 ? -3.008 9.719 19.594 1 95.81 340 SER A C 1
ATOM 2695 O O . SER A 1 340 ? -2.672 10.211 20.672 1 95.81 340 SER A O 1
ATOM 2697 N N . PHE A 1 341 ? -3.033 10.375 18.547 1 97.81 341 PHE A N 1
ATOM 2698 C CA . PHE A 1 341 ? -2.932 11.828 18.484 1 97.81 341 PHE A CA 1
ATOM 2699 C C . PHE A 1 341 ? -4.289 12.453 18.203 1 97.81 341 PHE A C 1
ATOM 2701 O O . PHE A 1 341 ? -5.051 11.945 17.375 1 97.81 341 PHE A O 1
ATOM 2708 N N . SER A 1 342 ? -4.566 13.508 18.875 1 97.94 342 SER A N 1
ATOM 2709 C CA . SER A 1 342 ? -5.844 14.188 18.688 1 97.94 342 SER A CA 1
ATOM 2710 C C . SER A 1 342 ? -5.73 15.672 19 1 97.94 342 SER A C 1
ATOM 2712 O O . SER A 1 342 ? -5.059 16.062 19.953 1 97.94 342 SER A O 1
ATOM 2714 N N . PRO A 1 343 ? -6.43 16.453 18.219 1 97.88 343 PRO A N 1
ATOM 2715 C CA . PRO A 1 343 ? -6.477 17.875 18.594 1 97.88 343 PRO A CA 1
ATOM 2716 C C . PRO A 1 343 ? -7.117 18.094 19.953 1 97.88 343 PRO A C 1
ATOM 2718 O O . PRO A 1 343 ? -6.895 19.141 20.578 1 97.88 343 PRO A O 1
ATOM 2721 N N . TRP A 1 344 ? -7.809 17.156 20.453 1 98.31 344 TRP A N 1
ATOM 2722 C CA . TRP A 1 344 ? -8.57 17.328 21.688 1 98.31 344 TRP A CA 1
ATOM 2723 C C . TRP A 1 344 ? -7.793 16.812 22.891 1 98.31 344 TRP A C 1
ATOM 2725 O O . TRP A 1 344 ? -8.297 16.812 24.016 1 98.31 344 TRP A O 1
ATOM 2735 N N . HIS A 1 345 ? -6.668 16.328 22.625 1 98.25 345 HIS A N 1
ATOM 2736 C CA . HIS A 1 345 ? -5.754 16.031 23.719 1 98.25 345 HIS A CA 1
ATOM 2737 C C . HIS A 1 345 ? -4.945 17.266 24.109 1 98.25 345 HIS A C 1
ATOM 2739 O O . HIS A 1 345 ? -3.986 17.625 23.422 1 98.25 345 HIS A O 1
ATOM 2745 N N . GLY A 1 346 ? -5.305 17.859 25.188 1 98.06 346 GLY A N 1
ATOM 2746 C CA . GLY A 1 346 ? -4.566 19.062 25.578 1 98.06 346 GLY A CA 1
ATOM 2747 C C . GLY A 1 346 ? -5.305 19.906 26.594 1 98.06 346 GLY A C 1
ATOM 2748 O O . GLY A 1 346 ? -6.211 19.422 27.281 1 98.06 346 GLY A O 1
ATOM 2749 N N . LEU A 1 347 ? -4.844 21.141 26.703 1 97.81 347 LEU A N 1
ATOM 2750 C CA . LEU A 1 347 ? -5.332 22.094 27.688 1 97.81 347 LEU A CA 1
ATOM 2751 C C . LEU A 1 347 ? -6.441 22.969 27.109 1 97.81 347 LEU A C 1
ATOM 2753 O O . LEU A 1 347 ? -6.516 23.141 25.891 1 97.81 347 LEU A O 1
ATOM 2757 N N . GLU A 1 348 ? -7.234 23.516 28.016 1 97.5 348 GLU A N 1
ATOM 2758 C CA . GLU A 1 348 ? -8.305 24.438 27.625 1 97.5 348 GLU A CA 1
ATOM 2759 C C . GLU A 1 348 ? -7.746 25.625 26.844 1 97.5 348 GLU A C 1
ATOM 2761 O O . GLU A 1 348 ? -8.406 26.141 25.938 1 97.5 348 GLU A O 1
ATOM 2766 N N . ALA A 1 349 ? -6.57 26.047 27.125 1 98.12 349 ALA A N 1
ATOM 2767 C CA . ALA A 1 349 ? -5.953 27.203 26.484 1 98.12 349 ALA A CA 1
ATOM 2768 C C . ALA A 1 349 ? -5.738 26.953 25 1 98.12 349 ALA A C 1
ATOM 2770 O O . ALA A 1 349 ? -5.531 27.891 24.234 1 98.12 349 ALA A O 1
ATOM 2771 N N . HIS A 1 350 ? -5.699 25.703 24.641 1 98.62 350 HIS A N 1
ATOM 2772 C CA . HIS A 1 350 ? -5.488 25.328 23.25 1 98.62 350 HIS A CA 1
ATOM 2773 C C . HIS A 1 350 ? -6.633 24.453 22.75 1 98.62 350 HIS A C 1
ATOM 2775 O O . HIS A 1 350 ? -6.418 23.547 21.938 1 98.62 350 HIS A O 1
ATOM 2781 N N . ARG A 1 351 ? -7.836 24.656 23.203 1 98.62 351 ARG A N 1
ATOM 2782 C CA . ARG A 1 351 ? -9.008 23.891 22.797 1 98.62 351 ARG A CA 1
ATOM 2783 C C . ARG A 1 351 ? -9.281 24.047 21.312 1 98.62 351 ARG A C 1
ATOM 2785 O O . ARG A 1 351 ? -9.344 25.172 20.812 1 98.62 351 ARG A O 1
ATOM 2792 N N . PRO A 1 352 ? -9.438 22.953 20.594 1 98.75 352 PRO A N 1
ATOM 2793 C CA . PRO A 1 352 ? -9.836 23.078 19.188 1 98.75 352 PRO A CA 1
ATOM 2794 C C . PRO A 1 352 ? -11.234 23.688 19.016 1 98.75 352 PRO A C 1
ATOM 2796 O O . PRO A 1 352 ? -12.141 23.359 19.797 1 98.75 352 PRO A O 1
ATOM 2799 N N . ILE A 1 353 ? -11.352 24.562 18.047 1 98.62 353 ILE A N 1
ATOM 2800 C CA . ILE A 1 353 ? -12.648 25.188 17.828 1 98.62 353 ILE A CA 1
ATOM 2801 C C . ILE A 1 353 ? -13.031 25.078 16.359 1 98.62 353 ILE A C 1
ATOM 2803 O O . ILE A 1 353 ? -12.18 24.828 15.5 1 98.62 353 ILE A O 1
ATOM 2807 N N . GLY A 1 354 ? -14.359 25.266 16.078 1 98.25 354 GLY A N 1
ATOM 2808 C CA . GLY A 1 354 ? -14.891 25.094 14.727 1 98.25 354 GLY A CA 1
ATOM 2809 C C . GLY A 1 354 ? -15.508 23.734 14.508 1 98.25 354 GLY A C 1
ATOM 2810 O O . GLY A 1 354 ? -15.148 22.766 15.188 1 98.25 354 GLY A O 1
ATOM 2811 N N . GLY A 1 355 ? -16.375 23.688 13.523 1 98.31 355 GLY A N 1
ATOM 2812 C CA . GLY A 1 355 ? -17.125 22.469 13.25 1 98.31 355 GLY A CA 1
ATOM 2813 C C . GLY A 1 355 ? -16.234 21.281 12.961 1 98.31 355 GLY A C 1
ATOM 2814 O O . GLY A 1 355 ? -16.484 20.188 13.461 1 98.31 355 GLY A O 1
ATOM 2815 N N . ILE A 1 356 ? -15.234 21.469 12.188 1 98.19 356 ILE A N 1
ATOM 2816 C CA . ILE A 1 356 ? -14.352 20.375 11.805 1 98.19 356 ILE A CA 1
ATOM 2817 C C . ILE A 1 356 ? -13.656 19.812 13.039 1 98.19 356 ILE A C 1
ATOM 2819 O O . ILE A 1 356 ? -13.492 18.594 13.172 1 98.19 356 ILE A O 1
ATOM 2823 N N . ASN A 1 357 ? -13.234 20.672 13.953 1 98.44 357 ASN A N 1
ATOM 2824 C CA . ASN A 1 357 ? -12.594 20.188 15.172 1 98.44 357 ASN A CA 1
ATOM 2825 C C . ASN A 1 357 ? -13.594 19.484 16.078 1 98.44 357 ASN A C 1
ATOM 2827 O O . ASN A 1 357 ? -13.258 18.5 16.734 1 98.44 357 ASN A O 1
ATOM 2831 N N . ARG A 1 358 ? -14.836 20.016 16.156 1 98.06 358 ARG A N 1
ATOM 2832 C CA . ARG A 1 358 ? -15.852 19.312 16.922 1 98.06 358 ARG A CA 1
ATOM 2833 C C . ARG A 1 358 ? -16.109 17.922 16.344 1 98.06 358 ARG A C 1
ATOM 2835 O O . ARG A 1 358 ? -16.281 16.953 17.094 1 98.06 358 ARG A O 1
ATOM 2842 N N . LEU A 1 359 ? -16.125 17.859 15.07 1 98.12 359 LEU A N 1
ATOM 2843 C CA . LEU A 1 359 ? -16.25 16.562 14.391 1 98.12 359 LEU A CA 1
ATOM 2844 C C . LEU A 1 359 ? -15.094 15.648 14.758 1 98.12 359 LEU A C 1
ATOM 2846 O O . LEU A 1 359 ? -15.305 14.469 15.055 1 98.12 359 LEU A O 1
ATOM 2850 N N . ARG A 1 360 ? -13.867 16.141 14.75 1 97.75 360 ARG A N 1
ATOM 2851 C CA . ARG A 1 360 ? -12.664 15.359 14.992 1 97.75 360 ARG A CA 1
ATOM 2852 C C . ARG A 1 360 ? -12.648 14.797 16.406 1 97.75 360 ARG A C 1
ATOM 2854 O O . ARG A 1 360 ? -12.086 13.727 16.656 1 97.75 360 ARG A O 1
ATOM 2861 N N . LYS A 1 361 ? -13.289 15.492 17.297 1 96.88 361 LYS A N 1
ATOM 2862 C CA . LYS A 1 361 ? -13.406 14.961 18.656 1 96.88 361 LYS A CA 1
ATOM 2863 C C . LYS A 1 361 ? -14.062 13.586 18.641 1 96.88 361 LYS A C 1
ATOM 2865 O O . LYS A 1 361 ? -13.508 12.625 19.188 1 96.88 361 LYS A O 1
ATOM 2870 N N . ALA A 1 362 ? -15.156 13.508 18 1 95.88 362 ALA A N 1
ATOM 2871 C CA . ALA A 1 362 ? -15.961 12.289 17.984 1 95.88 362 ALA A CA 1
ATOM 2872 C C . ALA A 1 362 ? -15.312 11.219 17.109 1 95.88 362 ALA A C 1
ATOM 2874 O O . ALA A 1 362 ? -15.219 10.055 17.516 1 95.88 362 ALA A O 1
ATOM 2875 N N . VAL A 1 363 ? -14.859 11.586 16 1 95.81 363 VAL A N 1
ATOM 2876 C CA . VAL A 1 363 ? -14.352 10.648 15.008 1 95.81 363 VAL A CA 1
ATOM 2877 C C . VAL A 1 363 ? -13.039 10.031 15.492 1 95.81 363 VAL A C 1
ATOM 2879 O O . VAL A 1 363 ? -12.852 8.82 15.43 1 95.81 363 VAL A O 1
ATOM 2882 N N . TYR A 1 364 ? -12.133 10.875 15.984 1 96.19 364 TYR A N 1
ATOM 2883 C CA . TYR A 1 364 ? -10.844 10.375 16.438 1 96.19 364 TYR A CA 1
ATOM 2884 C C . TYR A 1 364 ? -11.008 9.391 17.594 1 96.19 364 TYR A C 1
ATOM 2886 O O . TYR A 1 364 ? -10.336 8.359 17.641 1 96.19 364 TYR A O 1
ATOM 2894 N N . ASP A 1 365 ? -11.875 9.719 18.438 1 93.44 365 ASP A N 1
ATOM 2895 C CA . ASP A 1 365 ? -12.117 8.836 19.578 1 93.44 365 ASP A CA 1
ATOM 2896 C C . ASP A 1 365 ? -12.703 7.5 19.125 1 93.44 365 ASP A C 1
ATOM 2898 O O . ASP A 1 365 ? -12.234 6.441 19.547 1 93.44 365 ASP A O 1
ATOM 2902 N N . ALA A 1 366 ? -13.633 7.543 18.297 1 94.25 366 ALA A N 1
ATOM 2903 C CA . ALA A 1 366 ? -14.305 6.336 17.828 1 94.25 366 ALA A CA 1
ATOM 2904 C C . ALA A 1 366 ? -13.344 5.449 17.031 1 94.25 366 ALA A C 1
ATOM 2906 O O . ALA A 1 366 ? -13.289 4.238 17.25 1 94.25 366 ALA A O 1
ATOM 2907 N N . VAL A 1 367 ? -12.602 6.027 16.172 1 94.56 367 VAL A N 1
ATOM 2908 C CA . VAL A 1 367 ? -11.688 5.277 15.312 1 94.56 367 VAL A CA 1
ATOM 2909 C C . VAL A 1 367 ? -10.57 4.672 16.156 1 94.56 367 VAL A C 1
ATOM 2911 O O . VAL A 1 367 ? -10.188 3.516 15.953 1 94.56 367 VAL A O 1
ATOM 2914 N N . SER A 1 368 ? -10.031 5.512 17.047 1 93.94 368 SER A N 1
ATOM 2915 C CA . SER A 1 368 ? -8.992 5.008 17.938 1 93.94 368 SER A CA 1
ATOM 2916 C C . SER A 1 368 ? -9.492 3.816 18.75 1 93.94 368 SER A C 1
ATOM 2918 O O . SER A 1 368 ? -8.82 2.785 18.828 1 93.94 368 SER A O 1
ATOM 2920 N N . ASP A 1 369 ? -10.656 3.891 19.281 1 93.81 369 ASP A N 1
ATOM 2921 C CA . ASP A 1 369 ? -11.242 2.809 20.078 1 93.81 369 ASP A CA 1
ATOM 2922 C C . ASP A 1 369 ? -11.461 1.563 19.219 1 93.81 369 ASP A C 1
ATOM 2924 O O . ASP A 1 369 ? -11.164 0.448 19.641 1 93.81 369 ASP A O 1
ATOM 2928 N N . TYR A 1 370 ? -11.992 1.769 18.094 1 95.25 370 TYR A N 1
ATOM 2929 C CA . TYR A 1 370 ? -12.281 0.657 17.203 1 95.25 370 TYR A CA 1
ATOM 2930 C C . TYR A 1 370 ? -11.008 -0.088 16.828 1 95.25 370 TYR A C 1
ATOM 2932 O O . TYR A 1 370 ? -10.938 -1.313 16.953 1 95.25 370 TYR A O 1
ATOM 2940 N N . ARG A 1 371 ? -10.008 0.609 16.391 1 94.31 371 ARG A N 1
ATOM 2941 C CA . ARG A 1 371 ? -8.75 0.013 15.945 1 94.31 371 ARG A CA 1
ATOM 2942 C C . ARG A 1 371 ? -8.062 -0.721 17.094 1 94.31 371 ARG A C 1
ATOM 2944 O O . ARG A 1 371 ? -7.582 -1.844 16.922 1 94.31 371 ARG A O 1
ATOM 2951 N N . HIS A 1 372 ? -7.996 -0.094 18.25 1 94.12 372 HIS A N 1
ATOM 2952 C CA . HIS A 1 372 ? -7.336 -0.714 19.391 1 94.12 372 HIS A CA 1
ATOM 2953 C C . HIS A 1 372 ? -8.07 -1.976 19.828 1 94.12 372 HIS A C 1
ATOM 2955 O O . HIS A 1 372 ? -7.438 -2.969 20.203 1 94.12 372 HIS A O 1
ATOM 2961 N N . SER A 1 373 ? -9.398 -1.867 19.781 1 94.44 373 SER A N 1
ATOM 2962 C CA . SER A 1 373 ? -10.195 -3.037 20.141 1 94.44 373 SER A CA 1
ATOM 2963 C C . SER A 1 373 ? -9.953 -4.188 19.156 1 94.44 373 SER A C 1
ATOM 2965 O O . SER A 1 373 ? -9.766 -5.332 19.578 1 94.44 373 SER A O 1
ATOM 2967 N N . ARG A 1 374 ? -9.898 -3.904 17.922 1 93.69 374 ARG A N 1
ATOM 2968 C CA . ARG A 1 374 ? -9.727 -4.922 16.906 1 93.69 374 ARG A CA 1
ATOM 2969 C C . ARG A 1 374 ? -8.312 -5.496 16.922 1 93.69 374 ARG A C 1
ATOM 2971 O O . ARG A 1 374 ? -8.117 -6.684 16.656 1 93.69 374 ARG A O 1
ATOM 2978 N N . ASN A 1 375 ? -7.312 -4.621 17.203 1 93.5 375 ASN A N 1
ATOM 2979 C CA . ASN A 1 375 ? -5.918 -5.043 17.234 1 93.5 375 ASN A CA 1
ATOM 2980 C C . ASN A 1 375 ? -5.551 -5.645 18.594 1 93.5 375 ASN A C 1
ATOM 2982 O O . ASN A 1 375 ? -4.406 -6.051 18.797 1 93.5 375 ASN A O 1
ATOM 2986 N N . ALA A 1 376 ? -6.473 -5.727 19.547 1 85.31 376 ALA A N 1
ATOM 2987 C CA . ALA A 1 376 ? -6.266 -6.207 20.906 1 85.31 376 ALA A CA 1
ATOM 2988 C C . ALA A 1 376 ? -5.172 -5.406 21.609 1 85.31 376 ALA A C 1
ATOM 2990 O O . ALA A 1 376 ? -4.293 -5.98 22.266 1 85.31 376 ALA A O 1
ATOM 2991 N N . GLU A 1 377 ? -5.168 -4.258 21.266 1 74.12 377 GLU A N 1
ATOM 2992 C CA . GLU A 1 377 ? -4.23 -3.342 21.906 1 74.12 377 GLU A CA 1
ATOM 2993 C C . GLU A 1 377 ? -4.934 -2.494 22.969 1 74.12 377 GLU A C 1
ATOM 2995 O O . GLU A 1 377 ? -6.109 -2.156 22.828 1 74.12 377 GLU A O 1
ATOM 3000 N N . ARG A 1 378 ? -4.324 -2.412 24.188 1 62.47 378 ARG A N 1
ATOM 3001 C CA . ARG A 1 378 ? -4.871 -1.564 25.234 1 62.47 378 ARG A CA 1
ATOM 3002 C C . ARG A 1 378 ? -4.285 -0.158 25.172 1 62.47 378 ARG A C 1
ATOM 3004 O O . ARG A 1 378 ? -3.143 0.025 24.75 1 62.47 378 ARG A O 1
ATOM 3011 N N . MET B 1 1 ? -2.492 23.203 -58.844 1 65.56 1 MET B N 1
ATOM 3012 C CA . MET B 1 1 ? -1.113 22.953 -58.438 1 65.56 1 MET B CA 1
ATOM 3013 C C . MET B 1 1 ? -1.052 22.438 -57.031 1 65.56 1 MET B C 1
ATOM 3015 O O . MET B 1 1 ? -0.418 21.406 -56.75 1 65.56 1 MET B O 1
ATOM 3019 N N . LEU B 1 2 ? -1.723 22.969 -56.125 1 76.94 2 LEU B N 1
ATOM 3020 C CA . LEU B 1 2 ? -1.731 22.562 -54.719 1 76.94 2 LEU B CA 1
ATOM 3021 C C . LEU B 1 2 ? -2.455 21.234 -54.562 1 76.94 2 LEU B C 1
ATOM 3023 O O . LEU B 1 2 ? -2.027 20.391 -53.75 1 76.94 2 LEU B O 1
ATOM 3027 N N . LYS B 1 3 ? -3.459 21.031 -55.281 1 71.31 3 LYS B N 1
ATOM 3028 C CA . LYS B 1 3 ? -4.219 19.781 -55.25 1 71.31 3 LYS B CA 1
ATOM 3029 C C . LYS B 1 3 ? -3.367 18.609 -55.688 1 71.31 3 LYS B C 1
ATOM 3031 O O . LYS B 1 3 ? -3.416 17.531 -55.094 1 71.31 3 LYS B O 1
ATOM 3036 N N . ARG B 1 4 ? -2.613 18.844 -56.719 1 75.31 4 ARG B N 1
ATOM 3037 C CA . ARG B 1 4 ? -1.763 17.781 -57.25 1 75.31 4 ARG B CA 1
ATOM 3038 C C . ARG B 1 4 ? -0.636 17.453 -56.281 1 75.31 4 ARG B C 1
ATOM 3040 O O . ARG B 1 4 ? -0.284 16.281 -56.094 1 75.31 4 ARG B O 1
ATOM 3047 N N . LEU B 1 5 ? -0.185 18.469 -55.656 1 80.25 5 LEU B N 1
ATOM 3048 C CA . LEU B 1 5 ? 0.859 18.297 -54.656 1 80.25 5 LEU B CA 1
ATOM 3049 C C . LEU B 1 5 ? 0.322 17.531 -53.438 1 80.25 5 LEU B C 1
ATOM 3051 O O . LEU B 1 5 ? 0.989 16.641 -52.906 1 80.25 5 LEU B O 1
ATOM 3055 N N . TRP B 1 6 ? -0.845 17.906 -53.062 1 80.38 6 TRP B N 1
ATOM 3056 C CA . TRP B 1 6 ? -1.481 17.25 -51.938 1 80.38 6 TRP B CA 1
ATOM 3057 C C . TRP B 1 6 ? -1.752 15.773 -52.219 1 80.38 6 TRP B C 1
ATOM 3059 O O . TRP B 1 6 ? -1.535 14.906 -51.375 1 80.38 6 TRP B O 1
ATOM 3069 N N . LEU B 1 7 ? -2.092 15.492 -53.344 1 79.56 7 LEU B N 1
ATOM 3070 C CA . LEU B 1 7 ? -2.367 14.117 -53.75 1 79.56 7 LEU B CA 1
ATOM 3071 C C . LEU B 1 7 ? -1.079 13.305 -53.844 1 79.56 7 LEU B C 1
ATOM 3073 O O . LEU B 1 7 ? -1.053 12.141 -53.438 1 79.56 7 LEU B O 1
ATOM 3077 N N . ARG B 1 8 ? -0.068 13.914 -54.25 1 85.06 8 ARG B N 1
ATOM 3078 C CA . ARG B 1 8 ? 1.222 13.234 -54.344 1 85.06 8 ARG B CA 1
ATOM 3079 C C . ARG B 1 8 ? 1.798 12.984 -52.938 1 85.06 8 ARG B C 1
ATOM 3081 O O . ARG B 1 8 ? 2.377 11.93 -52.688 1 85.06 8 ARG B O 1
ATOM 3088 N N . LEU B 1 9 ? 1.591 13.891 -52.062 1 86.44 9 LEU B N 1
ATOM 3089 C CA . LEU B 1 9 ? 2.037 13.719 -50.688 1 86.44 9 LEU B CA 1
ATOM 3090 C C . LEU B 1 9 ? 1.258 12.609 -50 1 86.44 9 LEU B C 1
ATOM 3092 O O . LEU B 1 9 ? 1.836 11.805 -49.281 1 86.44 9 LEU B O 1
ATOM 3096 N N . GLY B 1 10 ? 0.061 12.578 -50.219 1 82.38 10 GLY B N 1
ATOM 3097 C CA . GLY B 1 10 ? -0.766 11.508 -49.719 1 82.38 10 GLY B CA 1
ATOM 3098 C C . GLY B 1 10 ? -0.359 10.141 -50.219 1 82.38 10 GLY B C 1
ATOM 3099 O O . GLY B 1 10 ? -0.289 9.18 -49.438 1 82.38 10 GLY B O 1
ATOM 3100 N N . ALA B 1 11 ? -0.134 10.172 -51.469 1 83.81 11 ALA B N 1
ATOM 3101 C CA . ALA B 1 11 ? 0.306 8.914 -52.062 1 83.81 11 ALA B CA 1
ATOM 3102 C C . ALA B 1 11 ? 1.662 8.492 -51.5 1 83.81 11 ALA B C 1
ATOM 3104 O O . ALA B 1 11 ? 1.885 7.305 -51.25 1 83.81 11 ALA B O 1
ATOM 3105 N N . PHE B 1 12 ? 2.473 9.43 -51.375 1 89.19 12 PHE B N 1
ATOM 3106 C CA . PHE B 1 12 ? 3.785 9.156 -50.812 1 89.19 12 PHE B CA 1
ATOM 3107 C C . PHE B 1 12 ? 3.654 8.664 -49.375 1 89.19 12 PHE B C 1
ATOM 3109 O O . PHE B 1 12 ? 4.277 7.668 -49 1 89.19 12 PHE B O 1
ATOM 3116 N N . LEU B 1 13 ? 2.855 9.227 -48.531 1 88.81 13 LEU B N 1
ATOM 3117 C CA . LEU B 1 13 ? 2.65 8.82 -47.156 1 88.81 13 LEU B CA 1
ATOM 3118 C C . LEU B 1 13 ? 1.979 7.453 -47.094 1 88.81 13 LEU B C 1
ATOM 3120 O O . LEU B 1 13 ? 2.336 6.629 -46.25 1 88.81 13 LEU B O 1
ATOM 3124 N N . GLY B 1 14 ? 1.098 7.312 -47.938 1 88.06 14 GLY B N 1
ATOM 3125 C CA . GLY B 1 14 ? 0.425 6.027 -48 1 88.06 14 GLY B CA 1
ATOM 3126 C C . GLY B 1 14 ? 1.35 4.883 -48.375 1 88.06 14 GLY B C 1
ATOM 3127 O O . GLY B 1 14 ? 1.339 3.832 -47.719 1 88.06 14 GLY B O 1
ATOM 3128 N N . LYS B 1 15 ? 2.107 5.172 -49.344 1 89.31 15 LYS B N 1
ATOM 3129 C CA . LYS B 1 15 ? 3.064 4.156 -49.781 1 89.31 15 LYS B CA 1
ATOM 3130 C C . LYS B 1 15 ? 4.109 3.895 -48.719 1 89.31 15 LYS B C 1
ATOM 3132 O O . LYS B 1 15 ? 4.512 2.748 -48.5 1 89.31 15 LYS B O 1
ATOM 3137 N N . SER B 1 16 ? 4.504 4.895 -48.094 1 91.62 16 SER B N 1
ATOM 3138 C CA . SER B 1 16 ? 5.48 4.746 -47.031 1 91.62 16 SER B CA 1
ATOM 3139 C C . SER B 1 16 ? 4.898 3.951 -45.844 1 91.62 16 SER B C 1
ATOM 3141 O O . SER B 1 16 ? 5.586 3.121 -45.25 1 91.62 16 SER B O 1
ATOM 3143 N N . LEU B 1 17 ? 3.68 4.246 -45.625 1 90.75 17 LEU B N 1
ATOM 3144 C CA . LEU B 1 17 ? 3.021 3.506 -44.562 1 90.75 17 LEU B CA 1
ATOM 3145 C C . LEU B 1 17 ? 2.881 2.031 -44.938 1 90.75 17 LEU B C 1
ATOM 3147 O O . LEU B 1 17 ? 3.107 1.158 -44.094 1 90.75 17 LEU B O 1
ATOM 3151 N N . LEU B 1 18 ? 2.516 1.844 -46.094 1 90.5 18 LEU B N 1
ATOM 3152 C CA . LEU B 1 18 ? 2.381 0.466 -46.531 1 90.5 18 LEU B CA 1
ATOM 3153 C C . LEU B 1 18 ? 3.725 -0.254 -46.5 1 90.5 18 LEU B C 1
ATOM 3155 O O . LEU B 1 18 ? 3.791 -1.434 -46.156 1 90.5 18 LEU B O 1
ATOM 3159 N N . LEU B 1 19 ? 4.68 0.457 -46.906 1 91.25 19 LEU B N 1
ATOM 3160 C CA . LEU B 1 19 ? 6.016 -0.12 -46.844 1 91.25 19 LEU B CA 1
ATOM 3161 C C . LEU B 1 19 ? 6.426 -0.413 -45.406 1 91.25 19 LEU B C 1
ATOM 3163 O O . LEU B 1 19 ? 7.023 -1.455 -45.125 1 91.25 19 LEU B O 1
ATOM 3167 N N . LEU B 1 20 ? 6.102 0.448 -44.562 1 91.56 20 LEU B N 1
ATOM 3168 C CA . LEU B 1 20 ? 6.43 0.257 -43.156 1 91.56 20 LEU B CA 1
ATOM 3169 C C . LEU B 1 20 ? 5.656 -0.922 -42.562 1 91.56 20 LEU B C 1
ATOM 3171 O O . LEU B 1 20 ? 6.211 -1.719 -41.812 1 91.56 20 LEU B O 1
ATOM 3175 N N . VAL B 1 21 ? 4.484 -0.995 -42.906 1 91 21 VAL B N 1
ATOM 3176 C CA . VAL B 1 21 ? 3.668 -2.113 -42.438 1 91 21 VAL B CA 1
ATOM 3177 C C . VAL B 1 21 ? 4.207 -3.418 -43 1 91 21 VAL B C 1
ATOM 3179 O O . VAL B 1 21 ? 4.289 -4.43 -42.312 1 91 21 VAL B O 1
ATOM 3182 N N . GLY B 1 22 ? 4.531 -3.346 -44.219 1 90.75 22 GLY B N 1
ATOM 3183 C CA . GLY B 1 22 ? 5.121 -4.52 -44.844 1 90.75 22 GLY B CA 1
ATOM 3184 C C . GLY B 1 22 ? 6.418 -4.953 -44.188 1 90.75 22 GLY B C 1
ATOM 3185 O O . GLY B 1 22 ? 6.617 -6.141 -43.906 1 90.75 22 GLY B O 1
ATOM 3186 N N . LEU B 1 23 ? 7.199 -4.02 -43.938 1 91.31 23 LEU B N 1
ATOM 3187 C CA . LEU B 1 23 ? 8.461 -4.301 -43.281 1 91.31 23 LEU B CA 1
ATOM 3188 C C . LEU B 1 23 ? 8.203 -4.816 -41.844 1 91.31 23 LEU B C 1
ATOM 3190 O O . LEU B 1 23 ? 8.914 -5.711 -41.375 1 91.31 23 LEU B O 1
ATOM 3194 N N . GLY B 1 24 ? 7.293 -4.27 -41.25 1 89.88 24 GLY B N 1
ATOM 3195 C CA . GLY B 1 24 ? 6.902 -4.75 -39.938 1 89.88 24 GLY B CA 1
ATOM 3196 C C . GLY B 1 24 ? 6.414 -6.184 -39.969 1 89.88 24 GLY B C 1
ATOM 3197 O O . GLY B 1 24 ? 6.816 -6.988 -39.125 1 89.88 24 GLY B O 1
ATOM 3198 N N . LEU B 1 25 ? 5.629 -6.434 -40.875 1 91 25 LEU B N 1
ATOM 3199 C CA . LEU B 1 25 ? 5.094 -7.789 -41 1 91 25 LEU B CA 1
ATOM 3200 C C . LEU B 1 25 ? 6.199 -8.781 -41.344 1 91 25 LEU B C 1
ATOM 3202 O O . LEU B 1 25 ? 6.215 -9.906 -40.844 1 91 25 LEU B O 1
ATOM 3206 N N . LEU B 1 26 ? 7 -8.352 -42.188 1 91.06 26 LEU B N 1
ATOM 3207 C CA . LEU B 1 26 ? 8.133 -9.203 -42.562 1 91.06 26 LEU B CA 1
ATOM 3208 C C . LEU B 1 26 ? 9.039 -9.43 -41.344 1 91.06 26 LEU B C 1
ATOM 3210 O O . LEU B 1 26 ? 9.5 -10.555 -41.094 1 91.06 26 LEU B O 1
ATOM 3214 N N . GLY B 1 27 ? 9.281 -8.422 -40.719 1 89.25 27 GLY B N 1
ATOM 3215 C CA . GLY B 1 27 ? 10.047 -8.547 -39.5 1 89.25 27 GLY B CA 1
ATOM 3216 C C . GLY B 1 27 ? 9.406 -9.477 -38.469 1 89.25 27 GLY B C 1
ATOM 3217 O O . GLY B 1 27 ? 10.094 -10.305 -37.875 1 89.25 27 GLY B O 1
ATOM 3218 N N . TRP B 1 28 ? 8.211 -9.289 -38.344 1 89.38 28 TRP B N 1
ATOM 3219 C CA . TRP B 1 28 ? 7.453 -10.141 -37.438 1 89.38 28 TRP B CA 1
ATOM 3220 C C . TRP B 1 28 ? 7.523 -11.602 -37.875 1 89.38 28 TRP B C 1
ATOM 3222 O O . TRP B 1 28 ? 7.75 -12.492 -37.062 1 89.38 28 TRP B O 1
ATOM 3232 N N . ALA B 1 29 ? 7.352 -11.836 -39.031 1 90.62 29 ALA B N 1
ATOM 3233 C CA . ALA B 1 29 ? 7.406 -13.188 -39.594 1 90.62 29 ALA B CA 1
ATOM 3234 C C . ALA B 1 29 ? 8.789 -13.805 -39.375 1 90.62 29 ALA B C 1
ATOM 3236 O O . ALA B 1 29 ? 8.906 -14.969 -39 1 90.62 29 ALA B O 1
ATOM 3237 N N . LEU B 1 30 ? 9.758 -13.07 -39.625 1 90.62 30 LEU B N 1
ATOM 3238 C CA . LEU B 1 30 ? 11.117 -13.555 -39.438 1 90.62 30 LEU B CA 1
ATOM 3239 C C . LEU B 1 30 ? 11.422 -13.844 -38 1 90.62 30 LEU B C 1
ATOM 3241 O O . LEU B 1 30 ? 12.07 -14.844 -37.656 1 90.62 30 LEU B O 1
ATOM 3245 N N . ALA B 1 31 ? 10.969 -12.977 -37.219 1 87.19 31 ALA B N 1
ATOM 3246 C CA . ALA B 1 31 ? 11.18 -13.172 -35.781 1 87.19 31 ALA B CA 1
ATOM 3247 C C . ALA B 1 31 ? 10.438 -14.414 -35.281 1 87.19 31 ALA B C 1
ATOM 3249 O O . ALA B 1 31 ? 10.984 -15.195 -34.5 1 87.19 31 ALA B O 1
ATOM 3250 N N . THR B 1 32 ? 9.273 -14.516 -35.75 1 88.25 32 THR B N 1
ATOM 3251 C CA . THR B 1 32 ? 8.477 -15.672 -35.344 1 88.25 32 THR B CA 1
ATOM 3252 C C . THR B 1 32 ? 9.117 -16.969 -35.844 1 88.25 32 THR B C 1
ATOM 3254 O O . THR B 1 32 ? 9.164 -17.953 -35.125 1 88.25 32 THR B O 1
ATOM 3257 N N . GLY B 1 33 ? 9.523 -16.969 -37.031 1 88.88 33 GLY B N 1
ATOM 3258 C CA . GLY B 1 33 ? 10.211 -18.125 -37.562 1 88.88 33 GLY B CA 1
ATOM 3259 C C . GLY B 1 33 ? 11.484 -18.469 -36.844 1 88.88 33 GLY B C 1
ATOM 3260 O O . GLY B 1 33 ? 11.75 -19.641 -36.531 1 88.88 33 GLY B O 1
ATOM 3261 N N . TRP B 1 34 ? 12.211 -17.484 -36.625 1 89.12 34 TRP B N 1
ATOM 3262 C CA . TRP B 1 34 ? 13.445 -17.688 -35.875 1 89.12 34 TRP B CA 1
ATOM 3263 C C . TRP B 1 34 ? 13.156 -18.266 -34.5 1 89.12 34 TRP B C 1
ATOM 3265 O O . TRP B 1 34 ? 13.836 -19.188 -34.031 1 89.12 34 TRP B O 1
ATOM 3275 N N . TYR B 1 35 ? 12.234 -17.719 -33.812 1 87.25 35 TYR B N 1
ATOM 3276 C CA . TYR B 1 35 ? 11.828 -18.219 -32.5 1 87.25 35 TYR B CA 1
ATOM 3277 C C . TYR B 1 35 ? 11.422 -19.672 -32.562 1 87.25 35 TYR B C 1
ATOM 3279 O O . TYR B 1 35 ? 11.844 -20.484 -31.719 1 87.25 35 TYR B O 1
ATOM 3287 N N . ALA B 1 36 ? 10.688 -20 -33.5 1 88.25 36 ALA B N 1
ATOM 3288 C CA . ALA B 1 36 ? 10.227 -21.375 -33.656 1 88.25 36 ALA B CA 1
ATOM 3289 C C . ALA B 1 36 ? 11.398 -22.312 -33.938 1 88.25 36 ALA B C 1
ATOM 3291 O O . ALA B 1 36 ? 11.406 -23.453 -33.438 1 88.25 36 ALA B O 1
ATOM 3292 N N . TRP B 1 37 ? 12.25 -21.797 -34.656 1 89.5 37 TRP B N 1
ATOM 3293 C CA . TRP B 1 37 ? 13.414 -22.609 -34.969 1 89.5 37 TRP B CA 1
ATOM 3294 C C . TRP B 1 37 ? 14.32 -22.781 -33.781 1 89.5 37 TRP B C 1
ATOM 3296 O O . TRP B 1 37 ? 14.773 -23.891 -33.469 1 89.5 37 TRP B O 1
ATOM 3306 N N . ARG B 1 38 ? 14.516 -21.766 -33.094 1 89.38 38 ARG B N 1
ATOM 3307 C CA . ARG B 1 38 ? 15.422 -21.781 -31.969 1 89.38 38 ARG B CA 1
ATOM 3308 C C . ARG B 1 38 ? 14.852 -22.609 -30.812 1 89.38 38 ARG B C 1
ATOM 3310 O O . ARG B 1 38 ? 15.594 -23.219 -30.062 1 89.38 38 ARG B O 1
ATOM 3317 N N . HIS B 1 39 ? 13.633 -22.656 -30.703 1 90.56 39 HIS B N 1
ATOM 3318 C CA . HIS B 1 39 ? 12.969 -23.344 -29.609 1 90.56 39 HIS B CA 1
ATOM 3319 C C . HIS B 1 39 ? 12.203 -24.562 -30.094 1 90.56 39 HIS B C 1
ATOM 3321 O O . HIS B 1 39 ? 10.992 -24.656 -29.922 1 90.56 39 HIS B O 1
ATOM 3327 N N . SER B 1 40 ? 12.961 -25.391 -30.703 1 90.88 40 SER B N 1
ATOM 3328 C CA . SER B 1 40 ? 12.422 -26.625 -31.234 1 90.88 40 SER B CA 1
ATOM 3329 C C . SER B 1 40 ? 13.352 -27.797 -30.969 1 90.88 40 SER B C 1
ATOM 3331 O O . SER B 1 40 ? 14.508 -27.609 -30.594 1 90.88 40 SER B O 1
ATOM 3333 N N . GLY B 1 41 ? 12.719 -28.984 -31.031 1 91.5 41 GLY B N 1
ATOM 3334 C CA . GLY B 1 41 ? 13.516 -30.188 -30.938 1 91.5 41 GLY B CA 1
ATOM 3335 C C . GLY B 1 41 ? 13.492 -30.828 -29.562 1 91.5 41 GLY B C 1
ATOM 3336 O O . GLY B 1 41 ? 12.797 -30.344 -28.656 1 91.5 41 GLY B O 1
ATOM 3337 N N . PRO B 1 42 ? 14.18 -31.906 -29.469 1 94.56 42 PRO B N 1
ATOM 3338 C CA . PRO B 1 42 ? 14.203 -32.625 -28.203 1 94.56 42 PRO B CA 1
ATOM 3339 C C . PRO B 1 42 ? 14.984 -31.891 -27.109 1 94.56 42 PRO B C 1
ATOM 3341 O O . PRO B 1 42 ? 15.852 -31.078 -27.422 1 94.56 42 PRO B O 1
ATOM 3344 N N . VAL B 1 43 ? 14.633 -32.188 -25.938 1 96.56 43 VAL B N 1
ATOM 3345 C CA . VAL B 1 43 ? 15.266 -31.531 -24.781 1 96.56 43 VAL B CA 1
ATOM 3346 C C . VAL B 1 43 ? 15.672 -32.562 -23.75 1 96.56 43 VAL B C 1
ATOM 3348 O O . VAL B 1 43 ? 15.109 -33.656 -23.719 1 96.56 43 VAL B O 1
ATOM 3351 N N . PRO B 1 44 ? 16.594 -32.281 -22.906 1 96.12 44 PRO B N 1
ATOM 3352 C CA . PRO B 1 44 ? 17 -33.219 -21.859 1 96.12 44 PRO B CA 1
ATOM 3353 C C . PRO B 1 44 ? 15.898 -33.438 -20.812 1 96.12 44 PRO B C 1
ATOM 3355 O O . PRO B 1 44 ? 15.109 -32.5 -20.547 1 96.12 44 PRO B O 1
ATOM 3358 N N . THR B 1 45 ? 15.961 -34.656 -20.203 1 97.38 45 THR B N 1
ATOM 3359 C CA . THR B 1 45 ? 15.023 -35 -19.141 1 97.38 45 THR B CA 1
ATOM 3360 C C . THR B 1 45 ? 15.703 -34.938 -17.766 1 97.38 45 THR B C 1
ATOM 3362 O O . THR B 1 45 ? 15.078 -35.219 -16.75 1 97.38 45 THR B O 1
ATOM 3365 N N . VAL B 1 46 ? 16.953 -34.594 -17.812 1 97.5 46 VAL B N 1
ATOM 3366 C CA . VAL B 1 46 ? 17.734 -34.469 -16.594 1 97.5 46 VAL B CA 1
ATOM 3367 C C . VAL B 1 46 ? 18.219 -33.031 -16.406 1 97.5 46 VAL B C 1
ATOM 3369 O O . VAL B 1 46 ? 18.422 -32.312 -17.375 1 97.5 46 VAL B O 1
ATOM 3372 N N . GLU B 1 47 ? 18.391 -32.688 -15.219 1 97.88 47 GLU B N 1
ATOM 3373 C CA . GLU B 1 47 ? 18.812 -31.344 -14.906 1 97.88 47 GLU B CA 1
ATOM 3374 C C . GLU B 1 47 ? 20.234 -31.062 -15.383 1 97.88 47 GLU B C 1
ATOM 3376 O O . GLU B 1 47 ? 21.078 -31.953 -15.359 1 97.88 47 GLU B O 1
ATOM 3381 N N . GLN B 1 48 ? 20.406 -29.922 -15.805 1 97 48 GLN B N 1
ATOM 3382 C CA . GLN B 1 48 ? 21.719 -29.391 -16.156 1 97 48 GLN B CA 1
ATOM 3383 C C . GLN B 1 48 ? 22.094 -28.203 -15.273 1 97 48 GLN B C 1
ATOM 3385 O O . GLN B 1 48 ? 21.594 -27.109 -15.469 1 97 48 GLN B O 1
ATOM 3390 N N . VAL B 1 49 ? 23.062 -28.406 -14.438 1 97.38 49 VAL B N 1
ATOM 3391 C CA . VAL B 1 49 ? 23.375 -27.391 -13.438 1 97.38 49 VAL B CA 1
ATOM 3392 C C . VAL B 1 49 ? 24.609 -26.609 -13.867 1 97.38 49 VAL B C 1
ATOM 3394 O O . VAL B 1 49 ? 25.719 -27.156 -13.938 1 97.38 49 VAL B O 1
ATOM 3397 N N . PRO B 1 50 ? 24.406 -25.359 -14.109 1 97.12 50 PRO B N 1
ATOM 3398 C CA . PRO B 1 50 ? 25.578 -24.547 -14.414 1 97.12 50 PRO B CA 1
ATOM 3399 C C . PRO B 1 50 ? 26.562 -24.484 -13.25 1 97.12 50 PRO B C 1
ATOM 3401 O O . PRO B 1 50 ? 26.156 -24.453 -12.086 1 97.12 50 PRO B O 1
ATOM 3404 N N . SER B 1 51 ? 27.828 -24.297 -13.586 1 96.75 51 SER B N 1
ATOM 3405 C CA . SER B 1 51 ? 28.891 -24.328 -12.578 1 96.75 51 SER B CA 1
ATOM 3406 C C . SER B 1 51 ? 28.828 -23.109 -11.664 1 96.75 51 SER B C 1
ATOM 3408 O O . SER B 1 51 ? 29.25 -23.172 -10.508 1 96.75 51 SER B O 1
ATOM 3410 N N . ASP B 1 52 ? 28.266 -22.016 -12.133 1 97 52 ASP B N 1
ATOM 3411 C CA . ASP B 1 52 ? 28.281 -20.781 -11.359 1 97 52 ASP B CA 1
ATOM 3412 C C . ASP B 1 52 ? 26.953 -20.547 -10.656 1 97 52 ASP B C 1
ATOM 3414 O O . ASP B 1 52 ? 26.734 -19.484 -10.078 1 97 52 ASP B O 1
ATOM 3418 N N . GLU B 1 53 ? 26.062 -21.5 -10.703 1 97.69 53 GLU B N 1
ATOM 3419 C CA . GLU B 1 53 ? 24.719 -21.312 -10.172 1 97.69 53 GLU B CA 1
ATOM 3420 C C . GLU B 1 53 ? 24.734 -21.078 -8.664 1 97.69 53 GLU B C 1
ATOM 3422 O O . GLU B 1 53 ? 24 -20.25 -8.141 1 97.69 53 GLU B O 1
ATOM 3427 N N . THR B 1 54 ? 25.625 -21.766 -7.969 1 96.31 54 THR B N 1
ATOM 3428 C CA . THR B 1 54 ? 25.703 -21.656 -6.516 1 96.31 54 THR B CA 1
ATOM 3429 C C . THR B 1 54 ? 26.141 -20.25 -6.109 1 96.31 54 THR B C 1
ATOM 3431 O O . THR B 1 54 ? 25.562 -19.656 -5.195 1 96.31 54 THR B O 1
ATOM 3434 N N . ALA B 1 55 ? 27.156 -19.75 -6.738 1 96.81 55 ALA B N 1
ATOM 3435 C CA . ALA B 1 55 ? 27.641 -18.406 -6.43 1 96.81 55 ALA B CA 1
ATOM 3436 C C . ALA B 1 55 ? 26.578 -17.359 -6.727 1 96.81 55 ALA B C 1
ATOM 3438 O O . ALA B 1 55 ? 26.391 -16.422 -5.949 1 96.81 55 ALA B O 1
ATOM 3439 N N . ARG B 1 56 ? 25.922 -17.531 -7.805 1 97.19 56 ARG B N 1
ATOM 3440 C CA . ARG B 1 56 ? 24.859 -16.609 -8.164 1 97.19 56 ARG B CA 1
ATOM 3441 C C . ARG B 1 56 ? 23.719 -16.641 -7.141 1 97.19 56 ARG B C 1
ATOM 3443 O O . ARG B 1 56 ? 23.156 -15.602 -6.797 1 97.19 56 ARG B O 1
ATOM 3450 N N . THR B 1 57 ? 23.406 -17.797 -6.715 1 97.69 57 THR B N 1
ATOM 3451 C CA . THR B 1 57 ? 22.344 -17.984 -5.742 1 97.69 57 THR B CA 1
ATOM 3452 C C . THR B 1 57 ? 22.641 -17.234 -4.449 1 97.69 57 THR B C 1
ATOM 3454 O O . THR B 1 57 ? 21.766 -16.609 -3.873 1 97.69 57 THR B O 1
ATOM 3457 N N . GLN B 1 58 ? 23.859 -17.234 -3.994 1 96.19 58 GLN B N 1
ATOM 3458 C CA . GLN B 1 58 ? 24.25 -16.531 -2.773 1 96.19 58 GLN B CA 1
ATOM 3459 C C . GLN B 1 58 ? 24.031 -15.031 -2.914 1 96.19 58 GLN B C 1
ATOM 3461 O O . GLN B 1 58 ? 23.547 -14.375 -1.984 1 96.19 58 GLN B O 1
ATOM 3466 N N . ASP B 1 59 ? 24.359 -14.555 -4.035 1 96.25 59 ASP B N 1
ATOM 3467 C CA . ASP B 1 59 ? 24.141 -13.133 -4.305 1 96.25 59 ASP B CA 1
ATOM 3468 C C . ASP B 1 59 ? 22.641 -12.789 -4.289 1 96.25 59 ASP B C 1
ATOM 3470 O O . ASP B 1 59 ? 22.25 -11.742 -3.781 1 96.25 59 ASP B O 1
ATOM 3474 N N . ILE B 1 60 ? 21.922 -13.641 -4.844 1 97.12 60 ILE B N 1
ATOM 3475 C CA . ILE B 1 60 ? 20.484 -13.422 -4.969 1 97.12 60 ILE B CA 1
ATOM 3476 C C . ILE B 1 60 ? 19.844 -13.438 -3.584 1 97.12 60 ILE B C 1
ATOM 3478 O O . ILE B 1 60 ? 18.906 -12.664 -3.314 1 97.12 60 ILE B O 1
ATOM 3482 N N . ILE B 1 61 ? 20.344 -14.273 -2.713 1 96.69 61 ILE B N 1
ATOM 3483 C CA . ILE B 1 61 ? 19.828 -14.344 -1.352 1 96.69 61 ILE B CA 1
ATOM 3484 C C . ILE B 1 61 ? 19.984 -12.984 -0.669 1 96.69 61 ILE B C 1
ATOM 3486 O O . ILE B 1 61 ? 19.047 -12.484 -0.047 1 96.69 61 ILE B O 1
ATOM 3490 N N . GLN B 1 62 ? 21.109 -12.406 -0.807 1 95.25 62 GLN B N 1
ATOM 3491 C CA . GLN B 1 62 ? 21.359 -11.102 -0.203 1 95.25 62 GLN B CA 1
ATOM 3492 C C . GLN B 1 62 ? 20.422 -10.039 -0.765 1 95.25 62 GLN B C 1
ATOM 3494 O O . GLN B 1 62 ? 19.922 -9.203 -0.022 1 95.25 62 GLN B O 1
ATOM 3499 N N . THR B 1 63 ? 20.234 -10.133 -1.993 1 95 63 THR B N 1
ATOM 3500 C CA . THR B 1 63 ? 19.344 -9.18 -2.641 1 95 63 THR B CA 1
ATOM 3501 C C . THR B 1 63 ? 17.906 -9.375 -2.16 1 95 63 THR B C 1
ATOM 3503 O O . THR B 1 63 ? 17.188 -8.398 -1.926 1 95 63 THR B O 1
ATOM 3506 N N . ALA B 1 64 ? 17.484 -10.609 -2.029 1 95.38 64 ALA B N 1
ATOM 3507 C CA . ALA B 1 64 ? 16.125 -10.906 -1.566 1 95.38 64 ALA B CA 1
ATOM 3508 C C . ALA B 1 64 ? 15.898 -10.367 -0.16 1 95.38 64 ALA B C 1
ATOM 3510 O O . ALA B 1 64 ? 14.844 -9.797 0.126 1 95.38 64 ALA B O 1
ATOM 3511 N N . VAL B 1 65 ? 16.844 -10.5 0.692 1 94.5 65 VAL B N 1
ATOM 3512 C CA . VAL B 1 65 ? 16.75 -10 2.061 1 94.5 65 VAL B CA 1
ATOM 3513 C C . VAL B 1 65 ? 16.672 -8.469 2.049 1 94.5 65 VAL B C 1
ATOM 3515 O O . VAL B 1 65 ? 15.914 -7.875 2.818 1 94.5 65 VAL B O 1
ATOM 3518 N N . ARG B 1 66 ? 17.422 -7.895 1.18 1 93.69 66 ARG B N 1
ATOM 3519 C CA . ARG B 1 66 ? 17.359 -6.445 1.018 1 93.69 66 ARG B CA 1
ATOM 3520 C C . ARG B 1 66 ? 15.969 -5.992 0.594 1 93.69 66 ARG B C 1
ATOM 3522 O O . ARG B 1 66 ? 15.469 -4.973 1.074 1 93.69 66 ARG B O 1
ATOM 3529 N N . ILE B 1 67 ? 15.383 -6.723 -0.262 1 93.44 67 ILE B N 1
ATOM 3530 C CA . ILE B 1 67 ? 14.039 -6.41 -0.728 1 93.44 67 ILE B CA 1
ATOM 3531 C C . ILE B 1 67 ? 13.062 -6.48 0.442 1 93.44 67 ILE B C 1
ATOM 3533 O O . ILE B 1 67 ? 12.203 -5.605 0.598 1 93.44 67 ILE B O 1
ATOM 3537 N N . VAL B 1 68 ? 13.227 -7.48 1.262 1 95.5 68 VAL B N 1
ATOM 3538 C CA . VAL B 1 68 ? 12.375 -7.617 2.439 1 95.5 68 VAL B CA 1
ATOM 3539 C C . VAL B 1 68 ? 12.531 -6.391 3.336 1 95.5 68 VAL B C 1
ATOM 3541 O O . VAL B 1 68 ? 11.539 -5.824 3.799 1 95.5 68 VAL B O 1
ATOM 3544 N N . ASP B 1 69 ? 13.711 -5.934 3.484 1 94.19 69 ASP B N 1
ATOM 3545 C CA . ASP B 1 69 ? 13.992 -4.781 4.336 1 94.19 69 ASP B CA 1
ATOM 3546 C C . ASP B 1 69 ? 13.406 -3.5 3.736 1 94.19 69 ASP B C 1
ATOM 3548 O O . ASP B 1 69 ? 12.852 -2.666 4.457 1 94.19 69 ASP B O 1
ATOM 3552 N N . GLN B 1 70 ? 13.547 -3.408 2.48 1 93.94 70 GLN B N 1
ATOM 3553 C CA . GLN B 1 70 ? 13.18 -2.172 1.802 1 93.94 70 GLN B CA 1
ATOM 3554 C C . GLN B 1 70 ? 11.664 -2.066 1.631 1 93.94 70 GLN B C 1
ATOM 3556 O O . GLN B 1 70 ? 11.133 -0.97 1.469 1 93.94 70 GLN B O 1
ATOM 3561 N N . HIS B 1 71 ? 10.984 -3.221 1.661 1 95.44 71 HIS B N 1
ATOM 3562 C CA . HIS B 1 71 ? 9.555 -3.236 1.36 1 95.44 71 HIS B CA 1
ATOM 3563 C C . HIS B 1 71 ? 8.742 -3.609 2.592 1 95.44 71 HIS B C 1
ATOM 3565 O O . HIS B 1 71 ? 7.59 -4.039 2.473 1 95.44 71 HIS B O 1
ATOM 3571 N N . ARG B 1 72 ? 9.328 -3.439 3.721 1 95.38 72 ARG B N 1
ATOM 3572 C CA . ARG B 1 72 ? 8.609 -3.771 4.949 1 95.38 72 ARG B CA 1
ATOM 3573 C C . ARG B 1 72 ? 7.543 -2.729 5.262 1 95.38 72 ARG B C 1
ATOM 3575 O O . ARG B 1 72 ? 7.613 -1.597 4.777 1 95.38 72 ARG B O 1
ATOM 3582 N N . GLU B 1 73 ? 6.586 -3.15 6.031 1 94.56 73 GLU B N 1
ATOM 3583 C CA . GLU B 1 73 ? 5.703 -2.217 6.727 1 94.56 73 GLU B CA 1
ATOM 3584 C C . GLU B 1 73 ? 6.344 -1.713 8.016 1 94.56 73 GLU B C 1
ATOM 3586 O O . GLU B 1 73 ? 7.344 -2.268 8.477 1 94.56 73 GLU B O 1
ATOM 3591 N N . GLY B 1 74 ? 5.754 -0.68 8.5 1 92.81 74 GLY B N 1
ATOM 3592 C CA . GLY B 1 74 ? 6.258 -0.201 9.773 1 92.81 74 GLY B CA 1
ATOM 3593 C C . GLY B 1 74 ? 6.164 -1.236 10.883 1 92.81 74 GLY B C 1
ATOM 3594 O O . GLY B 1 74 ? 7.074 -1.362 11.703 1 92.81 74 GLY B O 1
ATOM 3595 N N . THR B 1 75 ? 5.129 -2.047 10.781 1 94.5 75 THR B N 1
ATOM 3596 C CA . THR B 1 75 ? 4.816 -2.885 11.938 1 94.5 75 THR B CA 1
ATOM 3597 C C . THR B 1 75 ? 5.086 -4.355 11.625 1 94.5 75 THR B C 1
ATOM 3599 O O . THR B 1 75 ? 4.832 -5.227 12.461 1 94.5 75 THR B O 1
ATOM 3602 N N . ARG B 1 76 ? 5.598 -4.668 10.438 1 95.69 76 ARG B N 1
ATOM 3603 C CA . ARG B 1 76 ? 5.797 -6.074 10.102 1 95.69 76 ARG B CA 1
ATOM 3604 C C . ARG B 1 76 ? 6.707 -6.223 8.891 1 95.69 76 ARG B C 1
ATOM 3606 O O . ARG B 1 76 ? 6.605 -5.453 7.93 1 95.69 76 ARG B O 1
ATOM 3613 N N . TYR B 1 77 ? 7.613 -7.223 8.969 1 96.56 77 TYR B N 1
ATOM 3614 C CA . TYR B 1 77 ? 8.375 -7.641 7.793 1 96.56 77 TYR B CA 1
ATOM 3615 C C . TYR B 1 77 ? 7.555 -8.586 6.918 1 96.56 77 TYR B C 1
ATOM 3617 O O . TYR B 1 77 ? 6.898 -9.5 7.426 1 96.56 77 TYR B O 1
ATOM 3625 N N . LEU B 1 78 ? 7.57 -8.297 5.652 1 96.19 78 LEU B N 1
ATOM 3626 C CA . LEU B 1 78 ? 6.711 -9.016 4.715 1 96.19 78 LEU B CA 1
ATOM 3627 C C . LEU B 1 78 ? 7.527 -9.961 3.836 1 96.19 78 LEU B C 1
ATOM 3629 O O . LEU B 1 78 ? 8.758 -9.945 3.889 1 96.19 78 LEU B O 1
ATOM 3633 N N . ARG B 1 79 ? 6.832 -10.75 3.072 1 95.62 79 ARG B N 1
ATOM 3634 C CA . ARG B 1 79 ? 7.465 -11.609 2.074 1 95.62 79 ARG B CA 1
ATOM 3635 C C . ARG B 1 79 ? 8 -10.781 0.909 1 95.62 79 ARG B C 1
ATOM 3637 O O . ARG B 1 79 ? 7.461 -9.719 0.591 1 95.62 79 ARG B O 1
ATOM 3644 N N . ASP B 1 80 ? 9.07 -11.312 0.224 1 93.75 80 ASP B N 1
ATOM 3645 C CA . ASP B 1 80 ? 9.688 -10.602 -0.893 1 93.75 80 ASP B CA 1
ATOM 3646 C C . ASP B 1 80 ? 8.828 -10.703 -2.15 1 93.75 80 ASP B C 1
ATOM 3648 O O . ASP B 1 80 ? 9.047 -9.961 -3.115 1 93.75 80 ASP B O 1
ATOM 3652 N N . ALA B 1 81 ? 7.977 -11.602 -2.111 1 94.19 81 ALA B N 1
ATOM 3653 C CA . ALA B 1 81 ? 6.953 -11.781 -3.137 1 94.19 81 ALA B CA 1
ATOM 3654 C C . ALA B 1 81 ? 5.641 -12.266 -2.523 1 94.19 81 ALA B C 1
ATOM 3656 O O . ALA B 1 81 ? 5.641 -12.93 -1.488 1 94.19 81 ALA B O 1
ATOM 3657 N N . HIS B 1 82 ? 4.559 -11.844 -3.186 1 97.12 82 HIS B N 1
ATOM 3658 C CA . HIS B 1 82 ? 3.24 -12.242 -2.705 1 97.12 82 HIS B CA 1
ATOM 3659 C C . HIS B 1 82 ? 3.006 -11.75 -1.28 1 97.12 82 HIS B C 1
ATOM 3661 O O . HIS B 1 82 ? 2.541 -12.508 -0.426 1 97.12 82 HIS B O 1
ATOM 3667 N N . ALA B 1 83 ? 3.35 -10.492 -1.048 1 96.69 83 ALA B N 1
ATOM 3668 C CA . ALA B 1 83 ? 3.303 -9.922 0.296 1 96.69 83 ALA B CA 1
ATOM 3669 C C . ALA B 1 83 ? 1.862 -9.75 0.768 1 96.69 83 ALA B C 1
ATOM 3671 O O . ALA B 1 83 ? 1.583 -9.82 1.967 1 96.69 83 ALA B O 1
ATOM 3672 N N . LYS B 1 84 ? 0.979 -9.516 -0.15 1 97.19 84 LYS B N 1
ATOM 3673 C CA . LYS B 1 84 ? -0.414 -9.258 0.207 1 97.19 84 LYS B CA 1
ATOM 3674 C C . LYS B 1 84 ? -1.271 -10.508 0.008 1 97.19 84 LYS B C 1
ATOM 3676 O O . LYS B 1 84 ? -1.678 -10.812 -1.114 1 97.19 84 LYS B O 1
ATOM 3681 N N . ALA B 1 85 ? -1.643 -11.117 1.081 1 98.31 85 ALA B N 1
ATOM 3682 C CA . ALA B 1 85 ? -2.582 -12.234 1.042 1 98.31 85 ALA B CA 1
ATOM 3683 C C . ALA B 1 85 ? -4.023 -11.742 1.061 1 98.31 85 ALA B C 1
ATOM 3685 O O . ALA B 1 85 ? -4.367 -10.836 1.826 1 98.31 85 ALA B O 1
ATOM 3686 N N . HIS B 1 86 ? -4.816 -12.297 0.226 1 98.19 86 HIS B N 1
ATOM 3687 C CA . HIS B 1 86 ? -6.25 -12.039 0.292 1 98.19 86 HIS B CA 1
ATOM 3688 C C . HIS B 1 86 ? -6.914 -12.867 1.384 1 98.19 86 HIS B C 1
ATOM 3690 O O . HIS B 1 86 ? -7.984 -12.516 1.88 1 98.19 86 HIS B O 1
ATOM 3696 N N . GLY B 1 87 ? -6.25 -13.953 1.7 1 96.94 87 GLY B N 1
ATOM 3697 C CA . GLY B 1 87 ? -6.676 -14.844 2.768 1 96.94 87 GLY B CA 1
ATOM 3698 C C . GLY B 1 87 ? -6.176 -16.266 2.598 1 96.94 87 GLY B C 1
ATOM 3699 O O . GLY B 1 87 ? -5.715 -16.641 1.518 1 96.94 87 GLY B O 1
ATOM 3700 N N . CYS B 1 88 ? -6.16 -17 3.717 1 98.69 88 CYS B N 1
ATOM 3701 C CA . CYS B 1 88 ? -5.961 -18.453 3.713 1 98.69 88 CYS B CA 1
ATOM 3702 C C . CYS B 1 88 ? -7.273 -19.188 3.984 1 98.69 88 CYS B C 1
ATOM 3704 O O . CYS B 1 88 ? -7.996 -18.844 4.922 1 98.69 88 CYS B O 1
ATOM 3706 N N . VAL B 1 89 ? -7.562 -20.094 3.123 1 98.88 89 VAL B N 1
ATOM 3707 C CA . VAL B 1 89 ? -8.82 -20.828 3.252 1 98.88 89 VAL B CA 1
ATOM 3708 C C . VAL B 1 89 ? -8.547 -22.328 3.334 1 98.88 89 VAL B C 1
ATOM 3710 O O . VAL B 1 89 ? -7.574 -22.812 2.752 1 98.88 89 VAL B O 1
ATOM 3713 N N . ASN B 1 90 ? -9.398 -23 4.031 1 98.81 90 ASN B N 1
ATOM 3714 C CA . ASN B 1 90 ? -9.352 -24.453 4.062 1 98.81 90 ASN B CA 1
ATOM 3715 C C . ASN B 1 90 ? -9.945 -25.062 2.795 1 98.81 90 ASN B C 1
ATOM 3717 O O . ASN B 1 90 ? -10.891 -24.516 2.221 1 98.81 90 ASN B O 1
ATOM 3721 N N . ALA B 1 91 ? -9.344 -26.188 2.42 1 98.94 91 ALA B N 1
ATOM 3722 C CA . ALA B 1 91 ? -9.82 -26.859 1.214 1 98.94 91 ALA B CA 1
ATOM 3723 C C . ALA B 1 91 ? -9.656 -28.375 1.331 1 98.94 91 ALA B C 1
ATOM 3725 O O . ALA B 1 91 ? -9.07 -28.875 2.293 1 98.94 91 ALA B O 1
ATOM 3726 N N . GLU B 1 92 ? -10.336 -29.016 0.392 1 98.88 92 GLU B N 1
ATOM 3727 C CA . GLU B 1 92 ? -10.195 -30.438 0.176 1 98.88 92 GLU B CA 1
ATOM 3728 C C . GLU B 1 92 ? -9.688 -30.75 -1.233 1 98.88 92 GLU B C 1
ATOM 3730 O O . GLU B 1 92 ? -10.203 -30.188 -2.211 1 98.88 92 GLU B O 1
ATOM 3735 N N . VAL B 1 93 ? -8.68 -31.547 -1.236 1 98.94 93 VAL B N 1
ATOM 3736 C CA . VAL B 1 93 ? -8.148 -32 -2.518 1 98.94 93 VAL B CA 1
ATOM 3737 C C . VAL B 1 93 ? -8.367 -33.5 -2.666 1 98.94 93 VAL B C 1
ATOM 3739 O O . VAL B 1 93 ? -7.719 -34.312 -1.99 1 98.94 93 VAL B O 1
ATOM 3742 N N . GLN B 1 94 ? -9.203 -33.812 -3.596 1 98.81 94 GLN B N 1
ATOM 3743 C CA . GLN B 1 94 ? -9.578 -35.219 -3.768 1 98.81 94 GLN B CA 1
ATOM 3744 C C . GLN B 1 94 ? -8.969 -35.812 -5.043 1 98.81 94 GLN B C 1
ATOM 3746 O O . GLN B 1 94 ? -9.273 -35.344 -6.145 1 98.81 94 GLN B O 1
ATOM 3751 N N . VAL B 1 95 ? -8.164 -36.844 -4.855 1 98.88 95 VAL B N 1
ATOM 3752 C CA . VAL B 1 95 ? -7.586 -37.531 -6 1 98.88 95 VAL B CA 1
ATOM 3753 C C . VAL B 1 95 ? -8.688 -38.25 -6.785 1 98.88 95 VAL B C 1
ATOM 3755 O O . VAL B 1 95 ? -9.578 -38.875 -6.195 1 98.88 95 VAL B O 1
ATOM 3758 N N . LEU B 1 96 ? -8.586 -38.156 -8.062 1 98.31 96 LEU B N 1
ATOM 3759 C CA . LEU B 1 96 ? -9.609 -38.781 -8.898 1 98.31 96 LEU B CA 1
ATOM 3760 C C . LEU B 1 96 ? -9.68 -40.281 -8.672 1 98.31 96 LEU B C 1
ATOM 3762 O O . LEU B 1 96 ? -8.641 -40.938 -8.57 1 98.31 96 LEU B O 1
ATOM 3766 N N . GLU B 1 97 ? -10.883 -40.938 -8.617 1 96.94 97 GLU B N 1
ATOM 3767 C CA . GLU B 1 97 ? -11.086 -42.375 -8.398 1 96.94 97 GLU B CA 1
ATOM 3768 C C . GLU B 1 97 ? -10.586 -43.188 -9.586 1 96.94 97 GLU B C 1
ATOM 3770 O O . GLU B 1 97 ? -10.039 -44.281 -9.406 1 96.94 97 GLU B O 1
ATOM 3775 N N . GLY B 1 98 ? -10.68 -42.781 -10.781 1 95 98 GLY B N 1
ATOM 3776 C CA . GLY B 1 98 ? -10.297 -43.5 -11.977 1 95 98 GLY B CA 1
ATOM 3777 C C . GLY B 1 98 ? -8.984 -43.031 -12.578 1 95 98 GLY B C 1
ATOM 3778 O O . GLY B 1 98 ? -8.812 -43.031 -13.797 1 95 98 GLY B O 1
ATOM 3779 N N . LEU B 1 99 ? -8.125 -42.688 -11.664 1 97 99 LEU B N 1
ATOM 3780 C CA . LEU B 1 99 ? -6.859 -42.125 -12.148 1 97 99 LEU B CA 1
ATOM 3781 C C . LEU B 1 99 ? -5.992 -43.219 -12.758 1 97 99 LEU B C 1
ATOM 3783 O O . LEU B 1 99 ? -5.816 -44.281 -12.164 1 97 99 LEU B O 1
ATOM 3787 N N . GLY B 1 100 ? -5.52 -43 -13.914 1 96.12 100 GLY B N 1
ATOM 3788 C CA . GLY B 1 100 ? -4.645 -43.969 -14.578 1 96.12 100 GLY B CA 1
ATOM 3789 C C . GLY B 1 100 ? -3.373 -44.25 -13.805 1 96.12 100 GLY B C 1
ATOM 3790 O O . GLY B 1 100 ? -2.881 -43.406 -13.07 1 96.12 100 GLY B O 1
ATOM 3791 N N . SER B 1 101 ? -2.785 -45.375 -14.008 1 95.44 101 SER B N 1
ATOM 3792 C CA . SER B 1 101 ? -1.627 -45.844 -13.25 1 95.44 101 SER B CA 1
ATOM 3793 C C . SER B 1 101 ? -0.43 -44.906 -13.453 1 95.44 101 SER B C 1
ATOM 3795 O O . SER B 1 101 ? 0.343 -44.688 -12.523 1 95.44 101 SER B O 1
ATOM 3797 N N . GLU B 1 102 ? -0.323 -44.281 -14.578 1 95.06 102 GLU B N 1
ATOM 3798 C CA . GLU B 1 102 ? 0.817 -43.438 -14.891 1 95.06 102 GLU B CA 1
ATOM 3799 C C . GLU B 1 102 ? 0.756 -42.125 -14.109 1 95.06 102 GLU B C 1
ATOM 3801 O O . GLU B 1 102 ? 1.777 -41.469 -13.914 1 95.06 102 GLU B O 1
ATOM 3806 N N . LEU B 1 103 ? -0.445 -41.844 -13.656 1 97.94 103 LEU B N 1
ATOM 3807 C CA . LEU B 1 103 ? -0.635 -40.562 -12.969 1 97.94 103 LEU B CA 1
ATOM 3808 C C . LEU B 1 103 ? -0.644 -40.75 -11.461 1 97.94 103 LEU B C 1
ATOM 3810 O O . LEU B 1 103 ? -0.737 -39.781 -10.711 1 97.94 103 LEU B O 1
ATOM 3814 N N . ARG B 1 104 ? -0.501 -41.969 -11.039 1 98.25 104 ARG B N 1
ATOM 3815 C CA . ARG B 1 104 ? -0.534 -42.25 -9.609 1 98.25 104 ARG B CA 1
ATOM 3816 C C . ARG B 1 104 ? 0.848 -42.094 -8.984 1 98.25 104 ARG B C 1
ATOM 3818 O O . ARG B 1 104 ? 1.518 -43.094 -8.695 1 98.25 104 ARG B O 1
ATOM 3825 N N . GLN B 1 105 ? 1.234 -40.875 -8.688 1 97.94 105 GLN B N 1
ATOM 3826 C CA . GLN B 1 105 ? 2.551 -40.562 -8.148 1 97.94 105 GLN B CA 1
ATOM 3827 C C . GLN B 1 105 ? 2.436 -39.719 -6.879 1 97.94 105 GLN B C 1
ATOM 3829 O O . GLN B 1 105 ? 1.668 -38.75 -6.836 1 97.94 105 GLN B O 1
ATOM 3834 N N . GLY B 1 106 ? 3.215 -40.031 -5.836 1 98.06 106 GLY B N 1
ATOM 3835 C CA . GLY B 1 106 ? 3.268 -39.219 -4.633 1 98.06 106 GLY B CA 1
ATOM 3836 C C . GLY B 1 106 ? 1.918 -39.062 -3.959 1 98.06 106 GLY B C 1
ATOM 3837 O O . GLY B 1 106 ? 1.258 -40.062 -3.645 1 98.06 106 GLY B O 1
ATOM 3838 N N . VAL B 1 107 ? 1.469 -37.875 -3.838 1 98.75 107 VAL B N 1
ATOM 3839 C CA . VAL B 1 107 ? 0.231 -37.594 -3.117 1 98.75 107 VAL B CA 1
ATOM 3840 C C . VAL B 1 107 ? -0.966 -38 -3.965 1 98.75 107 VAL B C 1
ATOM 3842 O O . VAL B 1 107 ? -2.1 -38.031 -3.48 1 98.75 107 VAL B O 1
ATOM 3845 N N . PHE B 1 108 ? -0.727 -38.375 -5.207 1 98.69 108 PHE B N 1
ATOM 3846 C CA . PHE B 1 108 ? -1.801 -38.844 -6.09 1 98.69 108 PHE B CA 1
ATOM 3847 C C . PHE B 1 108 ? -1.795 -40.344 -6.234 1 98.69 108 PHE B C 1
ATOM 3849 O O . PHE B 1 108 ? -2.486 -40.906 -7.098 1 98.69 108 PHE B O 1
ATOM 3856 N N . ALA B 1 109 ? -1.042 -41.031 -5.48 1 98 109 ALA B N 1
ATOM 3857 C CA . ALA B 1 109 ? -0.807 -42.438 -5.621 1 98 109 ALA B CA 1
ATOM 3858 C C . ALA B 1 109 ? -2.074 -43.25 -5.324 1 98 109 ALA B C 1
ATOM 3860 O O . ALA B 1 109 ? -2.273 -44.344 -5.867 1 98 109 ALA B O 1
ATOM 3861 N N . GLU B 1 110 ? -2.906 -42.75 -4.434 1 97.88 110 GLU B N 1
ATOM 3862 C CA . GLU B 1 110 ? -4.102 -43.469 -4.012 1 97.88 110 GLU B CA 1
ATOM 3863 C C . GLU B 1 110 ? -5.367 -42.844 -4.566 1 97.88 110 GLU B C 1
ATOM 3865 O O . GLU B 1 110 ? -5.891 -41.875 -3.975 1 97.88 110 GLU B O 1
ATOM 3870 N N . PRO B 1 111 ? -5.918 -43.469 -5.641 1 98 111 PRO B N 1
ATOM 3871 C CA . PRO B 1 111 ? -7.172 -42.906 -6.16 1 98 111 PRO B CA 1
ATOM 3872 C C . PRO B 1 111 ? -8.258 -42.812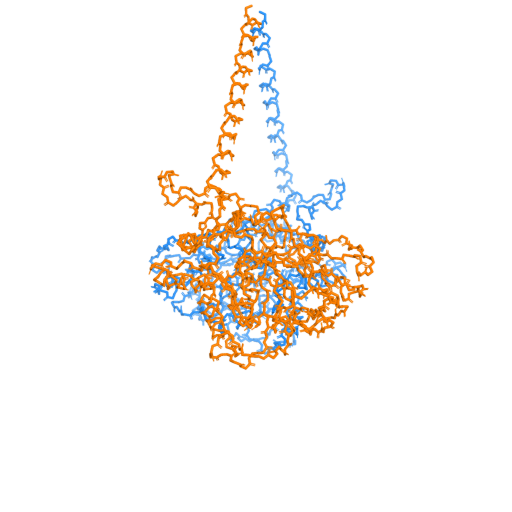 -5.09 1 98 111 PRO B C 1
ATOM 3874 O O . PRO B 1 111 ? -8.398 -43.719 -4.258 1 98 111 PRO B O 1
ATOM 3877 N N . GLY B 1 112 ? -8.945 -41.656 -5.059 1 97.81 112 GLY B N 1
ATOM 3878 C CA . GLY B 1 112 ? -10.047 -41.469 -4.125 1 97.81 112 GLY B CA 1
ATOM 3879 C C . GLY B 1 112 ? -9.617 -40.844 -2.812 1 97.81 112 GLY B C 1
ATOM 3880 O O . GLY B 1 112 ? -10.461 -40.375 -2.041 1 97.81 112 GLY B O 1
ATOM 3881 N N . LYS B 1 113 ? -8.359 -40.812 -2.602 1 98.44 113 LYS B N 1
ATOM 3882 C CA . LYS B 1 113 ? -7.852 -40.188 -1.381 1 98.44 113 LYS B CA 1
ATOM 3883 C C . LYS B 1 113 ? -8.211 -38.688 -1.325 1 98.44 113 LYS B C 1
ATOM 3885 O O . LYS B 1 113 ? -8.125 -38 -2.334 1 98.44 113 LYS B O 1
ATOM 3890 N N . THR B 1 114 ? -8.656 -38.25 -0.105 1 98.75 114 THR B N 1
ATOM 3891 C CA . THR B 1 114 ? -8.922 -36.844 0.098 1 98.75 114 THR B CA 1
ATOM 3892 C C . THR B 1 114 ? -7.914 -36.219 1.065 1 98.75 114 THR B C 1
ATOM 3894 O O . THR B 1 114 ? -7.75 -36.719 2.188 1 98.75 114 THR B O 1
ATOM 3897 N N . TRP B 1 115 ? -7.223 -35.188 0.651 1 98.88 115 TRP B N 1
ATOM 3898 C CA . TRP B 1 115 ? -6.305 -34.438 1.485 1 98.88 115 TRP B CA 1
ATOM 3899 C C . TRP B 1 115 ? -6.977 -33.188 2.023 1 98.88 115 TRP B C 1
ATOM 3901 O O . TRP B 1 115 ? -7.652 -32.469 1.278 1 98.88 115 TRP B O 1
ATOM 3911 N N . GLN B 1 116 ? -6.836 -32.938 3.326 1 98.81 116 GLN B N 1
ATOM 3912 C CA . GLN B 1 116 ? -7.098 -31.578 3.828 1 98.81 116 GLN B CA 1
ATOM 3913 C C . GLN B 1 116 ? -5.992 -30.609 3.412 1 98.81 116 GLN B C 1
ATOM 3915 O O . GLN B 1 116 ? -4.816 -30.984 3.369 1 98.81 116 GLN B O 1
ATOM 3920 N N . ALA B 1 117 ? -6.438 -29.406 3.096 1 98.94 117 ALA B N 1
ATOM 3921 C CA . ALA B 1 117 ? -5.445 -28.484 2.557 1 98.94 117 ALA B CA 1
ATOM 3922 C C . ALA B 1 117 ? -5.711 -27.047 3.033 1 98.94 117 ALA B C 1
ATOM 3924 O O . ALA B 1 117 ? -6.82 -26.734 3.461 1 98.94 117 ALA B O 1
ATOM 3925 N N . LEU B 1 118 ? -4.676 -26.297 3.064 1 98.88 118 LEU B N 1
ATOM 3926 C CA . LEU B 1 118 ? -4.703 -24.844 3.234 1 98.88 118 LEU B CA 1
ATOM 3927 C C . LEU B 1 118 ? -4.281 -24.141 1.949 1 98.88 118 LEU B C 1
ATOM 3929 O O . LEU B 1 118 ? -3.281 -24.516 1.33 1 98.88 118 LEU B O 1
ATOM 3933 N N . ILE B 1 119 ? -5.082 -23.156 1.518 1 98.94 119 ILE B N 1
ATOM 3934 C CA . ILE B 1 119 ? -4.777 -22.422 0.293 1 98.94 119 ILE B CA 1
ATOM 3935 C C . ILE B 1 119 ? -4.613 -20.938 0.608 1 98.94 119 ILE B C 1
ATOM 3937 O O . ILE B 1 119 ? -5.473 -20.344 1.256 1 98.94 119 ILE B O 1
ATOM 3941 N N . ARG B 1 120 ? -3.516 -20.375 0.177 1 98.88 120 ARG B N 1
ATOM 3942 C CA . ARG B 1 120 ? -3.334 -18.922 0.235 1 98.88 120 ARG B CA 1
ATOM 3943 C C . ARG B 1 120 ? -3.506 -18.297 -1.145 1 98.88 120 ARG B C 1
ATOM 3945 O O . ARG B 1 120 ? -2.873 -18.719 -2.111 1 98.88 120 ARG B O 1
ATOM 3952 N N . LEU B 1 121 ? -4.348 -17.312 -1.231 1 98.88 121 LEU B N 1
ATOM 3953 C CA . LEU B 1 121 ? -4.504 -16.484 -2.418 1 98.88 121 LEU B CA 1
ATOM 3954 C C . LEU B 1 121 ? -3.895 -15.102 -2.197 1 98.88 121 LEU B C 1
ATOM 3956 O O . LEU B 1 121 ? -4.066 -14.508 -1.131 1 98.88 121 LEU B O 1
ATOM 3960 N N . SER B 1 122 ? -3.113 -14.586 -3.227 1 98.62 122 SER B N 1
ATOM 3961 C CA . SER B 1 122 ? -2.332 -13.391 -2.934 1 98.62 122 SER B CA 1
ATOM 3962 C C . SER B 1 122 ? -2.068 -12.578 -4.195 1 98.62 122 SER B C 1
ATOM 3964 O O . SER B 1 122 ? -2.293 -13.062 -5.309 1 98.62 122 SER B O 1
ATOM 3966 N N . ASN B 1 123 ? -1.676 -11.32 -3.979 1 98.06 123 ASN B N 1
ATOM 3967 C CA . ASN B 1 123 ? -1.039 -10.523 -5.023 1 98.06 123 ASN B CA 1
ATOM 3968 C C . ASN B 1 123 ? 0.449 -10.844 -5.141 1 98.06 123 ASN B C 1
ATOM 3970 O O . ASN B 1 123 ? 1.077 -11.266 -4.168 1 98.06 123 ASN B O 1
ATOM 3974 N N . GLY B 1 124 ? 1.031 -10.555 -6.285 1 97.19 124 GLY B N 1
ATOM 3975 C CA . GLY B 1 124 ? 2.393 -10.984 -6.562 1 97.19 124 GLY B CA 1
ATOM 3976 C C . GLY B 1 124 ? 3.441 -10.008 -6.059 1 97.19 124 GLY B C 1
ATOM 3977 O O . GLY B 1 124 ? 4.57 -10.406 -5.762 1 97.19 124 GLY B O 1
ATOM 3978 N N . ASN B 1 125 ? 3.109 -8.789 -5.848 1 94.38 125 ASN B N 1
ATOM 3979 C CA . ASN B 1 125 ? 4.07 -7.73 -5.547 1 94.38 125 ASN B CA 1
ATOM 3980 C C . ASN B 1 125 ? 4.648 -7.887 -4.145 1 94.38 125 ASN B C 1
ATOM 3982 O O . ASN B 1 125 ? 4.016 -8.477 -3.268 1 94.38 125 ASN B O 1
ATOM 3986 N N . ALA B 1 126 ? 5.887 -7.328 -4.008 1 94.31 126 ALA B N 1
ATOM 3987 C CA . ALA B 1 126 ? 6.594 -7.387 -2.73 1 94.31 126 ALA B CA 1
ATOM 3988 C C . ALA B 1 126 ? 6.031 -6.363 -1.748 1 94.31 126 ALA B C 1
ATOM 3990 O O . ALA B 1 126 ? 6.348 -6.402 -0.556 1 94.31 126 ALA B O 1
ATOM 3991 N N . TYR B 1 127 ? 5.215 -5.477 -2.215 1 94.62 127 TYR B N 1
ATOM 3992 C CA . TYR B 1 127 ? 4.578 -4.469 -1.377 1 94.62 127 TYR B CA 1
ATOM 3993 C C . TYR B 1 127 ? 3.068 -4.469 -1.578 1 94.62 127 TYR B C 1
ATOM 3995 O O . TYR B 1 127 ? 2.586 -4.504 -2.713 1 94.62 127 TYR B O 1
ATOM 4003 N N . PRO B 1 128 ? 2.299 -4.402 -0.412 1 95.44 128 PRO B N 1
ATOM 4004 C CA . PRO B 1 128 ? 0.841 -4.375 -0.555 1 95.44 128 PRO B CA 1
ATOM 4005 C C . PRO B 1 128 ? 0.344 -3.123 -1.277 1 95.44 128 PRO B C 1
ATOM 4007 O O . PRO B 1 128 ? 0.765 -2.012 -0.953 1 95.44 128 PRO B O 1
ATOM 4010 N N . GLN B 1 129 ? -0.463 -3.348 -2.305 1 93.31 129 GLN B N 1
ATOM 4011 C CA . GLN B 1 129 ? -1.055 -2.27 -3.09 1 93.31 129 GLN B CA 1
ATOM 4012 C C . GLN B 1 129 ? -2.543 -2.514 -3.324 1 93.31 129 GLN B C 1
ATOM 4014 O O . GLN B 1 129 ? -3.072 -3.562 -2.949 1 93.31 129 GLN B O 1
ATOM 4019 N N . PHE B 1 130 ? -3.207 -1.467 -3.902 1 94.94 130 PHE B N 1
ATOM 4020 C CA . PHE B 1 130 ? -4.594 -1.656 -4.309 1 94.94 130 PHE B CA 1
ATOM 4021 C C . PHE B 1 130 ? -4.719 -2.832 -5.27 1 94.94 130 PHE B C 1
ATOM 4023 O O . PHE B 1 130 ? -3.896 -2.992 -6.172 1 94.94 130 PHE B O 1
ATOM 4030 N N . ASP B 1 131 ? -5.777 -3.617 -5.105 1 97.38 131 ASP B N 1
ATOM 4031 C CA . ASP B 1 131 ? -5.965 -4.824 -5.902 1 97.38 131 ASP B CA 1
ATOM 4032 C C . ASP B 1 131 ? -6.137 -4.488 -7.383 1 97.38 131 ASP B C 1
ATOM 4034 O O . ASP B 1 131 ? -5.832 -5.309 -8.25 1 97.38 131 ASP B O 1
ATOM 4038 N N . SER B 1 132 ? -6.555 -3.311 -7.648 1 96.56 132 SER B N 1
ATOM 4039 C CA . SER B 1 132 ? -6.855 -2.932 -9.023 1 96.56 132 SER B CA 1
ATOM 4040 C C . SER B 1 132 ? -5.582 -2.674 -9.82 1 96.56 132 SER B C 1
ATOM 4042 O O . SER B 1 132 ? -5.617 -2.596 -11.055 1 96.56 132 SER B O 1
ATOM 4044 N N . ILE B 1 133 ? -4.516 -2.486 -9.133 1 95.19 133 ILE B N 1
ATOM 4045 C CA . ILE B 1 133 ? -3.24 -2.277 -9.805 1 95.19 133 ILE B CA 1
ATOM 4046 C C . ILE B 1 133 ? -2.797 -3.57 -10.484 1 95.19 133 ILE B C 1
ATOM 4048 O O . ILE B 1 133 ? -2.932 -4.656 -9.914 1 95.19 133 ILE B O 1
ATOM 4052 N N . ARG B 1 134 ? -2.277 -3.41 -11.703 1 96.38 134 ARG B N 1
ATOM 4053 C CA . ARG B 1 134 ? -1.794 -4.574 -12.445 1 96.38 134 ARG B CA 1
ATOM 4054 C C . ARG B 1 134 ? -0.746 -5.336 -11.633 1 96.38 134 ARG B C 1
ATOM 4056 O O . ARG B 1 134 ? 0.156 -4.73 -11.055 1 96.38 134 ARG B O 1
ATOM 4063 N N . ASP B 1 135 ? -0.923 -6.629 -11.617 1 97.19 135 ASP B N 1
ATOM 4064 C CA . ASP B 1 135 ? -0.085 -7.477 -10.781 1 97.19 135 ASP B CA 1
ATOM 4065 C C . ASP B 1 135 ? -0.227 -8.945 -11.164 1 97.19 135 ASP B C 1
ATOM 4067 O O . ASP B 1 135 ? -1.138 -9.312 -11.906 1 97.19 135 ASP B O 1
ATOM 4071 N N . ALA B 1 136 ? 0.774 -9.727 -10.711 1 97.62 136 ALA B N 1
ATOM 4072 C CA . ALA B 1 136 ? 0.574 -11.172 -10.703 1 97.62 136 ALA B CA 1
ATOM 4073 C C . ALA B 1 136 ? -0.319 -11.602 -9.539 1 97.62 136 ALA B C 1
ATOM 4075 O O . ALA B 1 136 ? -0.432 -10.883 -8.539 1 97.62 136 ALA B O 1
ATOM 4076 N N . ARG B 1 137 ? -1.016 -12.703 -9.734 1 98.62 137 ARG B N 1
ATOM 4077 C CA . ARG B 1 137 ? -1.842 -13.281 -8.68 1 98.62 137 ARG B CA 1
ATOM 4078 C C . ARG B 1 137 ? -1.392 -14.703 -8.359 1 98.62 137 ARG B C 1
ATOM 4080 O O . ARG B 1 137 ? -1.14 -15.5 -9.258 1 98.62 137 ARG B O 1
ATOM 4087 N N . GLY B 1 138 ? -1.31 -15 -7.07 1 98.5 138 GLY B N 1
ATOM 4088 C CA . GLY B 1 138 ? -0.739 -16.281 -6.668 1 98.5 138 GLY B CA 1
ATOM 4089 C C . GLY B 1 138 ? -1.732 -17.188 -5.961 1 98.5 138 GLY B C 1
ATOM 4090 O O . GLY B 1 138 ? -2.676 -16.703 -5.328 1 98.5 138 GLY B O 1
ATOM 4091 N N . MET B 1 139 ? -1.529 -18.453 -6.078 1 98.88 139 MET B N 1
ATOM 4092 C CA . MET B 1 139 ? -2.164 -19.5 -5.285 1 98.88 139 MET B CA 1
ATOM 4093 C C . MET B 1 139 ? -1.124 -20.469 -4.734 1 98.88 139 MET B C 1
ATOM 4095 O O . MET B 1 139 ? -0.314 -21.016 -5.488 1 98.88 139 MET B O 1
ATOM 4099 N N . ALA B 1 140 ? -1.106 -20.641 -3.486 1 98.88 140 ALA B N 1
ATOM 4100 C CA . ALA B 1 140 ? -0.292 -21.656 -2.83 1 98.88 140 ALA B CA 1
ATOM 4101 C C . ALA B 1 140 ? -1.166 -22.672 -2.096 1 98.88 140 ALA B C 1
ATOM 4103 O O . ALA B 1 140 ? -2.053 -22.297 -1.327 1 98.88 140 ALA B O 1
ATOM 4104 N N . ILE B 1 141 ? -0.941 -23.922 -2.344 1 98.94 141 ILE B N 1
ATOM 4105 C CA . ILE B 1 141 ? -1.694 -25 -1.717 1 98.94 141 ILE B CA 1
ATOM 4106 C C . ILE B 1 141 ? -0.77 -25.828 -0.816 1 98.94 141 ILE B C 1
ATOM 4108 O O . ILE B 1 141 ? 0.333 -26.188 -1.224 1 98.94 141 ILE B O 1
ATOM 4112 N N . LYS B 1 142 ? -1.194 -26.047 0.353 1 98.88 142 LYS B N 1
ATOM 4113 C CA . LYS B 1 142 ? -0.509 -26.922 1.3 1 98.88 142 LYS B CA 1
ATOM 4114 C C . LYS B 1 142 ? -1.377 -28.125 1.665 1 98.88 142 LYS B C 1
ATOM 4116 O O . LYS B 1 142 ? -2.396 -27.984 2.34 1 98.88 142 LYS B O 1
ATOM 4121 N N . LEU B 1 143 ? -1.042 -29.297 1.182 1 98.94 143 LEU B N 1
ATOM 4122 C CA . LEU B 1 143 ? -1.674 -30.516 1.677 1 98.94 143 LEU B CA 1
ATOM 4123 C C . LEU B 1 143 ? -1.158 -30.875 3.066 1 98.94 143 LEU B C 1
ATOM 4125 O O . LEU B 1 143 ? 0.048 -30.828 3.318 1 98.94 143 LEU B O 1
ATOM 4129 N N . LEU B 1 144 ? -2.062 -31.266 3.906 1 98.62 144 LEU B N 1
ATOM 4130 C CA . LEU B 1 144 ? -1.727 -31.5 5.305 1 98.62 144 LEU B CA 1
ATOM 4131 C C . LEU B 1 144 ? -1.604 -33 5.586 1 98.62 144 LEU B C 1
ATOM 4133 O O . LEU B 1 144 ? -2.24 -33.812 4.918 1 98.62 144 LEU B O 1
ATOM 4137 N N . ASP B 1 145 ? -0.743 -33.344 6.531 1 98.06 145 ASP B N 1
ATOM 4138 C CA . ASP B 1 145 ? -0.562 -34.688 7.07 1 98.06 145 ASP B CA 1
ATOM 4139 C C . ASP B 1 145 ? -0.196 -35.688 5.969 1 98.06 145 ASP B C 1
ATOM 4141 O O . ASP B 1 145 ? -0.794 -36.75 5.867 1 98.06 145 ASP B O 1
ATOM 4145 N N . VAL B 1 146 ? 0.661 -35.281 5.156 1 98.31 146 VAL B N 1
ATOM 4146 C CA . VAL B 1 146 ? 1.147 -36.125 4.074 1 98.31 146 VAL B CA 1
ATOM 4147 C C . VAL B 1 146 ? 2.238 -37.062 4.598 1 98.31 146 VAL B C 1
ATOM 4149 O O . VAL B 1 146 ? 3.297 -36.594 5.035 1 98.31 146 VAL B O 1
ATOM 4152 N N . PRO B 1 147 ? 2.051 -38.312 4.586 1 96.62 147 PRO B N 1
ATOM 4153 C CA . PRO B 1 147 ? 3.084 -39.219 5.055 1 96.62 147 PRO B CA 1
ATOM 4154 C C . PRO B 1 147 ? 4.27 -39.312 4.094 1 96.62 147 PRO B C 1
ATOM 4156 O O . PRO B 1 147 ? 4.125 -39.062 2.898 1 96.62 147 PRO B O 1
ATOM 4159 N N . GLY B 1 148 ? 5.426 -39.75 4.688 1 94.88 148 GLY B N 1
ATOM 4160 C CA . GLY B 1 148 ? 6.621 -39.938 3.883 1 94.88 148 GLY B CA 1
ATOM 4161 C C . GLY B 1 148 ? 7.77 -39.031 4.281 1 94.88 148 GLY B C 1
ATOM 4162 O O . GLY B 1 148 ? 7.574 -38.062 5.031 1 94.88 148 GLY B O 1
ATOM 4163 N N . ARG B 1 149 ? 8.938 -39.312 3.684 1 95.25 149 ARG B N 1
ATOM 4164 C CA . ARG B 1 149 ? 10.133 -38.531 3.941 1 95.25 149 ARG B CA 1
ATOM 4165 C C . ARG B 1 149 ? 10.07 -37.188 3.188 1 95.25 149 ARG B C 1
ATOM 4167 O O . ARG B 1 149 ? 9.773 -37.156 1.99 1 95.25 149 ARG B O 1
ATOM 4174 N N . GLN B 1 150 ? 10.336 -36.188 3.877 1 96.69 150 GLN B N 1
ATOM 4175 C CA . GLN B 1 150 ? 10.312 -34.844 3.287 1 96.69 150 GLN B CA 1
ATOM 4176 C C . GLN B 1 150 ? 11.633 -34.531 2.59 1 96.69 150 GLN B C 1
ATOM 4178 O O . GLN B 1 150 ? 12.68 -35.094 2.943 1 96.69 150 GLN B O 1
ATOM 4183 N N . LEU B 1 151 ? 11.562 -33.656 1.672 1 97.5 151 LEU B N 1
ATOM 4184 C CA . LEU B 1 151 ? 12.695 -33.312 0.819 1 97.5 151 LEU B CA 1
ATOM 4185 C C . LEU B 1 151 ? 13.812 -32.656 1.632 1 97.5 151 LEU B C 1
ATOM 4187 O O . LEU B 1 151 ? 14.992 -32.969 1.412 1 97.5 151 LEU B O 1
ATOM 4191 N N . LEU B 1 152 ? 13.422 -31.781 2.49 1 94.62 152 LEU B N 1
ATOM 4192 C CA . LEU B 1 152 ? 14.422 -31.062 3.271 1 94.62 152 LEU B CA 1
ATOM 4193 C C . LEU B 1 152 ? 14.781 -31.828 4.539 1 94.62 152 LEU B C 1
ATOM 4195 O O . LEU B 1 152 ? 13.93 -32.031 5.41 1 94.62 152 LEU B O 1
ATOM 4199 N N . ALA B 1 153 ? 15.969 -32.156 4.719 1 90.5 153 ALA B N 1
ATOM 4200 C CA . ALA B 1 153 ? 16.453 -33.031 5.789 1 90.5 153 ALA B CA 1
ATOM 4201 C C . ALA B 1 153 ? 16.203 -32.406 7.16 1 90.5 153 ALA B C 1
ATOM 4203 O O . ALA B 1 153 ? 15.891 -33.125 8.125 1 90.5 153 ALA B O 1
ATOM 4204 N N . GLY B 1 154 ? 16.359 -31.156 7.332 1 89.38 154 GLY B N 1
ATOM 4205 C CA . GLY B 1 154 ? 16.188 -30.484 8.609 1 89.38 154 GLY B CA 1
ATOM 4206 C C . GLY B 1 154 ? 14.727 -30.219 8.953 1 89.38 154 GLY B C 1
ATOM 4207 O O . GLY B 1 154 ? 14.422 -29.656 10.008 1 89.38 154 GLY B O 1
ATOM 4208 N N . GLN B 1 155 ? 13.812 -30.766 8.023 1 92.31 155 GLN B N 1
ATOM 4209 C CA . GLN B 1 155 ? 12.398 -30.453 8.219 1 92.31 155 GLN B CA 1
ATOM 4210 C C . GLN B 1 155 ? 11.531 -31.703 8.016 1 92.31 155 GLN B C 1
ATOM 4212 O O . GLN B 1 155 ? 10.516 -31.656 7.32 1 92.31 155 GLN B O 1
ATOM 4217 N N . GLN B 1 156 ? 11.906 -32.75 8.586 1 91.06 156 GLN B N 1
ATOM 4218 C CA . GLN B 1 156 ? 11.234 -34.031 8.375 1 91.06 156 GLN B CA 1
ATOM 4219 C C . GLN B 1 156 ? 9.891 -34.062 9.086 1 91.06 156 GLN B C 1
ATOM 4221 O O . GLN B 1 156 ? 9.031 -34.906 8.766 1 91.06 156 GLN B O 1
ATOM 4226 N N . GLY B 1 157 ? 9.641 -33.188 10.055 1 91.81 157 GLY B N 1
ATOM 4227 C CA . GLY B 1 157 ? 8.406 -33.156 10.812 1 91.81 157 GLY B CA 1
ATOM 4228 C C . GLY B 1 157 ? 7.289 -32.406 10.109 1 91.81 157 GLY B C 1
ATOM 4229 O O . GLY B 1 157 ? 6.148 -32.406 10.578 1 91.81 157 GLY B O 1
ATOM 4230 N N . ARG B 1 158 ? 7.414 -31.812 8.961 1 91.94 158 ARG B N 1
ATOM 4231 C CA . ARG B 1 158 ? 6.438 -30.984 8.273 1 91.94 158 ARG B CA 1
ATOM 4232 C C . ARG B 1 158 ? 5.266 -31.812 7.766 1 91.94 158 ARG B C 1
ATOM 4234 O O . ARG B 1 158 ? 4.113 -31.375 7.832 1 91.94 158 ARG B O 1
ATOM 4241 N N . HIS B 1 159 ? 5.449 -33 7.133 1 96.81 159 HIS B N 1
ATOM 4242 C CA . HIS B 1 159 ? 4.426 -33.875 6.57 1 96.81 159 HIS B CA 1
ATOM 4243 C C . HIS B 1 159 ? 3.471 -33.094 5.672 1 96.81 159 HIS B C 1
ATOM 4245 O O . HIS B 1 159 ? 2.254 -33.156 5.855 1 96.81 159 HIS B O 1
ATOM 4251 N N . GLU B 1 160 ? 3.98 -32.375 4.73 1 98.25 160 GLU B N 1
ATOM 4252 C CA . GLU B 1 160 ? 3.189 -31.547 3.838 1 98.25 160 GLU B CA 1
ATOM 4253 C C . GLU B 1 160 ? 3.623 -31.719 2.385 1 98.25 160 GLU B C 1
ATOM 4255 O O . GLU B 1 160 ? 4.672 -32.312 2.111 1 98.25 160 GLU B O 1
ATOM 4260 N N . GLN B 1 161 ? 2.809 -31.312 1.49 1 98.75 161 GLN B N 1
ATOM 4261 C CA . GLN B 1 161 ? 3.111 -31.094 0.079 1 98.75 161 GLN B CA 1
ATOM 4262 C C . GLN B 1 161 ? 2.582 -29.75 -0.396 1 98.75 161 GLN B C 1
ATOM 4264 O O . GLN B 1 161 ? 1.374 -29.516 -0.381 1 98.75 161 GLN B O 1
ATOM 4269 N N . ASP B 1 162 ? 3.486 -28.938 -0.825 1 98.81 162 ASP B N 1
ATOM 4270 C CA . ASP B 1 162 ? 3.092 -27.609 -1.278 1 98.81 162 ASP B CA 1
ATOM 4271 C C . ASP B 1 162 ? 3.07 -27.531 -2.803 1 98.81 162 ASP B C 1
ATOM 4273 O O . ASP B 1 162 ? 3.898 -28.156 -3.473 1 98.81 162 ASP B O 1
ATOM 4277 N N . PHE B 1 163 ? 2.146 -26.828 -3.318 1 98.81 163 PHE B N 1
ATOM 4278 C CA . PHE B 1 163 ? 2.086 -26.359 -4.699 1 98.81 163 PHE B CA 1
ATOM 4279 C C . PHE B 1 163 ? 2.027 -24.844 -4.758 1 98.81 163 PHE B C 1
ATOM 4281 O O . PHE B 1 163 ? 1.066 -24.234 -4.281 1 98.81 163 PHE B O 1
ATOM 4288 N N . VAL B 1 164 ? 3.01 -24.234 -5.297 1 98.56 164 VAL B N 1
ATOM 4289 C CA . VAL B 1 164 ? 3.104 -22.781 -5.371 1 98.56 164 VAL B CA 1
ATOM 4290 C C . VAL B 1 164 ? 2.986 -22.328 -6.824 1 98.56 164 VAL B C 1
ATOM 4292 O O . VAL B 1 164 ? 3.76 -22.766 -7.68 1 98.56 164 VAL B O 1
ATOM 4295 N N . MET B 1 165 ? 2.033 -21.406 -7.078 1 98.69 165 MET B N 1
ATOM 4296 C CA . MET B 1 165 ? 1.688 -21.094 -8.461 1 98.69 165 MET B CA 1
ATOM 4297 C C . MET B 1 165 ? 1.312 -19.625 -8.609 1 98.69 165 MET B C 1
ATOM 4299 O O . MET B 1 165 ? 1.121 -18.922 -7.609 1 98.69 165 MET B O 1
ATOM 4303 N N . PHE B 1 166 ? 1.28 -19.141 -9.844 1 97.81 166 PHE B N 1
ATOM 4304 C CA . PHE B 1 166 ? 0.704 -17.828 -10.125 1 97.81 166 PHE B CA 1
ATOM 4305 C C . PHE B 1 166 ? -0.003 -17.828 -11.477 1 97.81 166 PHE B C 1
ATOM 4307 O O . PHE B 1 166 ? -0.033 -18.844 -12.164 1 97.81 166 PHE B O 1
ATOM 4314 N N . ASN B 1 167 ? -0.562 -16.719 -11.844 1 98.06 167 ASN B N 1
ATOM 4315 C CA . ASN B 1 167 ? -1.614 -16.734 -12.859 1 98.06 167 ASN B CA 1
ATOM 4316 C C . ASN B 1 167 ? -1.055 -16.453 -14.25 1 98.06 167 ASN B C 1
ATOM 4318 O O . ASN B 1 167 ? -1.664 -15.711 -15.031 1 98.06 167 ASN B O 1
ATOM 4322 N N . HIS B 1 168 ? 0.087 -16.984 -14.547 1 97.25 168 HIS B N 1
ATOM 4323 C CA . HIS B 1 168 ? 0.676 -16.938 -15.875 1 97.25 168 HIS B CA 1
ATOM 4324 C C . HIS B 1 168 ? 1.469 -18.203 -16.172 1 97.25 168 HIS B C 1
ATOM 4326 O O . HIS B 1 168 ? 2.15 -18.734 -15.289 1 97.25 168 HIS B O 1
ATOM 4332 N N . PRO B 1 169 ? 1.52 -18.625 -17.422 1 97 169 PRO B N 1
ATOM 4333 C CA . PRO B 1 169 ? 2.047 -19.969 -17.719 1 97 169 PRO B CA 1
ATOM 4334 C C . PRO B 1 169 ? 3.57 -19.984 -17.812 1 97 169 PRO B C 1
ATOM 4336 O O . PRO B 1 169 ? 4.176 -21.062 -17.812 1 97 169 PRO B O 1
ATOM 4339 N N . ASN B 1 170 ? 4.152 -18.891 -17.984 1 96.31 170 ASN B N 1
ATOM 4340 C CA . ASN B 1 170 ? 5.609 -18.828 -18.031 1 96.31 170 ASN B CA 1
ATOM 4341 C C . ASN B 1 170 ? 6.148 -17.656 -17.219 1 96.31 170 ASN B C 1
ATOM 4343 O O . ASN B 1 170 ? 5.391 -16.781 -16.797 1 96.31 170 ASN B O 1
ATOM 4347 N N . PHE B 1 171 ? 7.41 -17.75 -16.969 1 96.44 171 PHE B N 1
ATOM 4348 C CA . PHE B 1 171 ? 8.094 -16.766 -16.141 1 96.44 171 PHE B CA 1
ATOM 4349 C C . PHE B 1 171 ? 8.891 -15.789 -16.984 1 96.44 171 PHE B C 1
ATOM 4351 O O . PHE B 1 171 ? 9.227 -16.094 -18.141 1 96.44 171 PHE B O 1
ATOM 4358 N N . PHE B 1 172 ? 9.211 -14.719 -16.5 1 95.12 172 PHE B N 1
ATOM 4359 C CA . PHE B 1 172 ? 9.844 -13.664 -17.281 1 95.12 172 PHE B CA 1
ATOM 4360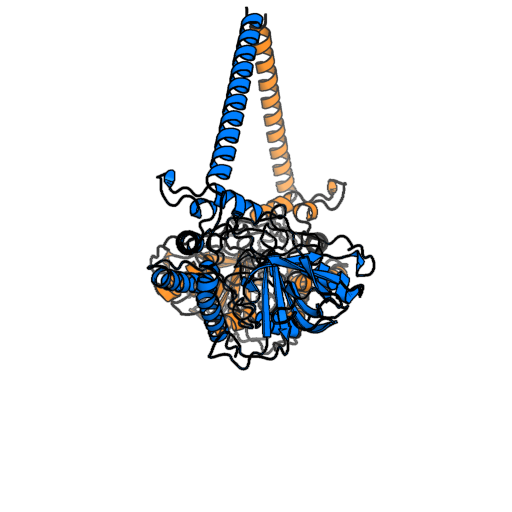 C C . PHE B 1 172 ? 11.359 -13.812 -17.266 1 95.12 172 PHE B C 1
ATOM 4362 O O . PHE B 1 172 ? 12.078 -13.008 -17.859 1 95.12 172 PHE B O 1
ATOM 4369 N N . VAL B 1 173 ? 11.859 -14.773 -16.578 1 95.44 173 VAL B N 1
ATOM 4370 C CA . VAL B 1 173 ? 13.273 -15.117 -16.625 1 95.44 173 VAL B CA 1
ATOM 4371 C C . VAL B 1 173 ? 13.438 -16.594 -16.969 1 95.44 173 VAL B C 1
ATOM 4373 O O . VAL B 1 173 ? 12.609 -17.422 -16.578 1 95.44 173 VAL B O 1
ATOM 4376 N N . SER B 1 174 ? 14.578 -16.891 -17.578 1 95.19 174 SER B N 1
ATOM 4377 C CA . SER B 1 174 ? 14.805 -18.25 -18.031 1 95.19 174 SER B CA 1
ATOM 4378 C C . SER B 1 174 ? 15.484 -19.078 -16.953 1 95.19 174 SER B C 1
ATOM 4380 O O . SER B 1 174 ? 15.156 -20.25 -16.75 1 95.19 174 SER B O 1
ATOM 4382 N N . ASP B 1 175 ? 16.5 -18.422 -16.344 1 96.44 175 ASP B N 1
ATOM 4383 C CA . ASP B 1 175 ? 17.375 -19.188 -15.461 1 96.44 175 ASP B CA 1
ATOM 4384 C C . ASP B 1 175 ? 17.922 -18.297 -14.344 1 96.44 175 ASP B C 1
ATOM 4386 O O . ASP B 1 175 ? 17.484 -17.156 -14.18 1 96.44 175 ASP B O 1
ATOM 4390 N N . VAL B 1 176 ? 18.797 -18.844 -13.617 1 97.75 176 VAL B N 1
ATOM 4391 C CA . VAL B 1 176 ? 19.281 -18.188 -12.406 1 97.75 176 VAL B CA 1
ATOM 4392 C C . VAL B 1 176 ? 20.094 -16.953 -12.789 1 97.75 176 VAL B C 1
ATOM 4394 O O . VAL B 1 176 ? 20.016 -15.922 -12.117 1 97.75 176 VAL B O 1
ATOM 4397 N N . ALA B 1 177 ? 20.859 -17.062 -13.805 1 95.06 177 ALA B N 1
ATOM 4398 C CA . ALA B 1 177 ? 21.672 -15.938 -14.25 1 95.06 177 ALA B CA 1
ATOM 4399 C C . ALA B 1 177 ? 20.797 -14.734 -14.602 1 95.06 177 ALA B C 1
ATOM 4401 O O . ALA B 1 177 ? 21.078 -13.609 -14.188 1 95.06 177 ALA B O 1
ATOM 4402 N N . GLU B 1 178 ? 19.766 -15.016 -15.359 1 93.75 178 GLU B N 1
ATOM 4403 C CA . GLU B 1 178 ? 18.844 -13.945 -15.727 1 93.75 178 GLU B CA 1
ATOM 4404 C C . GLU B 1 178 ? 18.094 -13.422 -14.5 1 93.75 178 GLU B C 1
ATOM 4406 O O . GLU B 1 178 ? 17.844 -12.219 -14.391 1 93.75 178 GLU B O 1
ATOM 4411 N N . TYR B 1 179 ? 17.781 -14.297 -13.625 1 95.94 179 TYR B N 1
ATOM 4412 C CA . TYR B 1 179 ? 17.109 -13.875 -12.398 1 95.94 179 TYR B CA 1
ATOM 4413 C C . TYR B 1 179 ? 17.984 -12.93 -11.594 1 95.94 179 TYR B C 1
ATOM 4415 O O . TYR B 1 179 ? 17.5 -11.914 -11.078 1 95.94 179 TYR B O 1
ATOM 4423 N N . GLN B 1 180 ? 19.188 -13.281 -11.477 1 95.31 180 GLN B N 1
ATOM 4424 C CA . GLN B 1 180 ? 20.125 -12.445 -10.727 1 95.31 180 GLN B CA 1
ATOM 4425 C C . GLN B 1 180 ? 20.156 -11.031 -11.281 1 95.31 180 GLN B C 1
ATOM 4427 O O . GLN B 1 180 ? 20.109 -10.055 -10.523 1 95.31 180 GLN B O 1
ATOM 4432 N N . GLN B 1 181 ? 20.234 -10.992 -12.562 1 91.12 181 GLN B N 1
ATOM 4433 C CA . GLN B 1 181 ? 20.281 -9.688 -13.219 1 91.12 181 GLN B CA 1
ATOM 4434 C C . GLN B 1 181 ? 19 -8.906 -12.984 1 91.12 181 GLN B C 1
ATOM 4436 O O . GLN B 1 181 ? 19.031 -7.715 -12.664 1 91.12 181 GLN B O 1
ATOM 4441 N N . ASN B 1 182 ? 17.938 -9.531 -13.125 1 91.19 182 ASN B N 1
ATOM 4442 C CA . ASN B 1 182 ? 16.641 -8.883 -13.016 1 91.19 182 ASN B CA 1
ATOM 4443 C C . ASN B 1 182 ? 16.359 -8.43 -11.586 1 91.19 182 ASN B C 1
ATOM 4445 O O . ASN B 1 182 ? 15.938 -7.293 -11.359 1 91.19 182 ASN B O 1
ATOM 4449 N N . ILE B 1 183 ? 16.594 -9.281 -10.633 1 91.69 183 ILE B N 1
ATOM 4450 C CA . ILE B 1 183 ? 16.266 -8.992 -9.242 1 91.69 183 ILE B CA 1
ATOM 4451 C C . ILE B 1 183 ? 17.156 -7.867 -8.719 1 91.69 183 ILE B C 1
ATOM 4453 O O . ILE B 1 183 ? 16.719 -7.059 -7.891 1 91.69 183 ILE B O 1
ATOM 4457 N N . ALA B 1 184 ? 18.375 -7.82 -9.156 1 89.62 184 ALA B N 1
ATOM 4458 C CA . ALA B 1 184 ? 19.266 -6.727 -8.781 1 89.62 184 ALA B CA 1
ATOM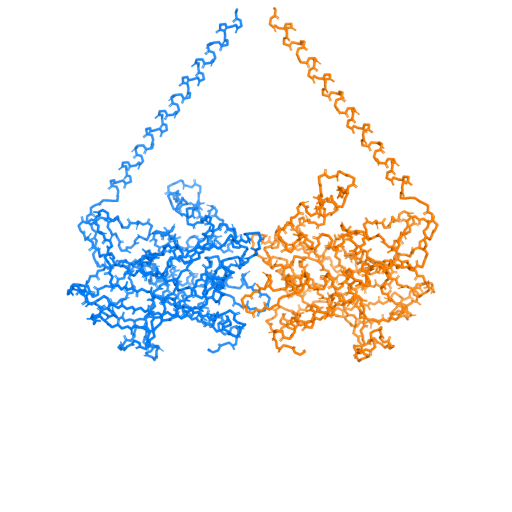 4459 C C . ALA B 1 184 ? 18.719 -5.383 -9.25 1 89.62 184 ALA B C 1
ATOM 4461 O O . ALA B 1 184 ? 18.734 -4.402 -8.508 1 89.62 184 ALA B O 1
ATOM 4462 N N . ALA B 1 185 ? 18.234 -5.418 -10.438 1 87.56 185 ALA B N 1
ATOM 4463 C CA . ALA B 1 185 ? 17.625 -4.207 -10.977 1 87.56 185 ALA B CA 1
ATOM 4464 C C . ALA B 1 185 ? 16.359 -3.832 -10.203 1 87.56 185 ALA B C 1
ATOM 4466 O O . ALA B 1 185 ? 16.141 -2.656 -9.906 1 87.56 185 ALA B O 1
ATOM 4467 N N . GLN B 1 186 ? 15.617 -4.789 -9.844 1 83.75 186 GLN B N 1
ATOM 4468 C CA . GLN B 1 186 ? 14.383 -4.551 -9.102 1 83.75 186 GLN B CA 1
ATOM 4469 C C . GLN B 1 186 ? 14.68 -4 -7.711 1 83.75 186 GLN B C 1
ATOM 4471 O O . GLN B 1 186 ? 13.938 -3.156 -7.203 1 83.75 186 GLN B O 1
ATOM 4476 N N . ALA B 1 187 ? 15.703 -4.477 -7.145 1 86.75 187 ALA B N 1
ATOM 4477 C CA . ALA B 1 187 ? 16.109 -3.994 -5.828 1 86.75 187 ALA B CA 1
ATOM 4478 C C . ALA B 1 187 ? 16.469 -2.512 -5.875 1 86.75 187 ALA B C 1
ATOM 4480 O O . ALA B 1 187 ? 16.344 -1.806 -4.871 1 86.75 187 ALA B O 1
ATOM 4481 N N . ASP B 1 188 ? 16.797 -2.096 -7.09 1 86.81 188 ASP B N 1
ATOM 4482 C CA . ASP B 1 188 ? 17.125 -0.686 -7.273 1 86.81 188 ASP B CA 1
ATOM 4483 C C . ASP B 1 188 ? 15.898 0.105 -7.742 1 86.81 188 ASP B C 1
ATOM 4485 O O . ASP B 1 188 ? 16 1.297 -8.039 1 86.81 188 ASP B O 1
ATOM 4489 N N . GLY B 1 189 ? 14.875 -0.567 -7.828 1 85.19 189 GLY B N 1
ATOM 4490 C CA . GLY B 1 189 ? 13.633 0.101 -8.188 1 85.19 189 GLY B CA 1
ATOM 4491 C C . GLY B 1 189 ? 13.414 0.187 -9.68 1 85.19 189 GLY B C 1
ATOM 4492 O O . GLY B 1 189 ? 12.469 0.833 -10.141 1 85.19 189 GLY B O 1
ATOM 4493 N N . LYS B 1 190 ? 14.297 -0.474 -10.445 1 85.62 190 LYS B N 1
ATOM 4494 C CA . LYS B 1 190 ? 14.164 -0.476 -11.898 1 85.62 190 LYS B CA 1
ATOM 4495 C C . LYS B 1 190 ? 13.117 -1.487 -12.359 1 85.62 190 LYS B C 1
ATOM 4497 O O . LYS B 1 190 ? 13.016 -2.584 -11.805 1 85.62 190 LYS B O 1
ATOM 4502 N N . LYS B 1 191 ? 12.305 -1.127 -13.383 1 86.88 191 LYS B N 1
ATOM 4503 C CA . LYS B 1 191 ? 11.289 -2.027 -13.914 1 86.88 191 LYS B CA 1
ATOM 4504 C C . LYS B 1 191 ? 11.625 -2.461 -15.344 1 86.88 191 LYS B C 1
ATOM 4506 O O . LYS B 1 191 ? 12.336 -3.449 -15.547 1 86.88 191 LYS B O 1
ATOM 4511 N N . VAL B 1 192 ? 11.328 -1.674 -16.234 1 82.56 192 VAL B N 1
ATOM 4512 C CA . VAL B 1 192 ? 11.547 -1.981 -17.656 1 82.56 192 VAL B CA 1
ATOM 4513 C C . VAL B 1 192 ? 13.047 -2.094 -17.922 1 82.56 192 VAL B C 1
ATOM 4515 O O . VAL B 1 192 ? 13.477 -2.955 -18.703 1 82.56 192 VAL B O 1
ATOM 4518 N N . LEU B 1 193 ? 13.812 -1.371 -17.234 1 84.62 193 LEU B N 1
ATOM 4519 C CA . LEU B 1 193 ? 15.242 -1.292 -17.5 1 84.62 193 LEU B CA 1
ATOM 4520 C C . LEU B 1 193 ? 15.945 -2.572 -17.047 1 84.62 193 LEU B C 1
ATOM 4522 O O . LEU B 1 193 ? 17.078 -2.832 -17.453 1 84.62 193 LEU B O 1
ATOM 4526 N N . ALA B 1 194 ? 15.25 -3.324 -16.234 1 84.56 194 ALA B N 1
ATOM 4527 C CA . ALA B 1 194 ? 15.828 -4.598 -15.805 1 84.56 194 ALA B CA 1
ATOM 4528 C C . ALA B 1 194 ? 16.031 -5.539 -17 1 84.56 194 ALA B C 1
ATOM 4530 O O . ALA B 1 194 ? 16.828 -6.469 -16.922 1 84.56 194 ALA B O 1
ATOM 4531 N N . PHE B 1 195 ? 15.391 -5.254 -18.141 1 90.06 195 PHE B N 1
ATOM 4532 C CA . PHE B 1 195 ? 15.445 -6.133 -19.297 1 90.06 195 PHE B CA 1
ATOM 4533 C C . PHE B 1 195 ? 16.406 -5.586 -20.359 1 90.06 195 PHE B C 1
ATOM 4535 O O . PHE B 1 195 ? 16.578 -6.184 -21.422 1 90.06 195 PHE B O 1
ATOM 4542 N N . PHE B 1 196 ? 16.984 -4.434 -20.016 1 89.94 196 PHE B N 1
ATOM 4543 C CA . PHE B 1 196 ? 18 -3.799 -20.859 1 89.94 196 PHE B CA 1
ATOM 4544 C C . PHE B 1 196 ? 19.281 -3.545 -20.062 1 89.94 196 PHE B C 1
ATOM 4546 O O . PHE B 1 196 ? 19.625 -2.396 -19.781 1 89.94 196 PHE B O 1
ATOM 4553 N N . PRO B 1 197 ? 20.016 -4.535 -19.797 1 81.88 197 PRO B N 1
ATOM 4554 C CA . PRO B 1 197 ? 21.125 -4.449 -18.844 1 81.88 197 PRO B CA 1
ATOM 4555 C C . PRO B 1 197 ? 22.281 -3.594 -19.359 1 81.88 197 PRO B C 1
ATOM 4557 O O . PRO B 1 197 ? 23.078 -3.084 -18.562 1 81.88 197 PRO B O 1
ATOM 4560 N N . SER B 1 198 ? 22.438 -3.551 -20.734 1 82.88 198 SER B N 1
ATOM 4561 C CA . SER B 1 198 ? 23.484 -2.721 -21.312 1 82.88 198 SER B CA 1
ATOM 4562 C C . SER B 1 198 ? 23.031 -2.082 -22.609 1 82.88 198 SER B C 1
ATOM 4564 O O . SER B 1 198 ? 21.922 -2.348 -23.094 1 82.88 198 SER B O 1
ATOM 4566 N N . TRP B 1 199 ? 23.875 -1.332 -23.125 1 88.44 199 TRP B N 1
ATOM 4567 C CA . TRP B 1 199 ? 23.578 -0.68 -24.391 1 88.44 199 TRP B CA 1
ATOM 4568 C C . TRP B 1 199 ? 23.734 -1.655 -25.562 1 88.44 199 TRP B C 1
ATOM 4570 O O . TRP B 1 199 ? 23.297 -1.369 -26.672 1 88.44 199 TRP B O 1
ATOM 4580 N N . ASN B 1 200 ? 24.25 -2.803 -25.219 1 88.75 200 ASN B N 1
ATOM 4581 C CA . ASN B 1 200 ? 24.406 -3.836 -26.234 1 88.75 200 ASN B CA 1
ATOM 4582 C C . ASN B 1 200 ? 23.109 -4.578 -26.484 1 88.75 200 ASN B C 1
ATOM 4584 O O . ASN B 1 200 ? 22.609 -5.301 -25.625 1 88.75 200 ASN B O 1
ATOM 4588 N N . PRO B 1 201 ? 22.531 -4.516 -27.609 1 86.81 201 PRO B N 1
ATOM 4589 C CA . PRO B 1 201 ? 21.219 -5.082 -27.906 1 86.81 201 PRO B CA 1
ATOM 4590 C C . PRO B 1 201 ? 21.203 -6.605 -27.859 1 86.81 201 PRO B C 1
ATOM 4592 O O . PRO B 1 201 ? 20.141 -7.211 -27.719 1 86.81 201 PRO B O 1
ATOM 4595 N N . THR B 1 202 ? 22.344 -7.184 -27.953 1 83.06 202 THR B N 1
ATOM 4596 C CA . THR B 1 202 ? 22.406 -8.641 -27.938 1 83.06 202 THR B CA 1
ATOM 4597 C C . THR B 1 202 ? 22.016 -9.18 -26.562 1 83.06 202 THR B C 1
ATOM 4599 O O . THR B 1 202 ? 21.578 -10.328 -26.438 1 83.06 202 THR B O 1
ATOM 4602 N N . GLY B 1 203 ? 22.031 -8.336 -25.625 1 83.75 203 GLY B N 1
ATOM 4603 C CA . GLY B 1 203 ? 21.688 -8.75 -24.266 1 83.75 203 GLY B CA 1
ATOM 4604 C C . GLY B 1 203 ? 20.281 -8.359 -23.859 1 83.75 203 GLY B C 1
ATOM 4605 O O . GLY B 1 203 ? 19.828 -8.672 -22.75 1 83.75 203 GLY B O 1
ATOM 4606 N N . TRP B 1 204 ? 19.672 -7.738 -24.828 1 87.56 204 TRP B N 1
ATOM 4607 C CA . TRP B 1 204 ? 18.328 -7.289 -24.516 1 87.56 204 TRP B CA 1
ATOM 4608 C C . TRP B 1 204 ? 17.359 -8.477 -24.422 1 87.56 204 TRP B C 1
ATOM 4610 O O . TRP B 1 204 ? 17.422 -9.391 -25.25 1 87.56 204 TRP B O 1
ATOM 4620 N N . GLN B 1 205 ? 16.562 -8.414 -23.375 1 89.19 205 GLN B N 1
ATOM 4621 C CA . GLN B 1 205 ? 15.609 -9.484 -23.156 1 89.19 205 GLN B CA 1
ATOM 4622 C C . GLN B 1 205 ? 14.188 -9.031 -23.469 1 89.19 205 GLN B C 1
ATOM 4624 O O . GLN B 1 205 ? 13.32 -9.031 -22.594 1 89.19 205 GLN B O 1
ATOM 4629 N N . ILE B 1 206 ? 13.969 -8.805 -24.719 1 88.12 206 ILE B N 1
ATOM 4630 C CA . ILE B 1 206 ? 12.719 -8.203 -25.172 1 88.12 206 ILE B CA 1
ATOM 4631 C C . ILE B 1 206 ? 11.562 -9.164 -24.938 1 88.12 206 ILE B C 1
ATOM 4633 O O . ILE B 1 206 ? 10.508 -8.773 -24.453 1 88.12 206 ILE B O 1
ATOM 4637 N N . ARG B 1 207 ? 11.758 -10.375 -25.297 1 89.81 207 ARG B N 1
ATOM 4638 C CA . ARG B 1 207 ? 10.719 -11.375 -25.109 1 89.81 207 ARG B CA 1
ATOM 4639 C C . ARG B 1 207 ? 10.336 -11.477 -23.625 1 89.81 207 ARG B C 1
ATOM 4641 O O . ARG B 1 207 ? 9.148 -11.555 -23.297 1 89.81 207 ARG B O 1
ATOM 4648 N N . HIS B 1 208 ? 11.289 -11.445 -22.828 1 92.81 208 HIS B N 1
ATOM 4649 C CA . HIS B 1 208 ? 11.07 -11.555 -21.391 1 92.81 208 HIS B CA 1
ATOM 4650 C C . HIS B 1 208 ? 10.32 -10.336 -20.859 1 92.81 208 HIS B C 1
ATOM 4652 O O . HIS B 1 208 ? 9.469 -10.469 -19.969 1 92.81 208 HIS B O 1
ATOM 4658 N N . LEU B 1 209 ? 10.656 -9.203 -21.422 1 92.56 209 LEU B N 1
ATOM 4659 C CA . LEU B 1 209 ? 9.922 -7.996 -21.062 1 92.56 209 LEU B CA 1
ATOM 4660 C C . LEU B 1 209 ? 8.43 -8.164 -21.359 1 92.56 209 LEU B C 1
ATOM 4662 O O . LEU B 1 209 ? 7.586 -7.805 -20.531 1 92.56 209 LEU B O 1
ATOM 4666 N N . PHE B 1 210 ? 8.133 -8.719 -22.453 1 92 210 PHE B N 1
ATOM 4667 C CA . PHE B 1 210 ? 6.738 -8.898 -22.828 1 92 210 PHE B CA 1
ATOM 4668 C C . PHE B 1 210 ? 6.055 -9.906 -21.922 1 92 210 PHE B C 1
ATOM 4670 O O . PHE B 1 210 ? 4.871 -9.758 -21.594 1 92 210 PHE B O 1
ATOM 4677 N N . ILE B 1 211 ? 6.727 -10.93 -21.5 1 93.94 211 ILE B N 1
ATOM 4678 C CA . ILE B 1 211 ? 6.172 -11.883 -20.547 1 93.94 211 ILE B CA 1
ATOM 4679 C C . ILE B 1 211 ? 5.891 -11.18 -19.219 1 93.94 211 ILE B C 1
ATOM 4681 O O . ILE B 1 211 ? 4.828 -11.375 -18.625 1 93.94 211 ILE B O 1
ATOM 4685 N N . ALA B 1 212 ? 6.836 -10.359 -18.828 1 93.62 212 ALA B N 1
ATOM 4686 C CA . ALA B 1 212 ? 6.664 -9.617 -17.594 1 93.62 212 ALA B CA 1
ATOM 4687 C C . ALA B 1 212 ? 5.434 -8.719 -17.656 1 93.62 212 ALA B C 1
ATOM 4689 O O . ALA B 1 212 ? 4.633 -8.688 -16.719 1 93.62 212 ALA B O 1
ATOM 4690 N N . LEU B 1 213 ? 5.309 -8.039 -18.75 1 93.19 213 LEU B N 1
ATOM 4691 C CA . LEU B 1 213 ? 4.168 -7.145 -18.922 1 93.19 213 LEU B CA 1
ATOM 4692 C C . LEU B 1 213 ? 2.861 -7.926 -18.938 1 93.19 213 LEU B C 1
ATOM 4694 O O . LEU B 1 213 ? 1.854 -7.473 -18.391 1 93.19 213 LEU B O 1
ATOM 4698 N N . ALA B 1 214 ? 2.912 -9.047 -19.484 1 93.5 214 ALA B N 1
ATOM 4699 C CA . ALA B 1 214 ? 1.726 -9.898 -19.531 1 93.5 214 ALA B CA 1
ATOM 4700 C C . ALA B 1 214 ? 1.395 -10.453 -18.156 1 93.5 214 ALA B C 1
ATOM 4702 O O . ALA B 1 214 ? 0.224 -10.664 -17.828 1 93.5 214 ALA B O 1
ATOM 4703 N N . THR B 1 215 ? 2.4 -10.727 -17.438 1 93.88 215 THR B N 1
ATOM 4704 C CA . THR B 1 215 ? 2.236 -11.234 -16.078 1 93.88 215 THR B CA 1
ATOM 4705 C C . THR B 1 215 ? 1.579 -10.195 -15.18 1 93.88 215 THR B C 1
ATOM 4707 O O . THR B 1 215 ? 0.749 -10.531 -14.328 1 93.88 215 THR B O 1
ATOM 4710 N N . LEU B 1 216 ? 2.012 -8.938 -15.398 1 93.88 216 LEU B N 1
ATOM 4711 C CA . LEU B 1 216 ? 1.348 -7.836 -14.711 1 93.88 216 LEU B CA 1
ATOM 4712 C C . LEU B 1 216 ? -0.016 -7.551 -15.328 1 93.88 216 LEU B C 1
ATOM 4714 O O . LEU B 1 216 ? -0.173 -6.578 -16.078 1 93.88 216 LEU B O 1
ATOM 4718 N N . ALA B 1 217 ? -0.947 -8.336 -14.961 1 93.56 217 ALA B N 1
ATOM 4719 C CA . ALA B 1 217 ? -2.264 -8.359 -15.586 1 93.56 217 ALA B CA 1
ATOM 4720 C C . ALA B 1 217 ? -3.279 -7.562 -14.781 1 93.56 217 ALA B C 1
ATOM 4722 O O . ALA B 1 217 ? -3.053 -7.273 -13.602 1 93.56 217 ALA B O 1
ATOM 4723 N N . PRO B 1 218 ? -4.383 -7.121 -15.523 1 95.94 218 PRO B N 1
ATOM 4724 C CA . PRO B 1 218 ? -5.488 -6.57 -14.734 1 95.94 218 PRO B CA 1
ATOM 4725 C C . PRO B 1 218 ? -6.016 -7.555 -13.695 1 95.94 218 PRO B C 1
ATOM 4727 O O . PRO B 1 218 ? -5.941 -8.766 -13.891 1 95.94 218 PRO B O 1
ATOM 4730 N N . ALA B 1 219 ? -6.496 -7.035 -12.664 1 97.06 219 ALA B N 1
ATOM 4731 C CA . ALA B 1 219 ? -7.02 -7.883 -11.594 1 97.06 219 ALA B CA 1
ATOM 4732 C C . ALA B 1 219 ? -8.195 -8.719 -12.086 1 97.06 219 ALA B C 1
ATOM 4734 O O . ALA B 1 219 ? -9.039 -8.234 -12.844 1 97.06 219 ALA B O 1
ATOM 4735 N N . PRO B 1 220 ? -8.25 -9.984 -11.672 1 97.19 220 PRO B N 1
ATOM 4736 C CA . PRO B 1 220 ? -9.461 -10.773 -11.922 1 97.19 220 PRO B CA 1
ATOM 4737 C C . PRO B 1 220 ? -10.656 -10.305 -11.094 1 97.19 220 PRO B C 1
ATOM 4739 O O . PRO B 1 220 ? -10.484 -9.523 -10.148 1 97.19 220 PRO B O 1
ATOM 4742 N N . LYS B 1 221 ? -11.875 -10.789 -11.492 1 96.44 221 LYS B N 1
ATOM 4743 C CA . LYS B 1 221 ? -13.055 -10.492 -10.68 1 96.44 221 LYS B CA 1
ATOM 4744 C C . LYS B 1 221 ? -12.938 -11.109 -9.289 1 96.44 221 LYS B C 1
ATOM 4746 O O . LYS B 1 221 ? -13.391 -10.523 -8.305 1 96.44 221 LYS B O 1
ATOM 4751 N N . THR B 1 222 ? -12.43 -12.234 -9.227 1 97.94 222 THR B N 1
ATOM 4752 C CA . THR B 1 222 ? -12.172 -12.984 -8 1 97.94 222 THR B CA 1
ATOM 4753 C C . THR B 1 222 ? -11 -13.945 -8.188 1 97.94 222 THR B C 1
ATOM 4755 O O . THR B 1 222 ? -10.773 -14.453 -9.289 1 97.94 222 THR B O 1
ATOM 4758 N N . PRO B 1 223 ? -10.25 -14.18 -7.062 1 98.19 223 PRO B N 1
ATOM 4759 C CA . PRO B 1 223 ? -9.188 -15.18 -7.164 1 98.19 223 PRO B CA 1
ATOM 4760 C C . PRO B 1 223 ? -9.719 -16.594 -7.43 1 98.19 223 PRO B C 1
ATOM 4762 O O . PRO B 1 223 ? -8.961 -17.484 -7.82 1 98.19 223 PRO B O 1
ATOM 4765 N N . LEU B 1 224 ? -11 -16.781 -7.301 1 98.44 224 LEU B N 1
ATOM 4766 C CA . LEU B 1 224 ? -11.586 -18.125 -7.387 1 98.44 224 LEU B CA 1
ATOM 4767 C C . LEU B 1 224 ? -11.984 -18.453 -8.82 1 98.44 224 LEU B C 1
ATOM 4769 O O . LEU B 1 224 ? -12.492 -19.531 -9.094 1 98.44 224 LEU B O 1
ATOM 4773 N N . GLN B 1 225 ? -11.688 -17.562 -9.727 1 96.31 225 GLN B N 1
ATOM 4774 C CA . GLN B 1 225 ? -11.992 -17.781 -11.141 1 96.31 225 GLN B CA 1
ATOM 4775 C C . GLN B 1 225 ? -10.75 -17.594 -12.008 1 96.31 225 GLN B C 1
ATOM 4777 O O . GLN B 1 225 ? -10.859 -17.219 -13.18 1 96.31 225 GLN B O 1
ATOM 4782 N N . THR B 1 226 ? -9.672 -17.812 -11.43 1 97.12 226 THR B N 1
ATOM 4783 C CA . THR B 1 226 ? -8.383 -17.609 -12.094 1 97.12 226 THR B CA 1
ATOM 4784 C C . THR B 1 226 ? -7.637 -18.938 -12.219 1 97.12 226 THR B C 1
ATOM 4786 O O . THR B 1 226 ? -7.781 -19.828 -11.375 1 97.12 226 THR B O 1
ATOM 4789 N N . THR B 1 227 ? -6.871 -19.062 -13.305 1 98.44 227 THR B N 1
ATOM 4790 C CA . THR B 1 227 ? -6.008 -20.219 -13.477 1 98.44 227 THR B CA 1
ATOM 4791 C C . THR B 1 227 ? -4.602 -19.938 -12.969 1 98.44 227 THR B C 1
ATOM 4793 O O . THR B 1 227 ? -4.07 -18.844 -13.172 1 98.44 227 THR B O 1
ATOM 4796 N N . TYR B 1 228 ? -4.02 -20.906 -12.359 1 98.81 228 TYR B N 1
ATOM 4797 C CA . TYR B 1 228 ? -2.697 -20.766 -11.766 1 98.81 228 TYR B CA 1
ATOM 4798 C C . TYR B 1 228 ? -1.752 -21.844 -12.281 1 98.81 228 TYR B C 1
ATOM 4800 O O . TYR B 1 228 ? -2.154 -23 -12.469 1 98.81 228 TYR B O 1
ATOM 4808 N N . PHE B 1 229 ? -0.482 -21.5 -12.43 1 98.81 229 PHE B N 1
ATOM 4809 C CA . PHE B 1 229 ? 0.504 -22.391 -13.039 1 98.81 229 PHE B CA 1
ATOM 4810 C C . PHE B 1 229 ? 1.752 -22.484 -12.172 1 98.81 229 PHE B C 1
ATOM 4812 O O . PHE B 1 229 ? 2.189 -21.5 -11.586 1 98.81 229 PHE B O 1
ATOM 4819 N N . SER B 1 230 ? 2.352 -23.641 -12.18 1 98.56 230 SER B N 1
ATOM 4820 C CA . SER B 1 230 ? 3.621 -23.812 -11.477 1 98.56 230 SER B CA 1
ATOM 4821 C C . SER B 1 230 ? 4.758 -23.125 -12.234 1 98.56 230 SER B C 1
ATOM 4823 O O . SER B 1 230 ? 5.766 -22.75 -11.633 1 98.56 230 SER B O 1
ATOM 4825 N N . VAL B 1 231 ? 4.578 -23.047 -13.523 1 97.5 231 VAL B N 1
ATOM 4826 C CA . VAL B 1 231 ? 5.555 -22.438 -14.422 1 97.5 231 VAL B CA 1
ATOM 4827 C C . VAL B 1 231 ? 6.828 -23.266 -14.445 1 97.5 231 VAL B C 1
ATOM 4829 O O . VAL B 1 231 ? 7.281 -23.703 -15.508 1 97.5 231 VAL B O 1
ATOM 4832 N N . SER B 1 232 ? 7.457 -23.547 -13.305 1 98.19 232 SER B N 1
ATOM 4833 C CA . SER B 1 232 ? 8.625 -24.406 -13.195 1 98.19 232 SER B CA 1
ATOM 4834 C C . SER B 1 232 ? 8.227 -25.875 -13.148 1 98.19 232 SER B C 1
ATOM 4836 O O . SER B 1 232 ? 7.105 -26.203 -12.75 1 98.19 232 SER B O 1
ATOM 4838 N N . PRO B 1 233 ? 9.148 -26.703 -13.539 1 98.62 233 PRO B N 1
ATOM 4839 C CA . PRO B 1 233 ? 8.828 -28.141 -13.586 1 98.62 233 PRO B CA 1
ATOM 4840 C C . PRO B 1 233 ? 9.172 -28.859 -12.281 1 98.62 233 PRO B C 1
ATOM 4842 O O . PRO B 1 233 ? 9.977 -28.359 -11.492 1 98.62 233 PRO B O 1
ATOM 4845 N N . TYR B 1 234 ? 8.648 -30.047 -12.156 1 98.81 234 TYR B N 1
ATOM 4846 C CA . TYR B 1 234 ? 8.797 -30.922 -11.008 1 98.81 234 TYR B CA 1
ATOM 4847 C C . TYR B 1 234 ? 8.93 -32.375 -11.445 1 98.81 234 TYR B C 1
ATOM 4849 O O . TYR B 1 234 ? 8.57 -32.719 -12.578 1 98.81 234 TYR B O 1
ATOM 4857 N N . LYS B 1 235 ? 9.461 -33.094 -10.5 1 98.62 235 LYS B N 1
ATOM 4858 C CA . LYS B 1 235 ? 9.352 -34.531 -10.688 1 98.62 235 LYS B CA 1
ATOM 4859 C C . LYS B 1 235 ? 7.91 -35 -10.531 1 98.62 235 LYS B C 1
ATOM 4861 O O . LYS B 1 235 ? 7.156 -34.469 -9.727 1 98.62 235 LYS B O 1
ATOM 4866 N N . PHE B 1 236 ? 7.594 -36 -11.266 1 98.44 236 PHE B N 1
ATOM 4867 C CA . PHE B 1 236 ? 6.348 -36.75 -11.172 1 98.44 236 PHE B CA 1
ATOM 4868 C C . PHE B 1 236 ? 6.613 -38.25 -11.273 1 98.44 236 PHE B C 1
ATOM 4870 O O . PHE B 1 236 ? 6.375 -38.875 -12.32 1 98.44 236 PHE B O 1
ATOM 4877 N N . GLY B 1 237 ? 7.023 -38.781 -10.125 1 96.31 237 GLY B N 1
ATOM 4878 C CA . GLY B 1 237 ? 7.648 -40.094 -10.195 1 96.31 237 GLY B CA 1
ATOM 4879 C C . GLY B 1 237 ? 8.938 -40.094 -10.992 1 96.31 237 GLY B C 1
ATOM 4880 O O . GLY B 1 237 ? 9.875 -39.344 -10.672 1 96.31 237 GLY B O 1
ATOM 4881 N N . SER B 1 238 ? 9 -40.844 -12.008 1 95.62 238 SER B N 1
ATOM 4882 C CA . SER B 1 238 ? 10.18 -40.906 -12.859 1 95.62 238 SER B CA 1
ATOM 4883 C C . SER B 1 238 ? 10.109 -39.844 -13.969 1 95.62 238 SER B C 1
ATOM 4885 O O . SER B 1 238 ? 11.117 -39.531 -14.602 1 95.62 238 SER B O 1
ATOM 4887 N N . ALA B 1 239 ? 8.938 -39.312 -14.141 1 97.25 239 ALA B N 1
ATOM 4888 C CA . ALA B 1 239 ? 8.734 -38.312 -15.18 1 97.25 239 ALA B CA 1
ATOM 4889 C C . ALA B 1 239 ? 8.906 -36.906 -14.609 1 97.25 239 ALA B C 1
ATOM 4891 O O . ALA B 1 239 ? 9.125 -36.75 -13.414 1 97.25 239 ALA B O 1
ATOM 4892 N N . ASN B 1 240 ? 8.969 -36 -15.516 1 98.62 240 ASN B N 1
ATOM 4893 C CA . ASN B 1 240 ? 8.891 -34.594 -15.172 1 98.62 240 ASN B CA 1
ATOM 4894 C C . ASN B 1 240 ? 7.543 -34 -15.555 1 98.62 240 ASN B C 1
ATOM 4896 O O . ASN B 1 240 ? 6.906 -34.438 -16.5 1 98.62 240 ASN B O 1
ATOM 4900 N N . ALA B 1 241 ? 7.113 -32.969 -14.805 1 98.69 241 ALA B N 1
ATOM 4901 C CA . ALA B 1 241 ? 5.805 -32.375 -15.109 1 98.69 241 ALA B CA 1
ATOM 4902 C C . ALA B 1 241 ? 5.707 -30.953 -14.602 1 98.69 241 ALA B C 1
ATOM 4904 O O . ALA B 1 241 ? 6.516 -30.516 -13.781 1 98.69 241 ALA B O 1
ATOM 4905 N N . LYS B 1 242 ? 4.785 -30.219 -15.148 1 98.69 242 LYS B N 1
ATOM 4906 C CA . LYS B 1 242 ? 4.289 -28.969 -14.609 1 98.69 242 LYS B CA 1
ATOM 4907 C C . LYS B 1 242 ? 2.854 -29.109 -14.109 1 98.69 242 LYS B C 1
ATOM 4909 O O . LYS B 1 242 ? 2.135 -30.016 -14.523 1 98.69 242 LYS B O 1
ATOM 4914 N N . PHE B 1 243 ? 2.465 -28.219 -13.172 1 98.31 243 PHE B N 1
ATOM 4915 C CA . PHE B 1 243 ? 1.131 -28.266 -12.586 1 98.31 243 PHE B CA 1
ATOM 4916 C C . PHE B 1 243 ? 0.314 -27.047 -13.016 1 98.31 243 PHE B C 1
ATOM 4918 O O . PHE B 1 243 ? 0.875 -26 -13.336 1 98.31 243 PHE B O 1
ATOM 4925 N N . ARG B 1 244 ? -1.001 -27.234 -13 1 98.81 244 ARG B N 1
ATOM 4926 C CA . ARG B 1 244 ? -1.971 -26.172 -13.211 1 98.81 244 ARG B CA 1
ATOM 4927 C C . ARG B 1 244 ? -3.215 -26.391 -12.352 1 98.81 244 ARG B C 1
ATOM 4929 O O . ARG B 1 244 ? -3.645 -27.516 -12.148 1 98.81 244 ARG B O 1
ATOM 4936 N N . VAL B 1 245 ? -3.674 -25.328 -11.805 1 98.94 245 VAL B N 1
ATOM 4937 C CA . VAL B 1 245 ? -4.984 -25.328 -11.156 1 98.94 245 VAL B CA 1
ATOM 4938 C C . VAL B 1 245 ? -5.941 -24.438 -11.945 1 98.94 245 VAL B C 1
ATOM 4940 O O . VAL B 1 245 ? -5.641 -23.266 -12.203 1 98.94 245 VAL B O 1
ATOM 4943 N N . ALA B 1 246 ? -7.055 -25.016 -12.297 1 98.81 246 ALA B N 1
ATOM 4944 C CA . ALA B 1 246 ? -8.031 -24.297 -13.094 1 98.81 246 ALA B CA 1
ATOM 4945 C C . ALA B 1 246 ? -9.422 -24.359 -12.461 1 98.81 246 ALA B C 1
ATOM 4947 O O . ALA B 1 246 ? -9.797 -25.375 -11.875 1 98.81 246 ALA B O 1
ATOM 4948 N N . PRO B 1 247 ? -10.164 -23.234 -12.617 1 98.38 247 PRO B N 1
ATOM 4949 C CA . PRO B 1 247 ? -11.539 -23.281 -12.109 1 98.38 247 PRO B CA 1
ATOM 4950 C C . PRO B 1 247 ? -12.367 -24.391 -12.742 1 98.38 247 PRO B C 1
ATOM 4952 O O . PRO B 1 247 ? -12.211 -24.672 -13.938 1 98.38 247 PRO B O 1
ATOM 4955 N N . ASP B 1 248 ? -13.203 -24.953 -11.953 1 97.81 248 ASP B N 1
ATOM 4956 C CA . ASP B 1 248 ? -14.133 -25.969 -12.398 1 97.81 248 ASP B CA 1
ATOM 4957 C C . ASP B 1 248 ? -15.555 -25.672 -11.93 1 97.81 248 ASP B C 1
ATOM 4959 O O . ASP B 1 248 ? -16.125 -26.422 -11.133 1 97.81 248 ASP B O 1
ATOM 4963 N N . PRO B 1 249 ? -16.156 -24.703 -12.5 1 92.38 249 PRO B N 1
ATOM 4964 C CA . PRO B 1 249 ? -17.453 -24.25 -11.992 1 92.38 249 PRO B CA 1
ATOM 4965 C C . PRO B 1 249 ? -18.547 -25.312 -12.133 1 92.38 249 PRO B C 1
ATOM 4967 O O . PRO B 1 249 ? -19.531 -25.281 -11.406 1 92.38 249 PRO B O 1
ATOM 4970 N N . GLN B 1 250 ? -18.391 -26.281 -12.961 1 94.56 250 GLN B N 1
ATOM 4971 C CA . GLN B 1 250 ? -19.406 -27.297 -13.164 1 94.56 250 GLN B CA 1
ATOM 4972 C C . GLN B 1 250 ? -19.469 -28.266 -11.984 1 94.56 250 GLN B C 1
ATOM 4974 O O . GLN B 1 250 ? -20.469 -28.953 -11.789 1 94.56 250 GLN B O 1
ATOM 4979 N N . SER B 1 251 ? -18.406 -28.281 -11.203 1 96.06 251 SER B N 1
ATOM 4980 C CA . SER B 1 251 ? -18.344 -29.203 -10.078 1 96.06 251 SER B CA 1
ATOM 4981 C C . SER B 1 251 ? -18.891 -28.562 -8.805 1 96.06 251 SER B C 1
ATOM 4983 O O . SER B 1 251 ? -18.891 -29.188 -7.738 1 96.06 251 SER B O 1
ATOM 4985 N N . CYS B 1 252 ? -19.297 -27.281 -8.867 1 95.69 252 CYS B N 1
ATOM 4986 C CA . CYS B 1 252 ? -19.891 -26.547 -7.766 1 95.69 252 CYS B CA 1
ATOM 4987 C C . CYS B 1 252 ? -21.188 -25.875 -8.195 1 95.69 252 CYS B C 1
ATOM 4989 O O . CYS B 1 252 ? -21.484 -25.781 -9.391 1 95.69 252 CYS B O 1
ATOM 4991 N N . PRO B 1 253 ? -21.969 -25.484 -7.199 1 96.12 253 PRO B N 1
ATOM 4992 C CA . PRO B 1 253 ? -23.172 -24.734 -7.551 1 96.12 253 PRO B CA 1
ATOM 4993 C C . PRO B 1 253 ? -22.875 -23.469 -8.344 1 96.12 253 PRO B C 1
ATOM 4995 O O . PRO B 1 253 ? -21.844 -22.812 -8.109 1 96.12 253 PRO B O 1
ATOM 4998 N N . GLU B 1 254 ? -23.812 -23.234 -9.203 1 95.94 254 GLU B N 1
ATOM 4999 C CA . GLU B 1 254 ? -23.672 -22 -9.977 1 95.94 254 GLU B CA 1
ATOM 5000 C C . GLU B 1 254 ? -23.656 -20.781 -9.062 1 95.94 254 GLU B C 1
ATOM 5002 O O . GLU B 1 254 ? -24.438 -20.688 -8.109 1 95.94 254 GLU B O 1
ATOM 5007 N N . TYR B 1 255 ? -22.75 -19.938 -9.336 1 96.81 255 TYR B N 1
ATOM 5008 C CA . TYR B 1 255 ? -22.609 -18.719 -8.523 1 96.81 255 TYR B CA 1
ATOM 5009 C C . TYR B 1 255 ? -22.156 -17.547 -9.367 1 96.81 255 TYR B C 1
ATOM 5011 O O . TYR B 1 255 ? -21.203 -17.656 -10.133 1 96.81 255 TYR B O 1
ATOM 5019 N N . GLU B 1 256 ? -22.906 -16.422 -9.25 1 96.25 256 GLU B N 1
ATOM 5020 C CA . GLU B 1 256 ? -22.516 -15.148 -9.867 1 96.25 256 GLU B CA 1
ATOM 5021 C C . GLU B 1 256 ? -22.109 -14.125 -8.812 1 96.25 256 GLU B C 1
ATOM 5023 O O . GLU B 1 256 ? -22.938 -13.688 -8.008 1 96.25 256 GLU B O 1
ATOM 5028 N N . LEU B 1 257 ? -20.906 -13.758 -8.82 1 97.12 257 LEU B N 1
ATOM 5029 C CA . LEU B 1 257 ? -20.375 -12.805 -7.852 1 97.12 257 LEU B CA 1
ATOM 5030 C C . LEU B 1 257 ? -20.969 -11.414 -8.086 1 97.12 257 LEU B C 1
ATOM 5032 O O . LEU B 1 257 ? -20.859 -10.875 -9.195 1 97.12 257 LEU B O 1
ATOM 5036 N N . PRO B 1 258 ? -21.562 -10.852 -7.062 1 97.12 258 PRO B N 1
ATOM 5037 C CA . PRO B 1 258 ? -21.969 -9.445 -7.207 1 97.12 258 PRO B CA 1
ATOM 5038 C C . PRO B 1 258 ? -20.797 -8.523 -7.52 1 97.12 258 PRO B C 1
ATOM 5040 O O . PRO B 1 258 ? -19.672 -8.789 -7.109 1 97.12 258 PRO B O 1
ATOM 5043 N N . LYS B 1 259 ? -21.156 -7.477 -8.242 1 95.44 259 LYS B N 1
ATOM 5044 C CA . LYS B 1 259 ? -20.109 -6.512 -8.586 1 95.44 259 LYS B CA 1
ATOM 5045 C C . LYS B 1 259 ? -19.422 -5.973 -7.336 1 95.44 259 LYS B C 1
ATOM 5047 O O . LYS B 1 259 ? -20.094 -5.559 -6.387 1 95.44 259 LYS B O 1
ATOM 5052 N N . GLN B 1 260 ? -18.141 -6.09 -7.336 1 95.81 260 GLN B N 1
ATOM 5053 C CA . GLN B 1 260 ? -17.344 -5.559 -6.238 1 95.81 260 GLN B CA 1
ATOM 5054 C C . GLN B 1 260 ? -16.891 -4.133 -6.527 1 95.81 260 GLN B C 1
ATOM 5056 O O . GLN B 1 260 ? -16.781 -3.73 -7.691 1 95.81 260 GLN B O 1
ATOM 5061 N N . ASN B 1 261 ? -16.656 -3.385 -5.5 1 95.06 261 ASN B N 1
ATOM 5062 C CA . ASN B 1 261 ? -16.078 -2.051 -5.664 1 95.06 261 ASN B CA 1
ATOM 5063 C C . ASN B 1 261 ? -14.57 -2.109 -5.875 1 95.06 261 ASN B C 1
ATOM 5065 O O . ASN B 1 261 ? -13.812 -2.172 -4.906 1 95.06 261 ASN B O 1
ATOM 5069 N N . GLU B 1 262 ? -14.148 -1.956 -7.074 1 95.94 262 GLU B N 1
ATOM 5070 C CA . GLU B 1 262 ? -12.75 -2.146 -7.438 1 95.94 262 GLU B CA 1
ATOM 5071 C C . GLU B 1 262 ? -11.914 -0.915 -7.09 1 95.94 262 GLU B C 1
ATOM 5073 O O . GLU B 1 262 ? -10.688 -0.935 -7.207 1 95.94 262 GLU B O 1
ATOM 5078 N N . ASP B 1 263 ? -12.57 0.106 -6.648 1 93.38 263 ASP B N 1
ATOM 5079 C CA . ASP B 1 263 ? -11.859 1.316 -6.246 1 93.38 263 ASP B CA 1
ATOM 5080 C C . ASP B 1 263 ? -11.305 1.187 -4.828 1 93.38 263 ASP B C 1
ATOM 5082 O O . ASP B 1 263 ? -10.477 1.995 -4.402 1 93.38 263 ASP B O 1
ATOM 5086 N N . LEU B 1 264 ? -11.727 0.197 -4.148 1 94.31 264 LEU B N 1
ATOM 5087 C CA . LEU B 1 264 ? -11.234 -0.06 -2.799 1 94.31 264 LEU B CA 1
ATOM 5088 C C . LEU B 1 264 ? -10 -0.957 -2.834 1 94.31 264 LEU B C 1
ATOM 5090 O O . LEU B 1 264 ? -9.82 -1.738 -3.77 1 94.31 264 LEU B O 1
ATOM 5094 N N . PRO B 1 265 ? -9.18 -0.888 -1.788 1 95.94 265 PRO B N 1
ATOM 5095 C CA . PRO B 1 265 ? -7.867 -1.536 -1.859 1 95.94 265 PRO B CA 1
ATOM 5096 C C . PRO B 1 265 ? -7.953 -3.057 -1.756 1 95.94 265 PRO B C 1
ATOM 5098 O O . PRO B 1 265 ? -7.02 -3.76 -2.154 1 95.94 265 PRO B O 1
ATOM 5101 N N . ASN B 1 266 ? -9.07 -3.625 -1.246 1 97.38 266 ASN B N 1
ATOM 5102 C CA . ASN B 1 266 ? -9.102 -5.039 -0.891 1 97.38 266 ASN B CA 1
ATOM 5103 C C . ASN B 1 266 ? -10.281 -5.758 -1.546 1 97.38 266 ASN B C 1
ATOM 5105 O O . ASN B 1 266 ? -10.914 -6.609 -0.926 1 97.38 266 ASN B O 1
ATOM 5109 N N . PHE B 1 267 ? -10.617 -5.426 -2.713 1 97.75 267 PHE B N 1
ATOM 5110 C CA . PHE B 1 267 ? -11.859 -5.965 -3.268 1 97.75 267 PHE B CA 1
ATOM 5111 C C . PHE B 1 267 ? -11.711 -7.449 -3.576 1 97.75 267 PHE B C 1
ATOM 5113 O O . PHE B 1 267 ? -12.703 -8.18 -3.633 1 97.75 267 PHE B O 1
ATOM 5120 N N . LEU B 1 268 ? -10.516 -7.949 -3.803 1 98.62 268 LEU B N 1
ATOM 5121 C CA . LEU B 1 268 ? -10.344 -9.383 -4.023 1 98.62 268 LEU B CA 1
ATOM 5122 C C . LEU B 1 268 ? -10.625 -10.164 -2.748 1 98.62 268 LEU B C 1
ATOM 5124 O O . LEU B 1 268 ? -11.234 -11.234 -2.793 1 98.62 268 LEU B O 1
ATOM 5128 N N . ARG B 1 269 ? -10.164 -9.688 -1.616 1 98.31 269 ARG B N 1
ATOM 5129 C CA . ARG B 1 269 ? -10.555 -10.281 -0.343 1 98.31 269 ARG B CA 1
ATOM 5130 C C . ARG B 1 269 ? -12.07 -10.211 -0.152 1 98.31 269 ARG B C 1
ATOM 5132 O O . ARG B 1 269 ? -12.688 -11.188 0.285 1 98.31 269 ARG B O 1
ATOM 5139 N N . SER B 1 270 ? -12.625 -9 -0.465 1 97.62 270 SER B N 1
ATOM 5140 C CA . SER B 1 270 ? -14.07 -8.82 -0.344 1 97.62 270 SER B CA 1
ATOM 5141 C C . SER B 1 270 ? -14.828 -9.828 -1.199 1 97.62 270 SER B C 1
ATOM 5143 O O . SER B 1 270 ? -15.875 -10.328 -0.789 1 97.62 270 SER B O 1
ATOM 5145 N N . ALA B 1 271 ? -14.305 -10.094 -2.346 1 98.5 271 ALA B N 1
ATOM 5146 C CA . ALA B 1 271 ? -14.922 -11.07 -3.234 1 98.5 271 ALA B CA 1
ATOM 5147 C C . ALA B 1 271 ? -14.914 -12.461 -2.607 1 98.5 271 ALA B C 1
ATOM 5149 O O . ALA B 1 271 ? -15.906 -13.195 -2.678 1 98.5 271 ALA B O 1
ATOM 5150 N N . LEU B 1 272 ? -13.828 -12.844 -2.023 1 98.69 272 LEU B N 1
ATOM 5151 C CA . LEU B 1 272 ? -13.727 -14.133 -1.34 1 98.69 272 LEU B CA 1
ATOM 5152 C C . LEU B 1 272 ? -14.734 -14.219 -0.199 1 98.69 272 LEU B C 1
ATOM 5154 O O . LEU B 1 272 ? -15.445 -15.219 -0.073 1 98.69 272 LEU B O 1
ATOM 5158 N N . VAL B 1 273 ? -14.781 -13.172 0.595 1 98.5 273 VAL B N 1
ATOM 5159 C CA . VAL B 1 273 ? -15.68 -13.133 1.741 1 98.5 273 VAL B CA 1
ATOM 5160 C C . VAL B 1 273 ? -17.125 -13.219 1.263 1 98.5 273 VAL B C 1
ATOM 5162 O O . VAL B 1 273 ? -17.938 -13.945 1.844 1 98.5 273 VAL B O 1
ATOM 5165 N N . GLN B 1 274 ? -17.422 -12.445 0.214 1 98.56 274 GLN B N 1
ATOM 5166 C CA . GLN B 1 274 ? -18.766 -12.438 -0.326 1 98.56 274 GLN B CA 1
ATOM 5167 C C . GLN B 1 274 ? -19.219 -13.844 -0.719 1 98.56 274 GLN B C 1
ATOM 5169 O O . GLN B 1 274 ? -20.297 -14.289 -0.327 1 98.56 274 GLN B O 1
ATOM 5174 N N . GLN B 1 275 ? -18.406 -14.555 -1.397 1 98.56 275 GLN B N 1
ATOM 5175 C CA . GLN B 1 275 ? -18.797 -15.875 -1.893 1 98.56 275 GLN B CA 1
ATOM 5176 C C . GLN B 1 275 ? -18.75 -16.922 -0.779 1 98.56 275 GLN B C 1
ATOM 5178 O O . GLN B 1 275 ? -19.734 -17.625 -0.538 1 98.56 275 GLN B O 1
ATOM 5183 N N . LEU B 1 276 ? -17.703 -17.031 -0.034 1 98.81 276 LEU B N 1
ATOM 5184 C CA . LEU B 1 276 ? -17.453 -18.156 0.856 1 98.81 276 LEU B CA 1
ATOM 5185 C C . LEU B 1 276 ? -18.109 -17.938 2.213 1 98.81 276 LEU B C 1
ATOM 5187 O O . LEU B 1 276 ? -18.531 -18.891 2.871 1 98.81 276 LEU B O 1
ATOM 5191 N N . SER B 1 277 ? -18.156 -16.703 2.658 1 98.62 277 SER B N 1
ATOM 5192 C CA . SER B 1 277 ? -18.625 -16.438 4.02 1 98.62 277 SER B CA 1
ATOM 5193 C C . SER B 1 277 ? -20.047 -15.883 4.023 1 98.62 277 SER B C 1
ATOM 5195 O O . SER B 1 277 ? -20.891 -16.344 4.789 1 98.62 277 SER B O 1
ATOM 5197 N N . THR B 1 278 ? -20.281 -14.883 3.195 1 98.5 278 THR B N 1
ATOM 5198 C CA . THR B 1 278 ? -21.578 -14.227 3.205 1 98.5 278 THR B CA 1
ATOM 5199 C C . THR B 1 278 ? -22.625 -15.07 2.48 1 98.5 278 THR B C 1
ATOM 5201 O O . THR B 1 278 ? -23.656 -15.406 3.049 1 98.5 278 THR B O 1
ATOM 5204 N N . ASP B 1 279 ? -22.297 -15.453 1.228 1 98.56 279 ASP B N 1
ATOM 5205 C CA . ASP B 1 279 ? -23.266 -16.203 0.423 1 98.56 279 ASP B CA 1
ATOM 5206 C C . ASP B 1 279 ? -23.141 -17.703 0.667 1 98.56 279 ASP B C 1
ATOM 5208 O O . ASP B 1 279 ? -24.016 -18.484 0.285 1 98.56 279 ASP B O 1
ATOM 5212 N N . ARG B 1 280 ? -22.109 -18.141 1.235 1 98.5 280 ARG B N 1
ATOM 5213 C CA . ARG B 1 280 ? -21.844 -19.531 1.629 1 98.5 280 ARG B CA 1
ATOM 5214 C C . ARG B 1 280 ? -21.922 -20.453 0.426 1 98.5 280 ARG B C 1
ATOM 5216 O O . ARG B 1 280 ? -22.594 -21.484 0.469 1 98.5 280 ARG B O 1
ATOM 5223 N N . VAL B 1 281 ? -21.172 -20.094 -0.598 1 98.56 281 VAL B N 1
ATOM 5224 C CA . VAL B 1 281 ? -21.094 -20.891 -1.812 1 98.56 281 VAL B CA 1
ATOM 5225 C C . VAL B 1 281 ? -19.656 -21.375 -2.014 1 98.56 281 VAL B C 1
ATOM 5227 O O . VAL B 1 281 ? -18.719 -20.562 -2.02 1 98.56 281 VAL B O 1
ATOM 5230 N N . PRO B 1 282 ? -19.469 -22.703 -2.15 1 98.69 282 PRO B N 1
ATOM 5231 C CA . PRO B 1 282 ? -18.125 -23.234 -2.354 1 98.69 282 PRO B CA 1
ATOM 5232 C C . PRO B 1 282 ? -17.562 -22.906 -3.732 1 98.69 282 PRO B C 1
ATOM 5234 O O . PRO B 1 282 ? -18.297 -22.469 -4.621 1 98.69 282 PRO B O 1
ATOM 5237 N N . ALA B 1 283 ? -16.297 -23.047 -3.848 1 98.69 283 ALA B N 1
ATOM 5238 C CA . ALA B 1 283 ? -15.602 -22.938 -5.125 1 98.69 283 ALA B CA 1
ATOM 5239 C C . ALA B 1 283 ? -14.891 -24.25 -5.477 1 98.69 283 ALA B C 1
ATOM 5241 O O . ALA B 1 283 ? -14.414 -24.953 -4.586 1 98.69 283 ALA B O 1
ATOM 5242 N N . CYS B 1 284 ? -14.82 -24.5 -6.766 1 98.81 284 CYS B N 1
ATOM 5243 C CA . CYS B 1 284 ? -14.242 -25.766 -7.207 1 98.81 284 CYS B CA 1
ATOM 5244 C C . CYS B 1 284 ? -13.188 -25.531 -8.281 1 98.81 284 CYS B C 1
ATOM 5246 O O . CYS B 1 284 ? -13.359 -24.672 -9.148 1 98.81 284 CYS B O 1
ATOM 5248 N N . PHE B 1 285 ? -12.133 -26.25 -8.133 1 98.88 285 PHE B N 1
ATOM 5249 C CA . PHE B 1 285 ? -11.031 -26.266 -9.086 1 98.88 285 PHE B CA 1
ATOM 5250 C C . PHE B 1 285 ? -10.656 -27.688 -9.461 1 98.88 285 PHE B C 1
ATOM 5252 O O . PHE B 1 285 ? -11.133 -28.641 -8.852 1 98.88 285 PHE B O 1
ATOM 5259 N N . VAL B 1 286 ? -9.852 -27.766 -10.531 1 98.81 286 VAL B N 1
ATOM 5260 C CA . VAL B 1 286 ? -9.156 -29.016 -10.844 1 98.81 286 VAL B CA 1
ATOM 5261 C C . VAL B 1 286 ? -7.648 -28.797 -10.75 1 98.81 286 VAL B C 1
ATOM 5263 O O . VAL B 1 286 ? -7.152 -27.703 -11.07 1 98.81 286 VAL B O 1
ATOM 5266 N N . LEU B 1 287 ? -6.977 -29.766 -10.211 1 98.88 287 LEU B N 1
ATOM 5267 C CA . LEU B 1 287 ? -5.523 -29.828 -10.281 1 98.88 287 LEU B CA 1
ATOM 5268 C C . LEU B 1 287 ? -5.078 -30.734 -11.43 1 98.88 287 LEU B C 1
ATOM 5270 O O . LEU B 1 287 ? -5.52 -31.875 -11.523 1 98.88 287 LEU B O 1
ATOM 5274 N N . GLN B 1 288 ? -4.176 -30.156 -12.258 1 98.88 288 GLN B N 1
ATOM 5275 C CA . GLN B 1 288 ? -3.803 -30.859 -13.484 1 98.88 288 GLN B CA 1
ATOM 5276 C C . GLN B 1 288 ? -2.287 -30.953 -13.625 1 98.88 288 GLN B C 1
ATOM 5278 O O . GLN B 1 288 ? -1.553 -30.156 -13.047 1 98.88 288 GLN B O 1
ATOM 5283 N N . ILE B 1 289 ? -1.903 -31.969 -14.406 1 98.25 289 ILE B N 1
ATOM 5284 C CA . ILE B 1 289 ? -0.493 -32.25 -14.641 1 98.25 289 ILE B CA 1
ATOM 5285 C C . ILE B 1 289 ? -0.213 -32.25 -16.141 1 98.25 289 ILE B C 1
ATOM 5287 O O . ILE B 1 289 ? -1.015 -32.75 -16.938 1 98.25 289 ILE B O 1
ATOM 5291 N N . GLN B 1 290 ? 0.854 -31.641 -16.484 1 98.69 290 GLN B N 1
ATOM 5292 C CA . GLN B 1 290 ? 1.396 -31.734 -17.828 1 98.69 290 GLN B CA 1
ATOM 5293 C C . GLN B 1 290 ? 2.754 -32.438 -17.828 1 98.69 290 GLN B C 1
ATOM 5295 O O . GLN B 1 290 ? 3.748 -31.859 -17.375 1 98.69 290 GLN B O 1
ATOM 5300 N N . ARG B 1 291 ? 2.852 -33.625 -18.359 1 98.25 291 ARG B N 1
ATOM 5301 C CA . ARG B 1 291 ? 4.09 -34.406 -18.344 1 98.25 291 ARG B CA 1
ATOM 5302 C C . ARG B 1 291 ? 5.004 -34 -19.5 1 98.25 291 ARG B C 1
ATOM 5304 O O . ARG B 1 291 ? 4.531 -33.719 -20.594 1 98.25 291 ARG B O 1
ATOM 5311 N N . GLN B 1 292 ? 6.223 -34 -19.203 1 98.5 292 GLN B N 1
ATOM 5312 C CA . GLN B 1 292 ? 7.219 -33.625 -20.203 1 98.5 292 GLN B CA 1
ATOM 5313 C C . GLN B 1 292 ? 7.277 -34.656 -21.328 1 98.5 292 GLN B C 1
ATOM 5315 O O . GLN B 1 292 ? 7.332 -35.875 -21.094 1 98.5 292 GLN B O 1
ATOM 5320 N N . ASN B 1 293 ? 7.16 -34.156 -22.531 1 97.5 293 ASN B N 1
ATOM 5321 C CA . ASN B 1 293 ? 7.559 -34.906 -23.719 1 97.5 293 ASN B CA 1
ATOM 5322 C C . ASN B 1 293 ? 8.953 -34.5 -24.188 1 97.5 293 ASN B C 1
ATOM 5324 O O . ASN B 1 293 ? 9.125 -33.438 -24.781 1 97.5 293 ASN B O 1
ATOM 5328 N N . ALA B 1 294 ? 9.859 -35.375 -24 1 95.25 294 ALA B N 1
ATOM 5329 C CA . ALA B 1 294 ? 11.266 -35.062 -24.25 1 95.25 294 ALA B CA 1
ATOM 5330 C C . ALA B 1 294 ? 11.523 -34.875 -25.75 1 95.25 294 ALA B C 1
ATOM 5332 O O . ALA B 1 294 ? 12.547 -34.312 -26.141 1 95.25 294 ALA B O 1
ATOM 5333 N N . ASN B 1 295 ? 10.656 -35.344 -26.562 1 96.56 295 ASN B N 1
ATOM 5334 C CA . ASN B 1 295 ? 10.812 -35.188 -28.016 1 96.56 295 ASN B CA 1
ATOM 5335 C C . ASN B 1 295 ? 10.273 -33.844 -28.5 1 96.56 295 ASN B C 1
ATOM 5337 O O . ASN B 1 295 ? 10.375 -33.531 -29.672 1 96.56 295 ASN B O 1
ATOM 5341 N N . ARG B 1 296 ? 9.703 -33.156 -27.641 1 96.56 296 ARG B N 1
ATOM 5342 C CA . ARG B 1 296 ? 9.219 -31.797 -27.906 1 96.56 296 ARG B CA 1
ATOM 5343 C C . ARG B 1 296 ? 10 -30.766 -27.109 1 96.56 296 ARG B C 1
ATOM 5345 O O . ARG B 1 296 ? 10.727 -31.109 -26.172 1 96.56 296 ARG B O 1
ATOM 5352 N N . TYR B 1 297 ? 9.867 -29.516 -27.469 1 96.62 297 TYR B N 1
ATOM 5353 C CA . TYR B 1 297 ? 10.656 -28.484 -26.812 1 96.62 297 TYR B CA 1
ATOM 5354 C C . TYR B 1 297 ? 10.023 -28.078 -25.484 1 96.62 297 TYR B C 1
ATOM 5356 O O . TYR B 1 297 ? 9.398 -27.016 -25.391 1 96.62 297 TYR B O 1
ATOM 5364 N N . MET B 1 298 ? 10.242 -28.844 -24.516 1 97.88 298 MET B N 1
ATOM 5365 C CA . MET B 1 298 ? 9.766 -28.641 -23.156 1 97.88 298 MET B CA 1
ATOM 5366 C C . MET B 1 298 ? 10.93 -28.641 -22.172 1 97.88 298 MET B C 1
ATOM 5368 O O . MET B 1 298 ? 11.047 -29.562 -21.344 1 97.88 298 MET B O 1
ATOM 5372 N N . PRO B 1 299 ? 11.688 -27.562 -22.203 1 97.62 299 PRO B N 1
ATOM 5373 C CA . PRO B 1 299 ? 12.93 -27.547 -21.422 1 97.62 299 PRO B CA 1
ATOM 5374 C C . PRO B 1 299 ? 12.68 -27.438 -19.922 1 97.62 299 PRO B C 1
ATOM 5376 O O . PRO B 1 299 ? 11.75 -26.766 -19.484 1 97.62 299 PRO B O 1
ATOM 5379 N N . ILE B 1 300 ? 13.602 -28.031 -19.188 1 97.19 300 ILE B N 1
ATOM 5380 C CA . ILE B 1 300 ? 13.57 -28 -17.719 1 97.19 300 ILE B CA 1
ATOM 5381 C C . ILE B 1 300 ? 14.25 -26.734 -17.219 1 97.19 300 ILE B C 1
ATOM 5383 O O . ILE B 1 300 ? 13.82 -26.141 -16.219 1 97.19 300 ILE B O 1
ATOM 5387 N N . GLU B 1 301 ? 15.203 -26.25 -17.969 1 97.94 301 GLU B N 1
ATOM 5388 C CA . GLU B 1 301 ? 16.094 -25.234 -17.438 1 97.94 301 GLU B CA 1
ATOM 5389 C C . GLU B 1 301 ? 15.68 -23.844 -17.906 1 97.94 301 GLU B C 1
ATOM 5391 O O . GLU B 1 301 ? 16.406 -22.859 -17.703 1 97.94 301 GLU B O 1
ATOM 5396 N N . ASP B 1 302 ? 14.539 -23.688 -18.547 1 97.62 302 ASP B N 1
ATOM 5397 C CA . ASP B 1 302 ? 14.078 -22.406 -19.047 1 97.62 302 ASP B CA 1
ATOM 5398 C C . ASP B 1 302 ? 12.602 -22.172 -18.734 1 97.62 302 ASP B C 1
ATOM 5400 O O . ASP B 1 302 ? 11.727 -22.578 -19.5 1 97.62 302 ASP B O 1
ATOM 5404 N N . THR B 1 303 ? 12.328 -21.422 -17.734 1 98 303 THR B N 1
ATOM 5405 C CA . THR B 1 303 ? 10.961 -21.219 -17.25 1 98 303 THR B CA 1
ATOM 5406 C C . THR B 1 303 ? 10.234 -20.188 -18.125 1 98 303 THR B C 1
ATOM 5408 O O . THR B 1 303 ? 9.016 -20.031 -18.016 1 98 303 THR B O 1
ATOM 5411 N N . SER B 1 304 ? 10.938 -19.516 -19.031 1 97 304 SER B N 1
ATOM 5412 C CA . SER B 1 304 ? 10.281 -18.562 -19.906 1 97 304 SER B CA 1
ATOM 5413 C C . SER B 1 304 ? 9.523 -19.266 -21.031 1 97 304 SER B C 1
ATOM 5415 O O . SER B 1 304 ? 8.742 -18.625 -21.734 1 97 304 SER B O 1
ATOM 5417 N N . ILE B 1 305 ? 9.773 -20.516 -21.156 1 96.81 305 ILE B N 1
ATOM 5418 C CA . ILE B 1 305 ? 9.141 -21.297 -22.219 1 96.81 305 ILE B CA 1
ATOM 5419 C C . ILE B 1 305 ? 7.887 -21.969 -21.688 1 96.81 305 ILE B C 1
ATOM 5421 O O . ILE B 1 305 ? 7.957 -22.766 -20.734 1 96.81 305 ILE B O 1
ATOM 5425 N N . GLU B 1 306 ? 6.793 -21.672 -22.25 1 96.69 306 GLU B N 1
ATOM 5426 C CA . GLU B 1 306 ? 5.551 -22.391 -21.984 1 96.69 306 GLU B CA 1
ATOM 5427 C C . GLU B 1 306 ? 5.539 -23.75 -22.688 1 96.69 306 GLU B C 1
ATOM 5429 O O . GLU B 1 306 ? 5.82 -23.828 -23.891 1 96.69 306 GLU B O 1
ATOM 5434 N N . TRP B 1 307 ? 5.32 -24.797 -21.891 1 97.81 307 TRP B N 1
ATOM 5435 C CA . TRP B 1 307 ? 5.082 -26.078 -22.531 1 97.81 307 TRP B CA 1
ATOM 5436 C C . TRP B 1 307 ? 3.75 -26.094 -23.281 1 97.81 307 TRP B C 1
ATOM 5438 O O . TRP B 1 307 ? 2.688 -26.016 -22.656 1 97.81 307 TRP B O 1
ATOM 5448 N N . LYS B 1 308 ? 3.805 -26.266 -24.531 1 95.94 308 LYS B N 1
ATOM 5449 C CA . LYS B 1 308 ? 2.6 -26.141 -25.344 1 95.94 308 LYS B CA 1
ATOM 5450 C C . LYS B 1 308 ? 1.617 -27.281 -25.047 1 95.94 308 LYS B C 1
ATOM 5452 O O . LYS B 1 308 ? 1.998 -28.453 -25.031 1 95.94 308 LYS B O 1
ATOM 5457 N N . GLU B 1 309 ? 0.399 -26.891 -24.906 1 96.44 309 GLU B N 1
ATOM 5458 C CA . GLU B 1 309 ? -0.631 -27.891 -24.625 1 96.44 309 GLU B CA 1
ATOM 5459 C C . GLU B 1 309 ? -0.878 -28.781 -25.828 1 96.44 309 GLU B C 1
ATOM 5461 O O . GLU B 1 309 ? -1.301 -29.938 -25.688 1 96.44 309 GLU B O 1
ATOM 5466 N N . SER B 1 310 ? -0.601 -28.312 -26.969 1 95.81 310 SER B N 1
ATOM 5467 C CA . SER B 1 310 ? -0.748 -29.109 -28.188 1 95.81 310 SER B CA 1
ATOM 5468 C C . SER B 1 310 ? 0.251 -30.266 -28.203 1 95.81 310 SER B C 1
ATOM 5470 O O . SER B 1 310 ? -0.013 -31.297 -28.812 1 95.81 310 SER B O 1
ATOM 5472 N N . ASP B 1 311 ? 1.34 -30.047 -27.594 1 95.94 311 ASP B N 1
ATOM 5473 C CA . ASP B 1 311 ? 2.373 -31.078 -27.547 1 95.94 311 ASP B CA 1
ATOM 5474 C C . ASP B 1 311 ? 2.117 -32.062 -26.406 1 95.94 311 ASP B C 1
ATOM 5476 O O . ASP B 1 311 ? 2.375 -33.25 -26.531 1 95.94 311 ASP B O 1
ATOM 5480 N N . ALA B 1 312 ? 1.688 -31.531 -25.312 1 97.25 312 ALA B N 1
ATOM 5481 C CA . ALA B 1 312 ? 1.381 -32.312 -24.125 1 97.25 312 ALA B CA 1
ATOM 5482 C C . ALA B 1 312 ? 0.211 -31.719 -23.344 1 97.25 312 ALA B C 1
ATOM 5484 O O . ALA B 1 312 ? 0.383 -30.75 -22.609 1 97.25 312 ALA B O 1
ATOM 5485 N N . PRO B 1 313 ? -0.916 -32.312 -23.422 1 97.62 313 PRO B N 1
ATOM 5486 C CA . PRO B 1 313 ? -2.092 -31.734 -22.766 1 97.62 313 PRO B CA 1
ATOM 5487 C C . PRO B 1 313 ? -2.051 -31.906 -21.25 1 97.62 313 PRO B C 1
ATOM 5489 O O . PRO B 1 313 ? -1.412 -32.844 -20.734 1 97.62 313 PRO B O 1
ATOM 5492 N N . PHE B 1 314 ? -2.746 -31.047 -20.562 1 98.31 314 PHE B N 1
ATOM 5493 C CA . PHE B 1 314 ? -2.9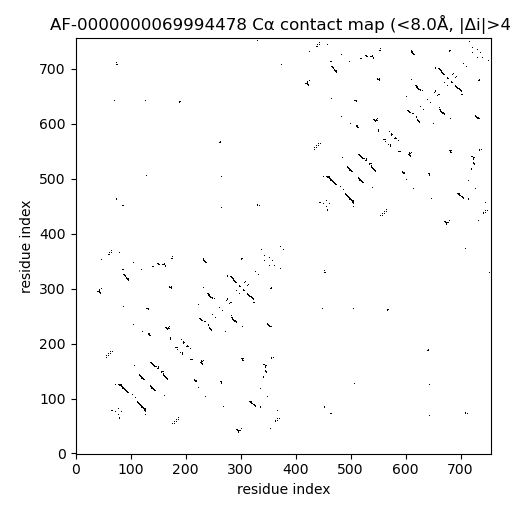39 -31.203 -19.125 1 98.31 314 PHE B CA 1
ATOM 5494 C C . PHE B 1 314 ? -3.932 -32.312 -18.828 1 98.31 314 PHE B C 1
ATOM 5496 O O . PHE B 1 314 ? -4.938 -32.469 -19.531 1 98.31 314 PHE B O 1
ATOM 5503 N N . GLU B 1 315 ? -3.604 -33.062 -17.828 1 98.31 315 GLU B N 1
ATOM 5504 C CA . GLU B 1 315 ? -4.473 -34.156 -17.359 1 98.31 315 GLU B CA 1
ATOM 5505 C C . GLU B 1 315 ? -4.906 -33.906 -15.914 1 98.31 315 GLU B C 1
ATOM 5507 O O . GLU B 1 315 ? -4.07 -33.688 -15.031 1 98.31 315 GLU B O 1
ATOM 5512 N N . THR B 1 316 ? -6.211 -34.031 -15.688 1 98.5 316 THR B N 1
ATOM 5513 C CA . THR B 1 316 ? -6.727 -33.812 -14.344 1 98.5 316 THR B CA 1
ATOM 5514 C C . THR B 1 316 ? -6.371 -34.969 -13.414 1 98.5 316 THR B C 1
ATOM 5516 O O . THR B 1 316 ? -6.586 -36.125 -13.75 1 98.5 316 THR B O 1
ATOM 5519 N N . VAL B 1 317 ? -5.879 -34.625 -12.242 1 98.81 317 VAL B N 1
ATOM 5520 C CA . VAL B 1 317 ? -5.48 -35.656 -11.312 1 98.81 317 VAL B CA 1
ATOM 5521 C C . VAL B 1 317 ? -6.281 -35.531 -10.016 1 98.81 317 VAL B C 1
ATOM 5523 O O . VAL B 1 317 ? -6.379 -36.5 -9.242 1 98.81 317 VAL B O 1
ATOM 5526 N N . ALA B 1 318 ? -6.836 -34.375 -9.789 1 98.88 318 ALA B N 1
ATOM 5527 C CA . ALA B 1 318 ? -7.59 -34.156 -8.555 1 98.88 318 ALA B CA 1
ATOM 5528 C C . ALA B 1 318 ? -8.609 -33.031 -8.703 1 98.88 318 ALA B C 1
ATOM 5530 O O . ALA B 1 318 ? -8.477 -32.188 -9.578 1 98.88 318 ALA B O 1
ATOM 5531 N N . HIS B 1 319 ? -9.625 -33.094 -7.836 1 98.69 319 HIS B N 1
ATOM 5532 C CA . HIS B 1 319 ? -10.578 -32 -7.637 1 98.69 319 HIS B CA 1
ATOM 5533 C C . HIS B 1 319 ? -10.281 -31.25 -6.348 1 98.69 319 HIS B C 1
ATOM 5535 O O . HIS B 1 319 ? -9.953 -31.859 -5.328 1 98.69 319 HIS B O 1
ATOM 5541 N N . ILE B 1 320 ? -10.375 -29.969 -6.445 1 98.94 320 ILE B N 1
ATOM 5542 C CA . ILE B 1 320 ? -10.219 -29.109 -5.273 1 98.94 320 ILE B CA 1
ATOM 5543 C C . ILE B 1 320 ? -11.562 -28.469 -4.922 1 98.94 320 ILE B C 1
ATOM 5545 O O . ILE B 1 320 ? -12.211 -27.859 -5.777 1 98.94 320 ILE B O 1
ATOM 5549 N N . ARG B 1 321 ? -11.906 -28.625 -3.721 1 98.88 321 ARG B N 1
ATOM 5550 C CA . ARG B 1 321 ? -13.117 -27.969 -3.223 1 98.88 321 ARG B CA 1
ATOM 5551 C C . ARG B 1 321 ? -12.797 -27.047 -2.055 1 98.88 321 ARG B C 1
ATOM 5553 O O . ARG B 1 321 ? -12.203 -27.469 -1.062 1 98.88 321 ARG B O 1
ATOM 5560 N N . ILE B 1 322 ? -13.148 -25.797 -2.215 1 98.88 322 ILE B N 1
ATOM 5561 C CA . ILE B 1 322 ? -13.102 -24.828 -1.132 1 98.88 322 ILE B CA 1
ATOM 5562 C C . ILE B 1 322 ? -14.5 -24.609 -0.564 1 98.88 322 ILE B C 1
ATOM 5564 O O . ILE B 1 322 ? -15.32 -23.922 -1.175 1 98.88 322 ILE B O 1
ATOM 5568 N N . PRO B 1 323 ? -14.742 -25.172 0.558 1 98.81 323 PRO B N 1
ATOM 5569 C CA . PRO B 1 323 ? -16.094 -25.062 1.1 1 98.81 323 PRO B CA 1
ATOM 5570 C C . PRO B 1 323 ? -16.422 -23.688 1.654 1 98.81 323 PRO B C 1
ATOM 5572 O O . PRO B 1 323 ? -15.508 -22.859 1.845 1 98.81 323 PRO B O 1
ATOM 5575 N N . ALA B 1 324 ? -17.734 -23.484 1.88 1 98.75 324 ALA B N 1
ATOM 5576 C CA . ALA B 1 324 ? -18.141 -22.281 2.617 1 98.75 324 ALA B CA 1
ATOM 5577 C C . ALA B 1 324 ? -17.453 -22.219 3.98 1 98.75 324 ALA B C 1
ATOM 5579 O O . ALA B 1 324 ? -17.344 -23.234 4.672 1 98.75 324 ALA B O 1
ATOM 5580 N N . GLN B 1 325 ? -16.984 -21.031 4.316 1 98.75 325 GLN B N 1
ATOM 5581 C CA . GLN B 1 325 ? -16.266 -20.891 5.578 1 98.75 325 GLN B CA 1
ATOM 5582 C C . GLN B 1 325 ? -16.062 -19.422 5.941 1 98.75 325 GLN B C 1
ATOM 5584 O O . GLN B 1 325 ? -16.156 -18.547 5.078 1 98.75 325 GLN B O 1
ATOM 5589 N N . ASP B 1 326 ? -15.883 -19.172 7.188 1 98.38 326 ASP B N 1
ATOM 5590 C CA . ASP B 1 326 ? -15.367 -17.891 7.66 1 98.38 326 ASP B CA 1
ATOM 5591 C C . ASP B 1 326 ? -13.852 -17.938 7.828 1 98.38 326 ASP B C 1
ATOM 5593 O O . ASP B 1 326 ? -13.312 -18.875 8.398 1 98.38 326 ASP B O 1
ATOM 5597 N N . PHE B 1 327 ? -13.164 -16.953 7.211 1 98 327 PHE B N 1
ATOM 5598 C CA . PHE B 1 327 ? -11.711 -17.062 7.203 1 98 327 PHE B CA 1
ATOM 5599 C C . PHE B 1 327 ? -11.062 -15.703 7.453 1 98 327 PHE B C 1
ATOM 5601 O O . PHE B 1 327 ? -9.844 -15.602 7.543 1 98 327 PHE B O 1
ATOM 5608 N N . ASP B 1 328 ? -11.852 -14.625 7.535 1 97.25 328 ASP B N 1
ATOM 5609 C CA . ASP B 1 328 ? -11.312 -13.273 7.477 1 97.25 328 ASP B CA 1
ATOM 5610 C C . ASP B 1 328 ? -11.305 -12.625 8.859 1 97.25 328 ASP B C 1
ATOM 5612 O O . ASP B 1 328 ? -11.805 -11.516 9.031 1 97.25 328 ASP B O 1
ATOM 5616 N N . THR B 1 329 ? -10.734 -13.297 9.844 1 95.62 329 THR B N 1
ATOM 5617 C CA . THR B 1 329 ? -10.469 -12.688 11.141 1 95.62 329 THR B CA 1
ATOM 5618 C C . THR B 1 329 ? -9.008 -12.266 11.258 1 95.62 329 THR B C 1
ATOM 5620 O O . THR B 1 329 ? -8.156 -12.766 10.516 1 95.62 329 THR B O 1
ATOM 5623 N N . LEU B 1 330 ? -8.727 -11.359 12.133 1 94.94 330 LEU B N 1
ATOM 5624 C CA . LEU B 1 330 ? -7.359 -10.891 12.328 1 94.94 330 LEU B CA 1
ATOM 5625 C C . LEU B 1 330 ? -6.441 -12.055 12.703 1 94.94 330 LEU B C 1
ATOM 5627 O O . LEU B 1 330 ? -5.336 -12.172 12.164 1 94.94 330 LEU B O 1
ATOM 5631 N N . GLU B 1 331 ? -6.906 -12.867 13.594 1 95.19 331 GLU B N 1
ATOM 5632 C CA . GLU B 1 331 ? -6.121 -14.008 14.047 1 95.19 331 GLU B CA 1
ATOM 5633 C C . GLU B 1 331 ? -5.797 -14.953 12.898 1 95.19 331 GLU B C 1
ATOM 5635 O O . GLU B 1 331 ? -4.656 -15.406 12.758 1 95.19 331 GLU B O 1
ATOM 5640 N N . GLN B 1 332 ? -6.766 -15.234 12.07 1 96.94 332 GLN B N 1
ATOM 5641 C CA . GLN B 1 332 ? -6.57 -16.141 10.938 1 96.94 332 GLN B CA 1
ATOM 5642 C C . GLN B 1 332 ? -5.645 -15.508 9.898 1 96.94 332 GLN B C 1
ATOM 5644 O O . GLN B 1 332 ? -4.859 -16.219 9.258 1 96.94 332 GLN B O 1
ATOM 5649 N N . ASN B 1 333 ? -5.781 -14.242 9.742 1 96.94 333 ASN B N 1
ATOM 5650 C CA . ASN B 1 333 ? -4.938 -13.57 8.766 1 96.94 333 ASN B CA 1
ATOM 5651 C C . ASN B 1 333 ? -3.488 -13.484 9.234 1 96.94 333 ASN B C 1
ATOM 5653 O O . ASN B 1 333 ? -2.562 -13.555 8.422 1 96.94 333 ASN B O 1
ATOM 5657 N N . ILE B 1 334 ? -3.236 -13.297 10.516 1 95.69 334 ILE B N 1
ATOM 5658 C CA . ILE B 1 334 ? -1.886 -13.344 11.062 1 95.69 334 ILE B CA 1
ATOM 5659 C C . ILE B 1 334 ? -1.311 -14.75 10.891 1 95.69 334 ILE B C 1
ATOM 5661 O O . ILE B 1 334 ? -0.16 -14.914 10.477 1 95.69 334 ILE B O 1
ATOM 5665 N N . ALA B 1 335 ? -2.109 -15.773 11.195 1 96.94 335 ALA B N 1
ATOM 5666 C CA . ALA B 1 335 ? -1.681 -17.156 10.992 1 96.94 335 ALA B CA 1
ATOM 5667 C C . ALA B 1 335 ? -1.339 -17.406 9.523 1 96.94 335 ALA B C 1
ATOM 5669 O O . ALA B 1 335 ? -0.362 -18.094 9.219 1 96.94 335 ALA B O 1
ATOM 5670 N N . CYS B 1 336 ? -2.156 -16.859 8.648 1 97.56 336 CYS B N 1
ATOM 5671 C CA . CYS B 1 336 ? -1.917 -16.984 7.211 1 97.56 336 CYS B CA 1
ATOM 5672 C C . CYS B 1 336 ? -0.574 -16.359 6.832 1 97.56 336 CYS B C 1
ATOM 5674 O O . CYS B 1 336 ? 0.208 -16.969 6.102 1 97.56 336 CYS B O 1
ATOM 5676 N N . ASP B 1 337 ? -0.345 -15.188 7.328 1 96.25 337 ASP B N 1
ATOM 5677 C CA . ASP B 1 337 ? 0.895 -14.484 7.012 1 96.25 337 ASP B CA 1
ATOM 5678 C C . ASP B 1 337 ? 2.107 -15.25 7.539 1 96.25 337 ASP B C 1
ATOM 5680 O O . ASP B 1 337 ? 3.189 -15.188 6.953 1 96.25 337 ASP B O 1
ATOM 5684 N N . ASN B 1 338 ? 1.952 -15.977 8.562 1 96.12 338 ASN B N 1
ATOM 5685 C CA . ASN B 1 338 ? 3.047 -16.703 9.203 1 96.12 338 ASN B CA 1
ATOM 5686 C C . ASN B 1 338 ? 3.328 -18.016 8.5 1 96.12 338 ASN B C 1
ATOM 5688 O O . ASN B 1 338 ? 4.34 -18.672 8.773 1 96.12 338 ASN B O 1
ATOM 5692 N N . GLN B 1 339 ? 2.475 -18.375 7.59 1 96.12 339 GLN B N 1
ATOM 5693 C CA . GLN B 1 339 ? 2.703 -19.625 6.855 1 96.12 339 GLN B CA 1
ATOM 5694 C C . GLN B 1 339 ? 3.895 -19.484 5.91 1 96.12 339 GLN B C 1
ATOM 5696 O O . GLN B 1 339 ? 4.145 -18.406 5.367 1 96.12 339 GLN B O 1
ATOM 5701 N N . SER B 1 340 ? 4.582 -20.578 5.793 1 95.75 340 SER B N 1
ATOM 5702 C CA . SER B 1 340 ? 5.621 -20.703 4.777 1 95.75 340 SER B CA 1
ATOM 5703 C C . SER B 1 340 ? 5.238 -21.734 3.723 1 95.75 340 SER B C 1
ATOM 5705 O O . SER B 1 340 ? 5.012 -22.906 4.043 1 95.75 340 SER B O 1
ATOM 5707 N N . PHE B 1 341 ? 5.094 -21.328 2.562 1 97.81 341 PHE B N 1
ATOM 5708 C CA . PHE B 1 341 ? 4.895 -22.203 1.412 1 97.81 341 PHE B CA 1
ATOM 5709 C C . PHE B 1 341 ? 6.16 -22.281 0.567 1 97.81 341 PHE B C 1
ATOM 5711 O O . PHE B 1 341 ? 6.836 -21.266 0.358 1 97.81 341 PHE B O 1
ATOM 5718 N N . SER B 1 342 ? 6.453 -23.438 0.131 1 97.94 342 SER B N 1
ATOM 5719 C CA . SER B 1 342 ? 7.652 -23.641 -0.682 1 97.94 342 SER B CA 1
ATOM 5720 C C . SER B 1 342 ? 7.484 -24.812 -1.635 1 97.94 342 SER B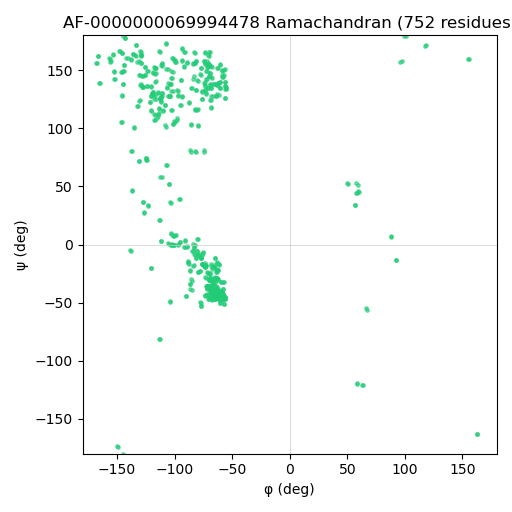 C 1
ATOM 5722 O O . SER B 1 342 ? 6.922 -25.844 -1.262 1 97.94 342 SER B O 1
ATOM 5724 N N . PRO B 1 343 ? 8.023 -24.656 -2.818 1 97.88 343 PRO B N 1
ATOM 5725 C CA . PRO B 1 343 ? 8.031 -25.828 -3.697 1 97.88 343 PRO B CA 1
ATOM 5726 C C . PRO B 1 343 ? 8.82 -27 -3.115 1 97.88 343 PRO B C 1
ATOM 5728 O O . PRO B 1 343 ? 8.617 -28.156 -3.514 1 97.88 343 PRO B O 1
ATOM 5731 N N . TRP B 1 344 ? 9.633 -26.75 -2.166 1 98.31 344 TRP B N 1
ATOM 5732 C CA . TRP B 1 344 ? 10.539 -27.781 -1.65 1 98.31 344 TRP B CA 1
ATOM 5733 C C . TRP B 1 344 ? 9.961 -28.438 -0.403 1 98.31 344 TRP B C 1
ATOM 5735 O O . TRP B 1 344 ? 10.602 -29.281 0.213 1 98.31 344 TRP B O 1
ATOM 5745 N N . HIS B 1 345 ? 8.844 -28 -0.045 1 98.19 345 HIS B N 1
ATOM 5746 C CA . HIS B 1 345 ? 8.102 -28.719 0.98 1 98.19 345 HIS B CA 1
ATOM 5747 C C . HIS B 1 345 ? 7.27 -29.844 0.369 1 98.19 345 HIS B C 1
ATOM 5749 O O . HIS B 1 345 ? 6.211 -29.594 -0.209 1 98.19 345 HIS B O 1
ATOM 5755 N N . GLY B 1 346 ? 7.73 -31.047 0.507 1 98.06 346 GLY B N 1
ATOM 5756 C CA . GLY B 1 346 ? 6.977 -32.125 -0.081 1 98.06 346 GLY B CA 1
ATOM 5757 C C . GLY B 1 346 ? 7.789 -33.406 -0.227 1 98.06 346 GLY B C 1
ATOM 5758 O O . GLY B 1 346 ? 8.805 -33.594 0.443 1 98.06 346 GLY B O 1
ATOM 5759 N N . LEU B 1 347 ? 7.266 -34.281 -1.061 1 97.88 347 LEU B N 1
ATOM 5760 C CA . LEU B 1 347 ? 7.82 -35.625 -1.259 1 97.88 347 LEU B CA 1
ATOM 5761 C C . LEU B 1 347 ? 8.781 -35.625 -2.441 1 97.88 347 LEU B C 1
ATOM 5763 O O . LEU B 1 347 ? 8.688 -34.812 -3.34 1 97.88 347 LEU B O 1
ATOM 5767 N N . GLU B 1 348 ? 9.648 -36.656 -2.42 1 97.56 348 GLU B N 1
ATOM 5768 C CA . GLU B 1 348 ? 10.594 -36.844 -3.512 1 97.56 348 GLU B CA 1
ATOM 5769 C C . GLU B 1 348 ? 9.867 -37 -4.844 1 97.56 348 GLU B C 1
ATOM 5771 O O . GLU B 1 348 ? 10.359 -36.562 -5.887 1 97.56 348 GLU B O 1
ATOM 5776 N N . ALA B 1 349 ? 8.719 -37.562 -4.84 1 98.19 349 ALA B N 1
ATOM 5777 C CA . ALA B 1 349 ? 7.949 -37.812 -6.059 1 98.19 349 ALA B CA 1
ATOM 5778 C C . ALA B 1 349 ? 7.562 -36.531 -6.75 1 98.19 349 ALA B C 1
ATOM 5780 O O . ALA B 1 349 ? 7.203 -36.531 -7.93 1 98.19 349 ALA B O 1
ATOM 5781 N N . HIS B 1 350 ? 7.559 -35.469 -5.996 1 98.62 350 HIS B N 1
ATOM 5782 C CA . HIS B 1 350 ? 7.195 -34.156 -6.523 1 98.62 350 HIS B CA 1
ATOM 5783 C C . HIS B 1 350 ? 8.312 -33.156 -6.305 1 98.62 350 HIS B C 1
ATOM 5785 O O . HIS B 1 350 ? 8.055 -31.969 -6.062 1 98.62 350 HIS B O 1
ATOM 5791 N N . ARG B 1 351 ? 9.555 -33.562 -6.336 1 98.62 351 ARG B N 1
ATOM 5792 C CA . ARG B 1 351 ? 10.703 -32.688 -6.125 1 98.62 351 ARG B CA 1
ATOM 5793 C C . ARG B 1 351 ? 10.781 -31.625 -7.207 1 98.62 351 ARG B C 1
ATOM 5795 O O . ARG B 1 351 ? 10.711 -31.922 -8.398 1 98.62 351 ARG B O 1
ATOM 5802 N N . PRO B 1 352 ? 10.914 -30.375 -6.816 1 98.75 352 PRO B N 1
ATOM 5803 C CA . PRO B 1 352 ? 11.117 -29.328 -7.82 1 98.75 352 PRO B CA 1
ATOM 5804 C C . PRO B 1 352 ? 12.438 -29.484 -8.57 1 98.75 352 PRO B C 1
ATOM 5806 O O . PRO B 1 352 ? 13.461 -29.844 -7.973 1 98.75 352 PRO B O 1
ATOM 5809 N N . ILE B 1 353 ? 12.375 -29.266 -9.867 1 98.62 353 ILE B N 1
ATOM 5810 C CA . ILE B 1 353 ? 13.594 -29.406 -10.664 1 98.62 353 ILE B CA 1
ATOM 5811 C C . ILE B 1 353 ? 13.797 -28.156 -11.523 1 98.62 353 ILE B C 1
ATOM 5813 O O . ILE B 1 353 ? 12.859 -27.391 -11.742 1 98.62 353 ILE B O 1
ATOM 5817 N N . GLY B 1 354 ? 15.055 -27.984 -12.031 1 98.25 354 GLY B N 1
ATOM 5818 C CA . GLY B 1 354 ? 15.414 -26.797 -12.789 1 98.25 354 GLY B CA 1
ATOM 5819 C C . GLY B 1 354 ? 16.078 -25.734 -11.938 1 98.25 354 GLY B C 1
ATOM 5820 O O . GLY B 1 354 ? 15.883 -25.688 -10.719 1 98.25 354 GLY B O 1
ATOM 5821 N N . GLY B 1 355 ? 16.828 -24.891 -12.617 1 98.31 355 GLY B N 1
ATOM 5822 C CA . GLY B 1 355 ? 17.609 -23.875 -11.93 1 98.31 355 GLY B CA 1
ATOM 5823 C C . GLY B 1 355 ? 16.766 -22.953 -11.062 1 98.31 355 GLY B C 1
ATOM 5824 O O . GLY B 1 355 ? 17.141 -22.641 -9.93 1 98.31 355 GLY B O 1
ATOM 5825 N N . ILE B 1 356 ? 15.656 -22.547 -11.555 1 98.19 356 ILE B N 1
ATOM 5826 C CA . ILE B 1 356 ? 14.797 -21.609 -10.828 1 98.19 356 ILE B CA 1
ATOM 5827 C C . ILE B 1 356 ? 14.297 -22.266 -9.539 1 98.19 356 ILE B C 1
ATOM 5829 O O . ILE B 1 356 ? 14.234 -21.625 -8.492 1 98.19 356 ILE B O 1
ATOM 5833 N N . ASN B 1 357 ? 13.953 -23.531 -9.602 1 98.44 357 ASN B N 1
ATOM 5834 C CA . ASN B 1 357 ? 13.508 -24.219 -8.391 1 98.44 357 ASN B CA 1
ATOM 5835 C C . ASN B 1 357 ? 14.656 -24.438 -7.41 1 98.44 357 ASN B C 1
ATOM 5837 O O . ASN B 1 357 ? 14.461 -24.344 -6.195 1 98.44 357 ASN B O 1
ATOM 5841 N N . ARG B 1 358 ? 15.852 -24.75 -7.941 1 98.06 358 ARG B N 1
ATOM 5842 C CA . ARG B 1 358 ? 17 -24.844 -7.047 1 98.06 358 ARG B CA 1
ATOM 5843 C C . ARG B 1 358 ? 17.281 -23.516 -6.355 1 98.06 358 ARG B C 1
ATOM 5845 O O . ARG B 1 358 ? 17.594 -23.484 -5.164 1 98.06 358 ARG B O 1
ATOM 5852 N N . LEU B 1 359 ? 17.141 -22.469 -7.078 1 98.12 359 LEU B N 1
ATOM 5853 C CA . LEU B 1 359 ? 17.25 -21.125 -6.508 1 98.12 359 LEU B CA 1
ATOM 5854 C C . LEU B 1 359 ? 16.203 -20.906 -5.418 1 98.12 359 LEU B C 1
ATOM 5856 O O . LEU B 1 359 ? 16.531 -20.391 -4.344 1 98.12 359 LEU B O 1
ATOM 5860 N N . ARG B 1 360 ? 14.961 -21.312 -5.66 1 97.75 360 ARG B N 1
ATOM 5861 C CA . ARG B 1 360 ? 13.844 -21.078 -4.746 1 97.75 360 ARG B CA 1
ATOM 5862 C C . ARG B 1 360 ? 14.055 -21.828 -3.436 1 97.75 360 ARG B C 1
ATOM 5864 O O . ARG B 1 360 ? 13.586 -21.391 -2.381 1 97.75 360 ARG B O 1
ATOM 5871 N N . LYS B 1 361 ? 14.758 -22.906 -3.514 1 96.94 361 LYS B N 1
ATOM 5872 C CA . LYS B 1 361 ? 15.078 -23.625 -2.285 1 96.94 361 LYS B CA 1
ATOM 5873 C C . LYS B 1 361 ? 15.812 -22.719 -1.297 1 96.94 361 LYS B C 1
ATOM 5875 O O . LYS B 1 361 ? 15.391 -22.594 -0.145 1 96.94 361 LYS B O 1
ATOM 5880 N N . ALA B 1 362 ? 16.812 -22.109 -1.77 1 95.94 362 ALA B N 1
ATOM 5881 C CA . ALA B 1 362 ? 17.688 -21.281 -0.933 1 95.94 362 ALA B CA 1
ATOM 5882 C C . ALA B 1 362 ? 17 -19.969 -0.556 1 95.94 362 ALA B C 1
ATOM 5884 O O . ALA B 1 362 ? 17.016 -19.562 0.608 1 95.94 362 ALA B O 1
ATOM 5885 N N . VAL B 1 363 ? 16.375 -19.375 -1.469 1 95.94 363 VAL B N 1
ATOM 5886 C CA . VAL B 1 363 ? 15.812 -18.047 -1.28 1 95.94 363 VAL B CA 1
ATOM 5887 C C . VAL B 1 363 ? 14.617 -18.125 -0.334 1 95.94 363 VAL B C 1
ATOM 5889 O O . VAL B 1 363 ? 14.5 -17.328 0.6 1 95.94 363 VAL B O 1
ATOM 5892 N N . TYR B 1 364 ? 13.734 -19.078 -0.567 1 96.25 364 TYR B N 1
ATOM 5893 C CA . TYR B 1 364 ? 12.539 -19.203 0.264 1 96.25 364 TYR B CA 1
ATOM 5894 C C . TYR B 1 364 ? 12.914 -19.484 1.716 1 96.25 364 TYR B C 1
ATOM 5896 O O . TYR B 1 364 ? 12.32 -18.906 2.635 1 96.25 364 TYR B O 1
ATOM 5904 N N . ASP B 1 365 ? 13.859 -20.297 1.87 1 93.44 365 ASP B N 1
ATOM 5905 C CA . ASP B 1 365 ? 14.305 -20.609 3.221 1 93.44 365 ASP B CA 1
ATOM 5906 C C . ASP B 1 365 ? 14.906 -19.391 3.91 1 93.44 365 ASP B C 1
ATOM 5908 O O . ASP B 1 365 ? 14.57 -19.094 5.055 1 93.44 365 ASP B O 1
ATOM 5912 N N . ALA B 1 366 ? 15.727 -18.719 3.25 1 94.31 366 ALA B N 1
ATOM 5913 C CA . ALA B 1 366 ? 16.406 -17.562 3.809 1 94.31 366 ALA B CA 1
ATOM 5914 C C . ALA B 1 366 ? 15.414 -16.453 4.141 1 94.31 366 ALA B C 1
ATOM 5916 O O . ALA B 1 366 ? 15.461 -15.867 5.23 1 94.31 366 ALA B O 1
ATOM 5917 N N . VAL B 1 367 ? 14.523 -16.188 3.262 1 94.62 367 VAL B N 1
ATOM 5918 C CA . VAL B 1 367 ? 13.555 -15.109 3.438 1 94.62 367 VAL B CA 1
ATOM 5919 C C . VAL B 1 367 ? 12.594 -15.453 4.57 1 94.62 367 VAL B C 1
ATOM 5921 O O . VAL B 1 367 ? 12.258 -14.602 5.395 1 94.62 367 VAL B O 1
ATOM 5924 N N . SER B 1 368 ? 12.133 -16.703 4.531 1 93.94 368 SER B N 1
ATOM 5925 C CA . SER B 1 368 ? 11.25 -17.141 5.605 1 93.94 368 SER B CA 1
ATOM 5926 C C . SER B 1 368 ? 11.922 -17 6.969 1 93.94 368 SER B C 1
ATOM 5928 O O . SER B 1 368 ? 11.328 -16.453 7.902 1 93.94 368 SER B O 1
ATOM 5930 N N . ASP B 1 369 ? 13.133 -17.391 7.086 1 93.75 369 ASP B N 1
ATOM 5931 C CA . ASP B 1 369 ? 13.883 -17.297 8.336 1 93.75 369 ASP B CA 1
ATOM 5932 C C . ASP B 1 369 ? 14.07 -15.836 8.758 1 93.75 369 ASP B C 1
ATOM 5934 O O . ASP B 1 369 ? 13.891 -15.492 9.93 1 93.75 369 ASP B O 1
ATOM 5938 N N . TYR B 1 370 ? 14.438 -15.055 7.844 1 95.25 370 TYR B N 1
ATOM 5939 C CA . TYR B 1 370 ? 14.68 -13.648 8.125 1 95.25 370 TYR B CA 1
ATOM 5940 C C . TYR B 1 370 ? 13.414 -12.969 8.641 1 95.25 370 TYR B C 1
ATOM 5942 O O . TYR B 1 370 ? 13.438 -12.305 9.68 1 95.25 370 TYR B O 1
ATOM 5950 N N . ARG B 1 371 ? 12.312 -13.133 7.961 1 94.31 371 ARG B N 1
ATOM 5951 C CA . ARG B 1 371 ? 11.047 -12.5 8.32 1 94.31 371 ARG B CA 1
ATOM 5952 C C . ARG B 1 371 ? 10.562 -12.977 9.688 1 94.31 371 ARG B C 1
ATOM 5954 O O . ARG B 1 371 ? 10.141 -12.172 10.516 1 94.31 371 ARG B O 1
ATOM 5961 N N . HIS B 1 372 ? 10.625 -14.266 9.914 1 94.12 372 HIS B N 1
ATOM 5962 C CA . HIS B 1 372 ? 10.164 -14.812 11.18 1 94.12 372 HIS B CA 1
ATOM 5963 C C . HIS B 1 372 ? 11.023 -14.328 12.344 1 94.12 372 HIS B C 1
ATOM 5965 O O . HIS B 1 372 ? 10.508 -14.031 13.422 1 94.12 372 HIS B O 1
ATOM 5971 N N . SER B 1 373 ? 12.32 -14.266 12.055 1 94.38 373 SER B N 1
ATOM 5972 C CA . SER B 1 373 ? 13.227 -13.766 13.086 1 94.38 373 SER B CA 1
ATOM 5973 C C . SER B 1 373 ? 12.938 -12.305 13.414 1 94.38 373 SER B C 1
ATOM 5975 O O . SER B 1 373 ? 12.875 -11.93 14.586 1 94.38 373 SER B O 1
ATOM 5977 N N . ARG B 1 374 ? 12.695 -11.531 12.445 1 93.81 374 ARG B N 1
ATOM 5978 C CA . ARG B 1 374 ? 12.453 -10.102 12.633 1 93.81 374 ARG B CA 1
ATOM 5979 C C . ARG B 1 374 ? 11.094 -9.859 13.281 1 93.81 374 ARG B C 1
ATOM 5981 O O . ARG B 1 374 ? 10.938 -8.922 14.07 1 93.81 374 ARG B O 1
ATOM 5988 N N . ASN B 1 375 ? 10.086 -10.664 12.891 1 93.62 375 ASN B N 1
ATOM 5989 C CA . ASN B 1 375 ? 8.734 -10.523 13.422 1 93.62 375 ASN B CA 1
ATOM 5990 C C . ASN B 1 375 ? 8.586 -11.227 14.766 1 93.62 375 ASN B C 1
ATOM 5992 O O . ASN B 1 375 ? 7.5 -11.219 15.352 1 93.62 375 ASN B O 1
ATOM 5996 N N . ALA B 1 376 ? 9.625 -11.867 15.297 1 85.56 376 ALA B N 1
ATOM 5997 C CA . ALA B 1 376 ? 9.617 -12.656 16.531 1 85.56 376 ALA B CA 1
ATOM 5998 C C . ALA B 1 376 ? 8.578 -13.766 16.469 1 85.56 376 ALA B C 1
ATOM 6000 O O . ALA B 1 376 ? 7.82 -13.969 17.422 1 85.56 376 ALA B O 1
ATOM 6001 N N . GLU B 1 377 ? 8.461 -14.203 15.367 1 73.81 377 GLU B N 1
ATOM 6002 C CA . GLU B 1 377 ? 7.559 -15.336 15.164 1 73.81 377 GLU B CA 1
ATOM 6003 C C . GLU B 1 377 ? 8.336 -16.641 15.016 1 73.81 377 GLU B C 1
ATOM 6005 O O . GLU B 1 377 ? 9.461 -16.641 14.508 1 73.81 377 GLU B O 1
ATOM 6010 N N . ARG B 1 378 ? 7.891 -17.703 15.766 1 63.28 378 ARG B N 1
ATOM 6011 C CA . ARG B 1 378 ? 8.516 -19.016 15.641 1 63.28 378 ARG B CA 1
ATOM 6012 C C . ARG B 1 378 ? 7.828 -19.844 14.562 1 63.28 378 ARG B C 1
ATOM 6014 O O . ARG B 1 378 ? 6.625 -19.703 14.328 1 63.28 378 ARG B O 1
#

pLDDT: mean 94.91, std 5.07, range [62.47, 98.94]

Radius of gyration: 31.29 Å; Cα contacts (8 Å, |Δi|>4): 1552; chains: 2; bounding box: 57×88×92 Å

Secondary structure (DSSP, 8-state):
-HHHHHHHHHHHHHHHHHHHHHHHHHHHHHHHHHHHHHT-S---SS----TTHHHHHHHHHHHHHHHHHHT--SS----SS---EEEEEEEEEEE-TT--GGG--GGGSSTT-EEEEEEEEEESSSS---TTS-B-EEEEEEE-S--S-BSSGGGTT---EEEEEESSSS-S--SHHHHHHHHHHHHTT-SGGGG--SS-GGG--HHHHHHHHHHSBPPPS-GGG--EE--S-EEETTEEEEEEEEE-GGGS----PPPP-TTSTTHHHHHHIIIIIIS---EEEEEEEEE--TTSS--SS-TTSPPPTTTS--EEEEEEEE-S----SHHHHHHHHH----TTSSBGGG-B-SHHHHHHHHHHHHHHHHHHHHTT--/-HHHHHHHHHHHHHHHHHHHHHHHHHHHHHHHHHHHHHT-S---SS----TTHHHHHHHHHHHHHHHHHHT--SS----SS---EEEEEEEEEEE-TT--GGG--GGGSSTT-EEEEEEEEEESSSS---TTS-B-EEEEEEE-S--S-BSSGGGTT---EEEEEESSSS-S--SHHHHHHHHHHHHTT-SGGGG--SS-GGG--HHHHHHHHHHSBPPPS-GGG--EE--S-EEETTEEEEEEEEE-GGGS----PPPP-TTSTTHHHHHHIIIIIIS---EEEEEEEEE--TTSS--SS-TTSPPPTTTS--EEEEEEEE-S----SHHHHHHHHH----TTSSBGGG-B-SHHHHHHHHHHHHHHHHHHHHTT--